Protein 1W23 (pdb70)

Nearest PDB structures (foldseek):
  2bhx-assembly1_A  TM=1.002E+00  e=8.115E-78  Alkalihalobacillus alcalophilus
  1bt4-assembly1_A  TM=9.937E-01  e=2.051E-55  Niallia circulans
  6czz-assembly2_C  TM=9.851E-01  e=3.521E-49  Arabidopsis thaliana
  3e77-assembly2_C-2  TM=9.656E-01  e=1.404E-43  Homo sapiens
  6xdk-assembly1_A  TM=9.674E-01  e=7.321E-42  Stenotrophomonas maltophilia K279a

InterPro domains:
  IPR000192 Aminotransferase class V domain [PF00266] (5-342)
  IPR015421 Pyridoxal phosphate-dependent transferase, major domain [G3DSA:3.40.640.10] (17-258)
  IPR015422 Pyridoxal phosphate-dependent transferase, small domain [G3DSA:3.90.1150.10] (259-361)
  IPR015424 Pyridoxal phosphate-dependent transferase [SSF53383] (3-358)
  IPR020578 Aminotransferase class-V, pyridoxal-phosphate binding site [PS00595] (188-207)
  IPR022278 Phosphoserine aminotransferase [MF_00160] (3-361)
  IPR022278 Phosphoserine aminotransferase [NF003764] (3-360)
  IPR022278 Phosphoserine aminotransferase [PIRSF000525] (3-360)
  IPR022278 Phosphoserine aminotransferase [PTHR43247] (3-360)
  IPR022278 Phosphoserine aminotransferase [TIGR01364] (5-360)

Solvent-accessible surface area: 27388 Å² total; per-residue (Å²): 172,121,94,35,30,17,0,4,18,9,0,3,8,14,6,89,73,2,0,84,90,0,44,184,43,2,49,54,15,80,106,23,72,10,0,3,1,18,3,26,26,134,29,136,11,0,74,70,2,4,105,77,0,23,80,15,0,60,96,17,4,153,8,42,128,71,2,27,0,0,4,10,18,2,8,17,11,11,0,8,1,2,1,1,29,7,31,17,74,210,58,34,13,0,0,1,0,5,0,1,24,62,0,52,55,1,11,113,10,0,124,74,62,33,106,30,60,76,2,11,46,18,115,113,85,62,6,57,19,26,4,94,73,108,85,19,106,80,33,179,56,11,14,0,0,0,0,2,0,2,2,6,5,35,0,0,1,1,105,93,24,6,132,29,135,71,13,36,2,1,0,5,3,11,1,6,2,3,4,42,75,29,117,3,91,41,4,5,1,1,0,0,1,0,14,29,6,0,3,2,4,4,2,0,0,0,1,0,60,73,101,66,6,61,65,81,35,93,82,16,8,19,22,0,25,0,4,19,9,18,162,31,58,6,13,83,25,22,4,3,1,8,12,0,2,0,0,9,2,3,0,36,33,1,90,114,87,47,9,8,138,29,6,13,153,85,0,96,86,5,1,124,30,0,19,44,3,7,69,104,4,138,30,19,4,82,20,49,13,89,143,63,9,39,0,43,0,0,0,13,2,56,8,148,68,94,104,36,6,101,99,0,27,63,69,1,166,112,58,4,11,42,30,6,101,13,28,163,65,62,38,9,2,20,0,0,0,1,8,16,3,72,58,92,1,0,74,18,0,70,107,15,0,46,95,31,60,125,111,98,192,124,133,34,32,18,0,7,20,16,0,4,7,12,5,138,75,2,6,79,88,0,44,180,43,3,40,64,15,92,117,24,46,11,0,4,1,12,2,22,20,106,29,136,27,0,58,78,3,1,98,62,0,30,90,12,0,63,90,17,2,148,6,38,140,75,1,40,3,1,5,9,17,2,8,16,13,11,0,8,1,2,2,1,32,4,24,16,70,214,57,35,12,0,0,1,0,7,0,0,20,72,0,53,84,1,14,106,10,0,126,85,59,32,108,26,57,77,1,13,48,20,116,114,87,61,6,54,20,26,15,104,66,111,108,21,111,75,39,176,64,11,11,0,0,1,0,2,0,2,3,6,3,35,1,0,1,1,106,92,23,6,131,27,140,67,14,38,2,0,0,6,2,11,2,5,1,1,4,35,70,27,158,4,105,40,5,8,4,1,0,0,2,0,16,29,6,0,3,2,4,5,2,1,0,0,0,0,50,108,130,36,50,74,80,147,12,6,19,22,1,37,0,45,19,9,15,188,29,81,6,31,63,22,18,5,3,0,8,11,0,2,0,0,10,2,3,0,30,38,0,91,126,74,54,9,10,138,29,0,12,137,62,0,92,73,4,1,127,19,0,19,54,11,7,66,144,6,127,32,14,4,84,20,52,12,88,143,64,9,38,0,47,0,0,0,11,2,54,10,150,78,100,121,36,7,108,83,0,13,64,77,1,128,113,84,16,8,42,26,7,76,14,54,224,72,60,36,8,2,22,0,0,0,0,4,17,2,75,69,98,3,0,60,24,0,73,90,11,0,71,87,24,80,126,113,100

Radius of gyration: 26.51 Å; Cα contacts (8 Å, |Δi|>4): 1561; chains: 2; bounding box: 79×52×72 Å

CATH classification: 3.40.640.10 (+1 more: 3.90.1150.10)

Structure (mmCIF, N/CA/C/O backbone):
data_1W23
#
_entry.id   1W23
#
_cell.length_a   144.467
_cell.length_b   84.840
_cell.length_c   67.469
_cell.angle_alpha   90.00
_cell.angle_beta   90.00
_cell.angle_gamma   90.00
#
_symmetry.space_group_name_H-M   'P 21 21 2'
#
loop_
_entity.id
_entity.type
_entity.pdbx_description
1 polymer 'PHOSPHOSERINE AMINOTRANSFERASE'
2 non-polymer 'MAGNESIUM ION'
3 non-polymer DI(HYDROXYETHYL)ETHER
4 non-polymer 'TRIETHYLENE GLYCOL'
5 non-polymer 'CHLORIDE ION'
6 non-polymer "PYRIDOXAL-5'-PHOSPHATE"
7 non-polymer GLYCEROL
8 non-polymer '4-(2-HYDROXYETHYL)-1-PIPERAZINE ETHANESULFONIC ACID'
9 water water
#
loop_
_atom_site.group_PDB
_atom_site.id
_atom_site.type_symbol
_atom_site.label_atom_id
_atom_site.label_alt_id
_atom_site.label_comp_id
_atom_site.label_asym_id
_atom_site.label_entity_id
_atom_site.label_seq_id
_atom_site.pdbx_PDB_ins_code
_atom_site.Cartn_x
_atom_site.Cartn_y
_atom_site.Cartn_z
_atom_site.occupancy
_atom_site.B_iso_or_equiv
_atom_site.auth_seq_id
_atom_site.auth_comp_id
_atom_site.auth_asym_id
_atom_site.auth_atom_id
_atom_site.pdbx_PDB_model_num
ATOM 1 N N . VAL A 1 1 ? 35.149 16.292 -20.570 1.00 83.04 1 VAL A N 1
ATOM 2 C CA . VAL A 1 1 ? 35.517 17.248 -19.529 1.00 88.05 1 VAL A CA 1
ATOM 3 C C . VAL A 1 1 ? 36.881 17.890 -19.818 1.00 75.36 1 VAL A C 1
ATOM 4 O O . VAL A 1 1 ? 37.729 17.137 -20.319 1.00 69.17 1 VAL A O 1
ATOM 8 N N . LYS A 1 2 ? 37.001 19.181 -19.489 1.00 63.56 2 LYS A N 1
ATOM 9 C CA . LYS A 1 2 ? 38.282 19.873 -19.577 1.00 56.24 2 LYS A CA 1
ATOM 10 C C . LYS A 1 2 ? 39.302 19.084 -18.754 1.00 43.66 2 LYS A C 1
ATOM 11 O O . LYS A 1 2 ? 38.918 18.437 -17.771 1.00 40.88 2 LYS A O 1
ATOM 17 N N . GLN A 1 3 ? 40.567 19.158 -19.145 1.00 36.57 3 GLN A N 1
ATOM 18 C CA . GLN A 1 3 ? 41.551 18.415 -18.339 1.00 28.31 3 GLN A CA 1
ATOM 19 C C . GLN A 1 3 ? 41.913 19.248 -17.133 1.00 18.85 3 GLN A C 1
ATOM 20 O O . GLN A 1 3 ? 42.117 20.465 -17.282 1.00 20.34 3 GLN A O 1
ATOM 26 N N . VAL A 1 4 ? 41.997 18.672 -15.943 1.00 15.71 4 VAL A N 1
ATOM 27 C CA . VAL A 1 4 ? 42.428 19.395 -14.733 1.00 13.01 4 VAL A CA 1
ATOM 28 C C . VAL A 1 4 ? 43.494 18.583 -14.014 1.00 11.58 4 VAL A C 1
ATOM 29 O O . VAL A 1 4 ? 43.305 17.407 -13.754 1.00 13.99 4 VAL A O 1
ATOM 33 N N . PHE A 1 5 ? 44.604 19.221 -13.682 1.00 10.62 5 PHE A N 1
ATOM 34 C CA . PHE A 1 5 ? 45.715 18.571 -12.965 1.00 10.88 5 PHE A CA 1
ATOM 35 C C . PHE A 1 5 ? 45.921 19.350 -11.668 1.00 10.57 5 PHE A C 1
ATOM 36 O O . PHE A 1 5 ? 46.309 20.519 -11.692 1.00 11.55 5 PHE A O 1
ATOM 44 N N . ASN A 1 6 ? 45.666 18.715 -10.536 1.00 10.37 6 ASN A N 1
ATOM 45 C CA . ASN A 1 6 ? 45.628 19.400 -9.241 1.00 9.55 6 ASN A CA 1
ATOM 46 C C . ASN A 1 6 ? 46.956 19.291 -8.486 1.00 9.25 6 ASN A C 1
ATOM 47 O O . ASN A 1 6 ? 47.218 18.306 -7.784 1.00 10.27 6 ASN A O 1
ATOM 52 N N . PHE A 1 7 ? 47.777 20.320 -8.633 1.00 8.76 7 PHE A N 1
ATOM 53 C CA . PHE A 1 7 ? 49.054 20.476 -7.942 1.00 8.91 7 PHE A CA 1
ATOM 54 C C . PHE A 1 7 ? 48.966 21.475 -6.792 1.00 8.81 7 PHE A C 1
ATOM 55 O O . PHE A 1 7 ? 49.975 22.034 -6.358 1.00 9.48 7 PHE A O 1
ATOM 63 N N . ASN A 1 8 ? 47.781 21.643 -6.224 1.00 9.11 8 ASN A N 1
ATOM 64 C CA . ASN A 1 8 ? 47.622 22.554 -5.089 1.00 9.51 8 ASN A CA 1
ATOM 65 C C . ASN A 1 8 ? 48.479 22.140 -3.896 1.00 9.29 8 ASN A C 1
ATOM 66 O O . ASN A 1 8 ? 48.657 20.948 -3.579 1.00 10.00 8 ASN A O 1
ATOM 71 N N . ALA A 1 9 ? 49.001 23.170 -3.205 1.00 9.57 9 ALA A N 1
ATOM 72 C CA . ALA A 1 9 ? 49.964 23.003 -2.120 1.00 9.63 9 ALA A CA 1
ATOM 73 C C . ALA A 1 9 ? 49.337 22.781 -0.748 1.00 9.78 9 ALA A C 1
ATOM 74 O O . ALA A 1 9 ? 50.074 22.502 0.179 1.00 10.72 9 ALA A O 1
ATOM 76 N N . GLY A 1 10 ? 48.037 22.969 -0.605 1.00 10.27 10 GLY A N 1
ATOM 77 C CA . GLY A 1 10 ? 47.419 22.788 0.697 1.00 11.93 10 GLY A CA 1
ATOM 78 C C . GLY A 1 10 ? 46.242 23.717 0.876 1.00 11.91 10 GLY A C 1
ATOM 79 O O . GLY A 1 10 ? 46.427 24.974 0.794 1.00 16.14 10 GLY A O 1
ATOM 80 N N . PRO A 1 11 ? 45.021 23.242 1.121 1.00 9.90 11 PRO A N 1
ATOM 81 C CA . PRO A 1 11 ? 44.567 21.894 0.872 1.00 9.09 11 PRO A CA 1
ATOM 82 C C . PRO A 1 11 ? 44.875 21.453 -0.580 1.00 8.90 11 PRO A C 1
ATOM 83 O O . PRO A 1 11 ? 45.372 22.237 -1.381 1.00 9.37 11 PRO A O 1
ATOM 87 N N . SER A 1 12 ? 44.692 20.185 -0.818 1.00 9.46 12 SER A N 1
ATOM 88 C CA . SER A 1 12 ? 45.291 19.520 -1.961 1.00 9.80 12 SER A CA 1
ATOM 89 C C . SER A 1 12 ? 44.455 18.358 -2.435 1.00 9.12 12 SER A C 1
ATOM 90 O O . SER A 1 12 ? 43.384 18.039 -1.897 1.00 9.23 12 SER A O 1
ATOM 93 N N . ALA A 1 13 ? 44.945 17.704 -3.479 1.00 9.31 13 ALA A N 1
ATOM 94 C CA . ALA A 1 13 ? 44.256 16.544 -4.042 1.00 9.45 13 ALA A CA 1
ATOM 95 C C . ALA A 1 13 ? 43.996 15.489 -2.966 1.00 9.20 13 ALA A C 1
ATOM 96 O O . ALA A 1 13 ? 44.879 15.186 -2.152 1.00 10.87 13 ALA A O 1
ATOM 98 N N . LEU A 1 14 ? 42.837 14.879 -3.012 1.00 9.58 14 LEU A N 1
ATOM 99 C CA . LEU A 1 14 ? 42.471 13.725 -2.181 1.00 9.79 14 LEU A CA 1
ATOM 100 C C . LEU A 1 14 ? 42.342 12.493 -3.059 1.00 9.60 14 LEU A C 1
ATOM 101 O O . LEU A 1 14 ? 42.118 12.630 -4.280 1.00 10.14 14 LEU A O 1
ATOM 110 N N . PRO A 1 15 ? 42.473 11.305 -2.492 1.00 9.66 15 PRO A N 1
ATOM 111 C CA . PRO A 1 15 ? 42.248 10.108 -3.299 1.00 10.18 15 PRO A CA 1
ATOM 112 C C . PRO A 1 15 ? 40.778 10.034 -3.665 1.00 10.24 15 PRO A C 1
ATOM 113 O O . PRO A 1 15 ? 39.906 10.087 -2.809 1.00 11.14 15 PRO A O 1
ATOM 117 N N . LYS A 1 16 ? 40.493 9.891 -4.962 1.00 10.09 16 LYS A N 1
ATOM 118 C CA . LYS A 1 16 ? 39.079 9.862 -5.398 1.00 10.90 16 LYS A CA 1
ATOM 119 C C . LYS A 1 16 ? 38.247 8.810 -4.632 1.00 10.30 16 LYS A C 1
ATOM 120 O O . LYS A 1 16 ? 37.123 9.137 -4.299 1.00 11.02 16 LYS A O 1
ATOM 131 N N . PRO A 1 17 ? 38.739 7.612 -4.327 1.00 10.46 17 PRO A N 1
ATOM 132 C CA . PRO A 1 17 ? 37.854 6.667 -3.613 1.00 10.89 17 PRO A CA 1
ATOM 133 C C . PRO A 1 17 ? 37.387 7.202 -2.281 1.00 10.25 17 PRO A C 1
ATOM 134 O O . PRO A 1 17 ? 36.273 6.858 -1.847 1.00 10.63 17 PRO A O 1
ATOM 138 N N . ALA A 1 18 ? 38.186 8.010 -1.583 1.00 10.23 18 ALA A N 1
ATOM 139 C CA . ALA A 1 18 ? 37.773 8.541 -0.275 1.00 9.60 18 ALA A CA 1
ATOM 140 C C . ALA A 1 18 ? 36.604 9.526 -0.452 1.00 9.50 18 ALA A C 1
ATOM 141 O O . ALA A 1 18 ? 35.686 9.592 0.373 1.00 9.62 18 ALA A O 1
ATOM 143 N N . LEU A 1 19 ? 36.678 10.329 -1.518 1.00 9.39 19 LEU A N 1
ATOM 144 C CA . LEU A 1 19 ? 35.627 11.287 -1.850 1.00 9.52 19 LEU A CA 1
ATOM 145 C C . LEU A 1 19 ? 34.388 10.578 -2.362 1.00 9.89 19 LEU A C 1
ATOM 146 O O . LEU A 1 19 ? 33.262 10.999 -2.018 1.00 9.90 19 LEU A O 1
ATOM 151 N N . GLU A 1 20 ? 34.527 9.582 -3.223 1.00 10.09 20 GLU A N 1
ATOM 152 C CA . GLU A 1 20 ? 33.375 8.847 -3.725 1.00 10.07 20 GLU A CA 1
ATOM 153 C C . GLU A 1 20 ? 32.644 8.141 -2.607 1.00 9.57 20 GLU A C 1
ATOM 154 O O . GLU A 1 20 ? 31.422 8.134 -2.580 1.00 10.45 20 GLU A O 1
ATOM 160 N N . ARG A 1 21 ? 33.385 7.556 -1.670 1.00 9.93 21 ARG A N 1
ATOM 161 C CA . ARG A 1 21 ? 32.792 6.939 -0.473 1.00 10.31 21 ARG A CA 1
ATOM 162 C C . ARG A 1 21 ? 32.005 7.970 0.331 1.00 9.77 21 ARG A C 1
ATOM 163 O O . ARG A 1 21 ? 30.871 7.742 0.714 1.00 10.78 21 ARG A O 1
ATOM 171 N N . ALA A 1 22 ? 32.650 9.120 0.563 1.00 9.49 22 ALA A N 1
ATOM 172 C CA . ALA A 1 22 ? 31.965 10.160 1.338 1.00 9.69 22 ALA A CA 1
ATOM 173 C C . ALA A 1 22 ? 30.696 10.634 0.629 1.00 9.46 22 ALA A C 1
ATOM 174 O O . ALA A 1 22 ? 29.658 10.890 1.264 1.00 10.52 22 ALA A O 1
ATOM 176 N N . GLN A 1 23 ? 30.753 10.813 -0.691 1.00 9.46 23 GLN A N 1
ATOM 177 C CA . GLN A 1 23 ? 29.594 11.253 -1.457 1.00 9.80 23 GLN A CA 1
ATOM 178 C C . GLN A 1 23 ? 28.434 10.254 -1.295 1.00 10.25 23 GLN A C 1
ATOM 179 O O . GLN A 1 23 ? 27.300 10.646 -1.055 1.00 10.91 23 GLN A O 1
ATOM 185 N N . LYS A 1 24 ? 28.737 8.967 -1.490 1.00 10.42 24 LYS A N 1
ATOM 186 C CA . LYS A 1 24 ? 27.692 7.957 -1.491 1.00 11.16 24 LYS A CA 1
ATOM 187 C C . LYS A 1 24 ? 26.932 7.939 -0.187 1.00 11.46 24 LYS A C 1
ATOM 188 O O . LYS A 1 24 ? 25.702 7.778 -0.203 1.00 12.99 24 LYS A O 1
ATOM 194 N N . GLU A 1 25 ? 27.610 8.104 0.928 1.00 11.12 25 GLU A N 1
ATOM 195 C CA . GLU A 1 25 ? 26.991 7.990 2.247 1.00 11.27 25 GLU A CA 1
ATOM 196 C C . GLU A 1 25 ? 26.788 9.347 2.941 1.00 10.52 25 GLU A C 1
ATOM 197 O O . GLU A 1 25 ? 26.542 9.371 4.154 1.00 11.46 25 GLU A O 1
ATOM 203 N N . LEU A 1 26 ? 26.839 10.451 2.206 1.00 10.31 26 LEU A N 1
ATOM 204 C CA . LEU A 1 26 ? 26.789 11.788 2.830 1.00 10.26 26 LEU A CA 1
ATOM 205 C C . LEU A 1 26 ? 25.488 12.006 3.575 1.00 10.56 26 LEU A C 1
ATOM 206 O O . LEU A 1 26 ? 25.495 12.785 4.532 1.00 11.06 26 LEU A O 1
ATOM 211 N N . LEU A 1 27 ? 24.383 11.420 3.113 1.00 10.77 27 LEU A N 1
ATOM 212 C CA . LEU A 1 27 ? 23.097 11.655 3.737 1.00 10.90 27 LEU A CA 1
ATOM 213 C C . LEU A 1 27 ? 22.687 10.566 4.709 1.00 10.89 27 LEU A C 1
ATOM 214 O O . LEU A 1 27 ? 21.803 10.793 5.563 1.00 12.19 27 LEU A O 1
ATOM 219 N N . ASN A 1 28 ? 23.260 9.370 4.592 1.00 12.17 28 ASN A N 1
ATOM 220 C CA . ASN A 1 28 ? 22.880 8.199 5.383 1.00 11.94 28 ASN A CA 1
ATOM 221 C C . ASN A 1 28 ? 24.124 7.416 5.742 1.00 11.54 28 ASN A C 1
ATOM 222 O O . ASN A 1 28 ? 24.524 6.521 4.939 1.00 12.65 28 ASN A O 1
ATOM 227 N N . PHE A 1 29 ? 24.755 7.755 6.831 1.00 11.98 29 PHE A N 1
ATOM 228 C CA . PHE A 1 29 ? 25.976 7.120 7.287 1.00 12.18 29 PHE A CA 1
ATOM 229 C C . PHE A 1 29 ? 25.684 5.934 8.189 1.00 12.50 29 PHE A C 1
ATOM 230 O O . PHE A 1 29 ? 24.936 6.073 9.168 1.00 12.56 29 PHE A O 1
ATOM 238 N N . ASN A 1 30 ? 26.245 4.770 7.899 1.00 13.77 30 ASN A N 1
ATOM 239 C CA . ASN A 1 30 ? 26.143 3.587 8.759 1.00 14.80 30 ASN A CA 1
ATOM 240 C C . ASN A 1 30 ? 24.708 3.249 9.115 1.00 14.55 30 ASN A C 1
ATOM 241 O O . ASN A 1 30 ? 24.404 2.886 10.218 1.00 15.71 30 ASN A O 1
ATOM 246 N N . ASP A 1 31 ? 23.825 3.374 8.120 1.00 14.47 31 ASP A N 1
ATOM 247 C CA . ASP A 1 31 ? 22.400 3.056 8.229 1.00 14.92 31 ASP A CA 1
ATOM 248 C C . ASP A 1 31 ? 21.672 3.879 9.285 1.00 14.96 31 ASP A C 1
ATOM 249 O O . ASP A 1 31 ? 20.553 3.509 9.711 1.00 16.91 31 ASP A O 1
ATOM 254 N N . THR A 1 32 ? 22.231 5.015 9.700 1.00 12.42 32 THR A N 1
ATOM 255 C CA . THR A 1 32 ? 21.573 5.852 10.705 1.00 12.63 32 THR A CA 1
ATOM 256 C C . THR A 1 32 ? 20.539 6.804 10.117 1.00 11.71 32 THR A C 1
ATOM 257 O O . THR A 1 32 ? 19.772 7.443 10.878 1.00 13.05 32 THR A O 1
ATOM 261 N N . GLN A 1 33 ? 20.544 6.984 8.787 1.00 12.08 33 GLN A N 1
ATOM 262 C CA . GLN A 1 33 ? 19.711 7.981 8.096 1.00 12.10 33 GLN A CA 1
ATOM 263 C C . GLN A 1 33 ? 20.097 9.406 8.468 1.00 12.03 33 GLN A C 1
ATOM 264 O O . GLN A 1 33 ? 19.335 10.329 8.200 1.00 13.58 33 GLN A O 1
ATOM 270 N N . MET A 1 34 ? 21.308 9.608 8.953 1.00 10.48 34 MET A N 1
ATOM 271 C CA . MET A 1 34 ? 21.915 10.902 9.215 1.00 11.04 34 MET A CA 1
ATOM 272 C C . MET A 1 34 ? 23.277 10.980 8.545 1.00 10.63 34 MET A C 1
ATOM 273 O O . MET A 1 34 ? 23.956 9.931 8.411 1.00 11.27 34 MET A O 1
ATOM 278 N N . SER A 1 35 ? 23.686 12.172 8.148 1.00 9.83 35 SER A N 1
ATOM 279 C CA . SER A 1 35 ? 25.083 12.359 7.736 1.00 9.83 35 SER A CA 1
ATOM 280 C C . SER A 1 35 ? 26.024 12.158 8.899 1.00 10.21 35 SER A C 1
ATOM 281 O O . SER A 1 35 ? 25.641 12.438 10.058 1.00 10.00 35 SER A O 1
ATOM 284 N N . VAL A 1 36 ? 27.267 11.774 8.623 1.00 10.66 36 VAL A N 1
ATOM 285 C CA . VAL A 1 36 ? 28.275 11.786 9.705 1.00 12.94 36 VAL A CA 1
ATOM 286 C C . VAL A 1 36 ? 28.306 13.191 10.317 1.00 12.92 36 VAL A C 1
ATOM 287 O O . VAL A 1 36 ? 28.584 13.283 11.516 1.00 14.22 36 VAL A O 1
ATOM 291 N N . MET A 1 37 ? 28.056 14.273 9.558 1.00 12.45 37 MET A N 1
ATOM 292 C CA . MET A 1 37 ? 28.029 15.701 9.997 1.00 16.04 37 MET A CA 1
ATOM 293 C C . MET A 1 37 ? 26.919 15.994 10.959 1.00 12.13 37 MET A C 1
ATOM 294 O O . MET A 1 37 ? 26.934 17.078 11.553 1.00 13.89 37 MET A O 1
ATOM 299 N N . GLU A 1 38 ? 25.917 15.126 11.074 1.00 10.22 38 GLU A N 1
ATOM 300 C CA . GLU A 1 38 ? 24.717 15.363 11.869 1.00 9.83 38 GLU A CA 1
ATOM 301 C C . GLU A 1 38 ? 24.681 14.507 13.130 1.00 10.05 38 GLU A C 1
ATOM 302 O O . GLU A 1 38 ? 23.694 14.582 13.889 1.00 10.79 38 GLU A O 1
ATOM 308 N N . LEU A 1 39 ? 25.694 13.671 13.334 1.00 10.31 39 LEU A N 1
ATOM 309 C CA . LEU A 1 39 ? 25.745 12.759 14.484 1.00 10.74 39 LEU A CA 1
ATOM 310 C C . LEU A 1 39 ? 26.387 13.395 15.688 1.00 10.47 39 LEU A C 1
ATOM 311 O O . LEU A 1 39 ? 27.259 14.275 15.599 1.00 11.10 39 LEU A O 1
ATOM 316 N N . SER A 1 40 ? 26.002 12.892 16.863 1.00 11.25 40 SER A N 1
ATOM 317 C CA . SER A 1 40 ? 26.762 13.181 18.049 1.00 11.27 40 SER A CA 1
ATOM 318 C C . SER A 1 40 ? 28.158 12.582 17.988 1.00 11.28 40 SER A C 1
ATOM 319 O O . SER A 1 40 ? 28.326 11.452 17.515 1.00 11.78 40 SER A O 1
ATOM 322 N N . HIS A 1 41 ? 29.154 13.275 18.519 1.00 11.81 41 HIS A N 1
ATOM 323 C CA . HIS A 1 41 ? 30.490 12.700 18.665 1.00 12.43 41 HIS A CA 1
ATOM 324 C C . HIS A 1 41 ? 30.541 11.627 19.745 1.00 13.63 41 HIS A C 1
ATOM 325 O O . HIS A 1 41 ? 31.578 10.950 19.851 1.00 15.94 41 HIS A O 1
ATOM 332 N N . ARG A 1 42 ? 29.453 11.422 20.476 1.00 14.12 42 ARG A N 1
ATOM 333 C CA . ARG A 1 42 ? 29.351 10.333 21.432 1.00 15.83 42 ARG A CA 1
ATOM 334 C C . ARG A 1 42 ? 28.455 9.211 20.936 1.00 15.83 42 ARG A C 1
ATOM 335 O O . ARG A 1 42 ? 28.125 8.289 21.705 1.00 19.94 42 ARG A O 1
ATOM 343 N N . SER A 1 43 ? 28.038 9.266 19.676 1.00 14.62 43 SER A N 1
ATOM 344 C CA . SER A 1 43 ? 27.349 8.148 19.072 1.00 14.38 43 SER A CA 1
ATOM 345 C C . SER A 1 43 ? 28.277 6.955 18.802 1.00 14.77 43 SER A C 1
ATOM 346 O O . SER A 1 43 ? 29.457 7.141 18.550 1.00 14.67 43 SER A O 1
ATOM 349 N N . GLN A 1 44 ? 27.730 5.769 18.834 1.00 16.26 44 GLN A N 1
ATOM 350 C CA . GLN A 1 44 ? 28.523 4.593 18.434 1.00 17.15 44 GLN A CA 1
ATOM 351 C C . GLN A 1 44 ? 29.089 4.790 17.023 1.00 14.63 44 GLN A C 1
ATOM 352 O O . GLN A 1 44 ? 30.238 4.412 16.792 1.00 15.34 44 GLN A O 1
ATOM 358 N N . SER A 1 45 ? 28.301 5.330 16.091 1.00 14.21 45 SER A N 1
ATOM 359 C CA . SER A 1 45 ? 28.786 5.417 14.723 1.00 14.39 45 SER A CA 1
ATOM 360 C C . SER A 1 45 ? 30.017 6.340 14.620 1.00 12.13 45 SER A C 1
ATOM 361 O O . SER A 1 45 ? 30.969 5.965 13.910 1.00 14.05 45 SER A O 1
ATOM 364 N N . TYR A 1 46 ? 29.950 7.485 15.312 1.00 12.46 46 TYR A N 1
ATOM 365 C CA . TYR A 1 46 ? 31.085 8.421 15.254 1.00 11.39 46 TYR A CA 1
ATOM 366 C C . TYR A 1 46 ? 32.264 7.826 16.044 1.00 12.19 46 TYR A C 1
ATOM 367 O O . TYR A 1 46 ? 33.416 7.906 15.619 1.00 11.56 46 TYR A O 1
ATOM 376 N N . GLU A 1 47 ? 32.022 7.241 17.239 1.00 13.67 47 GLU A N 1
ATOM 377 C CA . GLU A 1 47 ? 33.117 6.687 18.030 1.00 14.10 47 GLU A CA 1
ATOM 378 C C . GLU A 1 47 ? 33.889 5.651 17.254 1.00 14.15 47 GLU A C 1
ATOM 379 O O . GLU A 1 47 ? 35.116 5.553 17.368 1.00 14.15 47 GLU A O 1
ATOM 385 N N . GLU A 1 48 ? 33.196 4.841 16.452 1.00 13.15 48 GLU A N 1
ATOM 386 C CA . GLU A 1 48 ? 33.878 3.863 15.621 1.00 14.63 48 GLU A CA 1
ATOM 387 C C . GLU A 1 48 ? 34.802 4.543 14.587 1.00 12.32 48 GLU A C 1
ATOM 388 O O . GLU A 1 48 ? 35.924 4.046 14.367 1.00 13.65 48 GLU A O 1
ATOM 394 N N . VAL A 1 49 ? 34.360 5.621 13.958 1.00 12.07 49 VAL A N 1
ATOM 395 C CA . VAL A 1 49 ? 35.199 6.344 13.010 1.00 11.02 49 VAL A CA 1
ATOM 396 C C . VAL A 1 49 ? 36.442 6.940 13.696 1.00 10.54 49 VAL A C 1
ATOM 397 O O . VAL A 1 49 ? 37.559 6.818 13.184 1.00 10.65 49 VAL A O 1
ATOM 401 N N . HIS A 1 50 ? 36.247 7.567 14.851 1.00 10.41 50 HIS A N 1
ATOM 402 C CA . HIS A 1 50 ? 37.310 8.205 15.609 1.00 11.02 50 HIS A CA 1
ATOM 403 C C . HIS A 1 50 ? 38.371 7.177 15.935 1.00 11.84 50 HIS A C 1
ATOM 404 O O . HIS A 1 50 ? 39.580 7.383 15.771 1.00 13.56 50 HIS A O 1
ATOM 417 N N . GLU A 1 51 ? 37.937 6.042 16.477 1.00 12.03 51 GLU A N 1
ATOM 418 C CA . GLU A 1 51 ? 38.831 4.962 16.864 1.00 13.26 51 GLU A CA 1
ATOM 419 C C . GLU A 1 51 ? 39.540 4.336 15.648 1.00 12.97 51 GLU A C 1
ATOM 420 O O . GLU A 1 51 ? 40.741 4.044 15.711 1.00 12.94 51 GLU A O 1
ATOM 431 N N . GLN A 1 52 ? 38.795 4.129 14.551 1.00 12.08 52 GLN A N 1
ATOM 432 C CA . GLN A 1 52 ? 39.414 3.555 13.374 1.00 12.12 52 GLN A CA 1
ATOM 433 C C . GLN A 1 52 ? 40.487 4.462 12.784 1.00 11.15 52 GLN A C 1
ATOM 434 O O . GLN A 1 52 ? 41.530 3.993 12.330 1.00 12.11 52 GLN A O 1
ATOM 445 N N . ALA A 1 53 ? 40.213 5.778 12.798 1.00 10.85 53 ALA A N 1
ATOM 446 C CA . ALA A 1 53 ? 41.251 6.713 12.277 1.00 10.80 53 ALA A CA 1
ATOM 447 C C . ALA A 1 53 ? 42.527 6.572 13.073 1.00 10.41 53 ALA A C 1
ATOM 448 O O . ALA A 1 53 ? 43.649 6.533 12.518 1.00 11.58 53 ALA A O 1
ATOM 450 N N . GLN A 1 54 ? 42.427 6.509 14.403 1.00 10.80 54 GLN A N 1
ATOM 451 C CA . GLN A 1 54 ? 43.612 6.267 15.238 1.00 11.34 54 GLN A CA 1
ATOM 452 C C . GLN A 1 54 ? 44.260 4.937 14.917 1.00 11.22 54 GLN A C 1
ATOM 453 O O . GLN A 1 54 ? 45.499 4.865 14.777 1.00 12.27 54 GLN A O 1
ATOM 464 N N . ASN A 1 55 ? 43.460 3.869 14.860 1.00 11.55 55 ASN A N 1
ATOM 465 C CA . ASN A 1 55 ? 44.040 2.531 14.656 1.00 11.68 55 ASN A CA 1
ATOM 466 C C . ASN A 1 55 ? 44.722 2.414 13.292 1.00 11.10 55 ASN A C 1
ATOM 467 O O . ASN A 1 55 ? 45.761 1.749 13.189 1.00 11.82 55 ASN A O 1
ATOM 472 N N . LEU A 1 56 ? 44.173 3.049 12.270 1.00 11.33 56 LEU A N 1
ATOM 473 C CA . LEU A 1 56 ? 44.789 3.030 10.947 1.00 11.10 56 LEU A CA 1
ATOM 474 C C . LEU A 1 56 ? 46.105 3.778 10.995 1.00 11.65 56 LEU A C 1
ATOM 475 O O . LEU A 1 56 ? 47.114 3.320 10.443 1.00 12.03 56 LEU A O 1
ATOM 480 N N . LEU A 1 57 ? 46.150 4.968 11.630 1.00 11.65 57 LEU A N 1
ATOM 481 C CA . LEU A 1 57 ? 47.425 5.663 11.727 1.00 11.94 57 LEU A CA 1
ATOM 482 C C . LEU A 1 57 ? 48.498 4.846 12.463 1.00 11.87 57 LEU A C 1
ATOM 483 O O . LEU A 1 57 ? 49.653 4.772 12.068 1.00 12.51 57 LEU A O 1
ATOM 492 N N . ARG A 1 58 ? 48.032 4.195 13.540 1.00 11.79 58 ARG A N 1
ATOM 493 C CA . ARG A 1 58 ? 48.923 3.382 14.351 1.00 12.05 58 ARG A CA 1
ATOM 494 C C . ARG A 1 58 ? 49.526 2.249 13.575 1.00 11.48 58 ARG A C 1
ATOM 495 O O . ARG A 1 58 ? 50.715 1.983 13.644 1.00 12.30 58 ARG A O 1
ATOM 503 N N . GLU A 1 59 ? 48.676 1.553 12.804 1.00 11.54 59 GLU A N 1
ATOM 504 C CA . GLU A 1 59 ? 49.142 0.440 11.965 1.00 12.27 59 GLU A CA 1
ATOM 505 C C . GLU A 1 59 ? 50.066 0.969 10.869 1.00 11.44 59 GLU A C 1
ATOM 506 O O . GLU A 1 59 ? 51.127 0.374 10.592 1.00 13.16 59 GLU A O 1
ATOM 512 N N . LEU A 1 60 ? 49.671 2.032 10.169 1.00 11.07 60 LEU A N 1
ATOM 513 C CA . LEU A 1 60 ? 50.373 2.476 8.993 1.00 10.93 60 LEU A CA 1
ATOM 514 C C . LEU A 1 60 ? 51.730 3.029 9.324 1.00 11.41 60 LEU A C 1
ATOM 515 O O . LEU A 1 60 ? 52.670 2.808 8.532 1.00 13.20 60 LEU A O 1
ATOM 520 N N . LEU A 1 61 ? 51.862 3.746 10.419 1.00 11.90 61 LEU A N 1
ATOM 521 C CA . LEU A 1 61 ? 53.146 4.340 10.821 1.00 13.10 61 LEU A CA 1
ATOM 522 C C . LEU A 1 61 ? 53.867 3.486 11.868 1.00 12.87 61 LEU A C 1
ATOM 523 O O . LEU A 1 61 ? 54.969 3.847 12.253 1.00 14.90 61 LEU A O 1
ATOM 528 N N . GLN A 1 62 ? 53.264 2.361 12.270 1.00 12.32 62 GLN A N 1
ATOM 529 C CA . GLN A 1 62 ? 53.860 1.546 13.338 1.00 13.40 62 GLN A CA 1
ATOM 530 C C . GLN A 1 62 ? 54.155 2.378 14.586 1.00 12.38 62 GLN A C 1
ATOM 531 O O . GLN A 1 62 ? 55.254 2.430 15.094 1.00 14.12 62 GLN A O 1
ATOM 537 N N . ILE A 1 63 ? 53.111 3.064 15.054 1.00 12.49 63 ILE A N 1
ATOM 538 C CA . ILE A 1 63 ? 53.221 3.907 16.240 1.00 12.34 63 ILE A CA 1
ATOM 539 C C . ILE A 1 63 ? 53.270 3.058 17.514 1.00 12.46 63 ILE A C 1
ATOM 540 O O . ILE A 1 63 ? 52.351 2.239 17.701 1.00 14.66 63 ILE A O 1
ATOM 545 N N . PRO A 1 64 ? 54.297 3.181 18.330 1.00 12.99 64 PRO A N 1
ATOM 546 C CA . PRO A 1 64 ? 54.356 2.330 19.535 1.00 13.95 64 PRO A CA 1
ATOM 547 C C . PRO A 1 64 ? 53.244 2.639 20.535 1.00 13.75 64 PRO A C 1
ATOM 548 O O . PRO A 1 64 ? 52.633 3.693 20.572 1.00 13.62 64 PRO A O 1
ATOM 552 N N . ASN A 1 65 ? 53.006 1.657 21.413 1.00 14.77 65 ASN A N 1
ATOM 553 C CA . ASN A 1 65 ? 51.895 1.672 22.368 1.00 16.39 65 ASN A CA 1
ATOM 554 C C . ASN A 1 65 ? 52.003 2.718 23.456 1.00 15.17 65 ASN A C 1
ATOM 555 O O . ASN A 1 65 ? 50.998 3.038 24.098 1.00 18.34 65 ASN A O 1
ATOM 560 N N . ASP A 1 66 ? 53.219 3.297 23.628 1.00 14.22 66 ASP A N 1
ATOM 561 C CA . ASP A 1 66 ? 53.414 4.365 24.615 1.00 14.61 66 ASP A CA 1
ATOM 562 C C . ASP A 1 66 ? 53.253 5.750 23.998 1.00 13.23 66 ASP A C 1
ATOM 563 O O . ASP A 1 66 ? 53.520 6.743 24.654 1.00 14.46 66 ASP A O 1
ATOM 568 N N . TYR A 1 67 ? 52.735 5.820 22.766 1.00 12.36 67 TYR A N 1
ATOM 569 C CA . TYR A 1 67 ? 52.340 7.091 22.112 1.00 12.30 67 TYR A CA 1
ATOM 570 C C . TYR A 1 67 ? 50.834 7.109 21.951 1.00 12.43 67 TYR A C 1
ATOM 571 O O . TYR A 1 67 ? 50.210 6.045 21.767 1.00 14.68 67 TYR A O 1
ATOM 580 N N . GLN A 1 68 ? 50.273 8.325 22.027 1.00 12.77 68 GLN A N 1
ATOM 581 C CA . GLN A 1 68 ? 48.826 8.544 21.782 1.00 13.89 68 GLN A CA 1
ATOM 582 C C . GLN A 1 68 ? 48.696 9.450 20.557 1.00 12.03 68 GLN A C 1
ATOM 583 O O . GLN A 1 68 ? 49.550 10.299 20.274 1.00 12.94 68 GLN A O 1
ATOM 589 N N . ILE A 1 69 ? 47.604 9.269 19.839 1.00 12.24 69 ILE A N 1
ATOM 590 C CA . ILE A 1 69 ? 47.253 10.032 18.658 1.00 11.47 69 ILE A CA 1
ATOM 591 C C . ILE A 1 69 ? 46.169 11.033 19.040 1.00 10.97 69 ILE A C 1
ATOM 592 O O . ILE A 1 69 ? 45.104 10.584 19.486 1.00 13.27 69 ILE A O 1
ATOM 597 N N . LEU A 1 70 ? 46.426 12.299 18.877 1.00 10.11 70 LEU A N 1
ATOM 598 C CA . LEU A 1 70 ? 45.471 13.371 19.128 1.00 9.85 70 LEU A CA 1
ATOM 599 C C . LEU A 1 70 ? 44.970 13.928 17.810 1.00 9.39 70 LEU A C 1
ATOM 600 O O . LEU A 1 70 ? 45.737 14.046 16.842 1.00 9.80 70 LEU A O 1
ATOM 605 N N . PHE A 1 71 ? 43.693 14.324 17.801 1.00 9.26 71 PHE A N 1
ATOM 606 C CA . PHE A 1 71 ? 43.051 15.018 16.693 1.00 9.00 71 PHE A CA 1
ATOM 607 C C . PHE A 1 71 ? 42.604 16.378 17.234 1.00 9.64 71 PHE A C 1
ATOM 608 O O . PHE A 1 71 ? 41.635 16.446 17.986 1.00 11.55 71 PHE A O 1
ATOM 616 N N . LEU A 1 72 ? 43.307 17.441 16.849 1.00 9.15 72 LEU A N 1
ATOM 617 C CA . LEU A 1 72 ? 43.090 18.789 17.388 1.00 9.06 72 LEU A CA 1
ATOM 618 C C . LEU A 1 72 ? 42.663 19.738 16.289 1.00 9.03 72 LEU A C 1
ATOM 619 O O . LEU A 1 72 ? 43.028 19.582 15.113 1.00 11.02 72 LEU A O 1
ATOM 624 N N . GLN A 1 73 ? 41.960 20.773 16.670 1.00 8.87 73 GLN A N 1
ATOM 625 C CA . GLN A 1 73 ? 41.680 21.917 15.795 1.00 8.80 73 GLN A CA 1
ATOM 626 C C . GLN A 1 73 ? 42.826 22.899 15.880 1.00 8.74 73 GLN A C 1
ATOM 627 O O . GLN A 1 73 ? 43.617 22.888 16.841 1.00 9.57 73 GLN A O 1
ATOM 633 N N . GLY A 1 74 ? 42.896 23.794 14.883 1.00 8.62 74 GLY A N 1
ATOM 634 C CA . GLY A 1 74 ? 43.767 24.968 14.934 1.00 8.91 74 GLY A CA 1
ATOM 635 C C . GLY A 1 74 ? 44.878 25.007 13.950 1.00 8.90 74 GLY A C 1
ATOM 636 O O . GLY A 1 74 ? 45.599 26.015 13.804 1.00 9.48 74 GLY A O 1
ATOM 637 N N . GLY A 1 75 ? 45.111 23.906 13.225 1.00 8.57 75 GLY A N 1
ATOM 638 C CA . GLY A 1 75 ? 46.183 23.786 12.254 1.00 8.42 75 GLY A CA 1
ATOM 639 C C . GLY A 1 75 ? 47.521 23.516 12.885 1.00 8.24 75 GLY A C 1
ATOM 640 O O . GLY A 1 75 ? 47.721 23.580 14.113 1.00 8.92 75 GLY A O 1
ATOM 641 N N . ALA A 1 76 ? 48.514 23.282 12.028 1.00 8.74 76 ALA A N 1
ATOM 642 C CA . ALA A 1 76 ? 49.888 23.260 12.542 1.00 8.72 76 ALA A CA 1
ATOM 643 C C . ALA A 1 76 ? 50.254 24.582 13.185 1.00 8.54 76 ALA A C 1
ATOM 644 O O . ALA A 1 76 ? 51.059 24.618 14.137 1.00 9.07 76 ALA A O 1
ATOM 646 N N . SER A 1 77 ? 49.674 25.702 12.706 1.00 8.48 77 SER A N 1
ATOM 647 C CA . SER A 1 77 ? 50.056 26.999 13.271 1.00 9.05 77 SER A CA 1
ATOM 648 C C . SER A 1 77 ? 49.730 27.083 14.756 1.00 9.17 77 SER A C 1
ATOM 649 O O . SER A 1 77 ? 50.489 27.703 15.507 1.00 9.58 77 SER A O 1
ATOM 652 N N . LEU A 1 78 ? 48.609 26.466 15.226 1.00 8.94 78 LEU A N 1
ATOM 653 C CA . LEU A 1 78 ? 48.367 26.497 16.643 1.00 8.98 78 LEU A CA 1
ATOM 654 C C . LEU A 1 78 ? 49.362 25.671 17.394 1.00 9.23 78 LEU A C 1
ATOM 655 O O . LEU A 1 78 ? 49.724 25.992 18.555 1.00 9.98 78 LEU A O 1
ATOM 660 N N . GLN A 1 79 ? 49.873 24.570 16.803 1.00 9.35 79 GLN A N 1
ATOM 661 C CA . GLN A 1 79 ? 50.915 23.788 17.447 1.00 9.15 79 GLN A CA 1
ATOM 662 C C . GLN A 1 79 ? 52.199 24.586 17.624 1.00 9.11 79 GLN A C 1
ATOM 663 O O . GLN A 1 79 ? 52.931 24.310 18.591 1.00 9.77 79 GLN A O 1
ATOM 669 N N . PHE A 1 80 ? 52.479 25.546 16.774 1.00 9.00 80 PHE A N 1
ATOM 670 C CA . PHE A 1 80 ? 53.661 26.384 16.974 1.00 9.59 80 PHE A CA 1
ATOM 671 C C . PHE A 1 80 ? 53.682 27.044 18.330 1.00 9.82 80 PHE A C 1
ATOM 672 O O . PHE A 1 80 ? 54.751 27.233 18.907 1.00 10.45 80 PHE A O 1
ATOM 680 N N . THR A 1 81 ? 52.524 27.438 18.855 1.00 10.01 81 THR A N 1
ATOM 681 C CA . THR A 1 81 ? 52.443 28.016 20.217 1.00 10.45 81 THR A CA 1
ATOM 682 C C . THR A 1 81 ? 52.118 26.963 21.270 1.00 10.32 81 THR A C 1
ATOM 683 O O . THR A 1 81 ? 52.662 27.002 22.393 1.00 10.71 81 THR A O 1
ATOM 687 N N . MET A 1 82 ? 51.272 25.948 20.994 1.00 10.17 82 MET A N 1
ATOM 688 C CA . MET A 1 82 ? 50.919 24.975 22.005 1.00 11.09 82 MET A CA 1
ATOM 689 C C . MET A 1 82 ? 52.125 24.201 22.476 1.00 10.52 82 MET A C 1
ATOM 690 O O . MET A 1 82 ? 52.256 23.900 23.655 1.00 11.62 82 MET A O 1
ATOM 699 N N . LEU A 1 83 ? 53.045 23.875 21.568 1.00 10.07 83 LEU A N 1
ATOM 700 C CA . LEU A 1 83 ? 54.249 23.108 21.959 1.00 10.38 83 LEU A CA 1
ATOM 701 C C . LEU A 1 83 ? 55.068 23.837 23.002 1.00 10.71 83 LEU A C 1
ATOM 702 O O . LEU A 1 83 ? 55.264 23.323 24.120 1.00 11.96 83 LEU A O 1
ATOM 707 N N . PRO A 1 84 ? 55.538 25.082 22.757 1.00 10.79 84 PRO A N 1
ATOM 708 C CA . PRO A 1 84 ? 56.305 25.762 23.831 1.00 11.49 84 PRO A CA 1
ATOM 709 C C . PRO A 1 84 ? 55.454 26.072 25.045 1.00 12.01 84 PRO A C 1
ATOM 710 O O . PRO A 1 84 ? 55.951 26.067 26.167 1.00 12.32 84 PRO A O 1
ATOM 714 N N . MET A 1 85 ? 54.155 26.334 24.876 1.00 11.61 85 MET A N 1
ATOM 715 C CA . MET A 1 85 ? 53.323 26.566 26.084 1.00 13.34 85 MET A CA 1
ATOM 716 C C . MET A 1 85 ? 53.351 25.385 27.041 1.00 13.47 85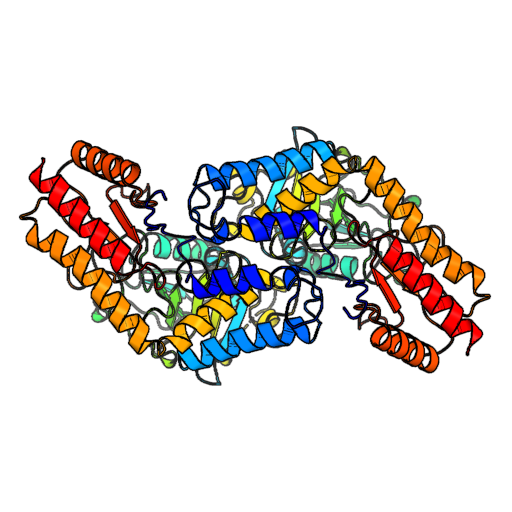 MET A C 1
ATOM 717 O O . MET A 1 85 ? 53.280 25.537 28.238 1.00 16.95 85 MET A O 1
ATOM 726 N N . ASN A 1 86 ? 53.476 24.172 26.520 1.00 12.60 86 ASN A N 1
ATOM 727 C CA . ASN A 1 86 ? 53.504 22.988 27.330 1.00 13.00 86 ASN A CA 1
ATOM 728 C C . ASN A 1 86 ? 54.884 22.555 27.741 1.00 13.69 86 ASN A C 1
ATOM 729 O O . ASN A 1 86 ? 55.007 22.028 28.845 1.00 18.10 86 ASN A O 1
ATOM 734 N N . LEU A 1 87 ? 55.903 22.727 26.929 1.00 12.47 87 LEU A N 1
ATOM 735 C CA . LEU A 1 87 ? 57.223 22.177 27.214 1.00 13.13 87 LEU A CA 1
ATOM 736 C C . LEU A 1 87 ? 58.307 23.219 27.481 1.00 13.35 87 LEU A C 1
ATOM 737 O O . LEU A 1 87 ? 59.357 22.875 28.051 1.00 15.15 87 LEU A O 1
ATOM 742 N N . LEU A 1 88 ? 58.135 24.454 27.077 1.00 13.10 88 LEU A N 1
ATOM 743 C CA . LEU A 1 88 ? 59.210 25.457 27.258 1.00 13.88 88 LEU A CA 1
ATOM 744 C C . LEU A 1 88 ? 59.066 26.081 28.621 1.00 15.50 88 LEU A C 1
ATOM 745 O O . LEU A 1 88 ? 58.426 27.123 28.799 1.00 21.27 88 LEU A O 1
ATOM 750 N N . THR A 1 89 ? 59.652 25.457 29.617 1.00 18.58 89 THR A N 1
ATOM 751 C CA . THR A 1 89 ? 59.529 25.877 31.012 1.00 21.59 89 THR A CA 1
ATOM 752 C C . THR A 1 89 ? 60.671 26.806 31.377 1.00 19.86 89 THR A C 1
ATOM 753 O O . THR A 1 89 ? 61.705 26.918 30.681 1.00 19.65 89 THR A O 1
ATOM 757 N N . LYS A 1 90 ? 60.532 27.518 32.485 1.00 22.40 90 LYS A N 1
ATOM 758 C CA . LYS A 1 90 ? 61.561 28.427 32.932 1.00 20.88 90 LYS A CA 1
ATOM 759 C C . LYS A 1 90 ? 62.900 27.720 33.078 1.00 20.02 90 LYS A C 1
ATOM 760 O O . LYS A 1 90 ? 63.020 26.624 33.662 1.00 22.64 90 LYS A O 1
ATOM 766 N N . GLY A 1 91 ? 63.922 28.377 32.530 1.00 20.01 91 GLY A N 1
ATOM 767 C CA . GLY A 1 91 ? 65.237 27.764 32.639 1.00 19.65 91 GLY A CA 1
ATOM 768 C C . GLY A 1 91 ? 65.605 26.860 31.487 1.00 19.19 91 GLY A C 1
ATOM 769 O O . GLY A 1 91 ? 66.755 26.428 31.450 1.00 24.89 91 GLY A O 1
ATOM 770 N N . THR A 1 92 ? 64.696 26.583 30.542 1.00 16.31 92 THR A N 1
ATOM 771 C CA . THR A 1 92 ? 64.960 25.705 29.406 1.00 14.75 92 THR A CA 1
ATOM 772 C C . THR A 1 92 ? 64.899 26.496 28.120 1.00 13.60 92 THR A C 1
ATOM 773 O O . THR A 1 92 ? 64.450 27.639 28.083 1.00 14.62 92 THR A O 1
ATOM 777 N N . ILE A 1 93 ? 65.325 25.837 27.030 1.00 13.31 93 ILE A N 1
ATOM 778 C CA . ILE A 1 93 ? 65.467 26.504 25.718 1.00 13.01 93 ILE A CA 1
ATOM 779 C C . ILE A 1 93 ? 64.695 25.744 24.666 1.00 11.96 93 ILE A C 1
ATOM 780 O O . ILE A 1 93 ? 64.806 24.530 24.556 1.00 12.43 93 ILE A O 1
ATOM 785 N N . GLY A 1 94 ? 63.936 26.490 23.850 1.00 12.12 94 GLY A N 1
ATOM 786 C CA . GLY A 1 94 ? 63.320 25.880 22.656 1.00 11.77 94 GLY A CA 1
ATOM 787 C C . GLY A 1 94 ? 64.310 25.988 21.510 1.00 10.72 94 GLY A C 1
ATOM 788 O O . GLY A 1 94 ? 64.596 27.084 21.011 1.00 11.51 94 GLY A O 1
ATOM 789 N N . ASN A 1 95 ? 64.915 24.863 21.137 1.00 11.08 95 ASN A N 1
ATOM 790 C CA . ASN A 1 95 ? 66.010 24.837 20.163 1.00 10.70 95 ASN A CA 1
ATOM 791 C C . ASN A 1 95 ? 65.473 24.414 18.800 1.00 10.29 95 ASN A C 1
ATOM 792 O O . ASN A 1 95 ? 64.794 23.382 18.726 1.00 11.42 95 ASN A O 1
ATOM 797 N N . TYR A 1 96 ? 65.714 25.196 17.767 1.00 10.57 96 TYR A N 1
ATOM 798 C CA . TYR A 1 96 ? 65.100 25.034 16.432 1.00 10.64 96 TYR A CA 1
ATOM 799 C C . TYR A 1 96 ? 66.167 24.849 15.383 1.00 10.31 96 TYR A C 1
ATOM 800 O O . TYR A 1 96 ? 67.186 25.541 15.365 1.00 11.08 96 TYR A O 1
ATOM 809 N N . VAL A 1 97 ? 65.892 23.965 14.418 1.00 10.08 97 VAL A N 1
ATOM 810 C CA . VAL A 1 97 ? 66.668 23.836 13.205 1.00 10.24 97 VAL A CA 1
ATOM 811 C C . VAL A 1 97 ? 65.890 24.553 12.109 1.00 10.03 97 VAL A C 1
ATOM 812 O O . VAL A 1 97 ? 64.738 24.186 11.803 1.00 9.95 97 VAL A O 1
ATOM 816 N N . LEU A 1 98 ? 66.481 25.586 11.510 1.00 10.20 98 LEU A N 1
ATOM 817 C CA . LEU A 1 98 ? 65.808 26.364 10.496 1.00 10.56 98 LEU A CA 1
ATOM 818 C C . LEU A 1 98 ? 66.114 25.844 9.083 1.00 9.99 98 LEU A C 1
ATOM 819 O O . LEU A 1 98 ? 67.269 25.922 8.639 1.00 10.58 98 LEU A O 1
ATOM 824 N N . THR A 1 99 ? 65.088 25.299 8.404 1.00 9.55 99 THR A N 1
ATOM 825 C CA . THR A 1 99 ? 65.237 24.805 7.055 1.00 9.75 99 THR A CA 1
ATOM 826 C C . THR A 1 99 ? 64.227 25.406 6.097 1.00 9.76 99 THR A C 1
ATOM 827 O O . THR A 1 99 ? 64.158 25.012 4.927 1.00 10.44 99 THR A O 1
ATOM 831 N N . GLY A 1 100 ? 63.434 26.389 6.525 1.00 10.19 100 GLY A N 1
ATOM 832 C CA . GLY A 1 100 ? 62.554 27.135 5.651 1.00 10.17 100 GLY A CA 1
ATOM 833 C C . GLY A 1 100 ? 61.721 28.113 6.425 1.00 9.89 100 GLY A C 1
ATOM 834 O O . GLY A 1 100 ? 61.961 28.390 7.608 1.00 10.24 100 GLY A O 1
ATOM 835 N N . SER A 1 101 ? 60.727 28.672 5.762 1.00 10.15 101 SER A N 1
ATOM 836 C CA . SER A 1 101 ? 59.844 29.663 6.337 1.00 10.97 101 SER A CA 1
ATOM 837 C C . SER A 1 101 ? 58.979 29.071 7.440 1.00 9.63 101 SER A C 1
ATOM 838 O O . SER A 1 101 ? 58.743 29.710 8.481 1.00 10.51 101 SER A O 1
ATOM 841 N N . TRP A 1 102 ? 58.463 27.843 7.247 1.00 9.62 102 TRP A N 1
ATOM 842 C CA . TRP A 1 102 ? 57.677 27.221 8.303 1.00 9.39 102 TRP A CA 1
ATOM 843 C C . TRP A 1 102 ? 58.509 26.999 9.547 1.00 8.83 102 TRP A C 1
ATOM 844 O O . TRP A 1 102 ? 57.970 27.120 10.674 1.00 9.37 102 TRP A O 1
ATOM 855 N N . SER A 1 103 ? 59.801 26.697 9.430 1.00 9.14 103 SER A N 1
ATOM 856 C CA . SER A 1 103 ? 60.646 26.607 10.620 1.00 9.23 103 SER A CA 1
ATOM 857 C C . SER A 1 103 ? 60.701 27.958 11.361 1.00 9.21 103 SER A C 1
ATOM 858 O O . SER A 1 103 ? 60.642 28.029 12.583 1.00 9.96 103 SER A O 1
ATOM 861 N N . GLU A 1 104 ? 60.859 29.047 10.571 1.00 9.88 104 GLU A N 1
ATOM 862 C CA . GLU A 1 104 ? 60.918 30.388 11.133 1.00 10.12 104 GLU A CA 1
ATOM 863 C C . GLU A 1 104 ? 59.621 30.723 11.891 1.00 9.81 104 GLU A C 1
ATOM 864 O O . GLU A 1 104 ? 59.670 31.317 12.978 1.00 10.49 104 GLU A O 1
ATOM 870 N N . LYS A 1 105 ? 58.470 30.354 11.339 1.00 9.84 105 LYS A N 1
ATOM 871 C CA . LYS A 1 105 ? 57.199 30.675 11.992 1.00 10.19 105 LYS A CA 1
ATOM 872 C C . LYS A 1 105 ? 57.087 29.930 13.301 1.00 10.05 105 LYS A C 1
ATOM 873 O O . LYS A 1 105 ? 56.529 30.450 14.300 1.00 10.72 105 LYS A O 1
ATOM 884 N N . ALA A 1 106 ? 57.579 28.687 13.380 1.00 9.44 106 ALA A N 1
ATOM 885 C CA . ALA A 1 106 ? 57.564 27.928 14.620 1.00 9.98 106 ALA A CA 1
ATOM 886 C C . ALA A 1 106 ? 58.452 28.600 15.677 1.00 9.70 106 ALA A C 1
ATOM 887 O O . ALA A 1 106 ? 58.071 28.785 16.836 1.00 10.22 106 ALA A O 1
ATOM 889 N N . LEU A 1 107 ? 59.664 28.976 15.268 1.00 9.79 107 LEU A N 1
ATOM 890 C CA . LEU A 1 107 ? 60.607 29.658 16.177 1.00 10.11 107 LEU A CA 1
ATOM 891 C C . LEU A 1 107 ? 59.979 30.898 16.739 1.00 10.10 107 LEU A C 1
ATOM 892 O O . LEU A 1 107 ? 60.123 31.179 17.948 1.00 11.19 107 LEU A O 1
ATOM 897 N N . LYS A 1 108 ? 59.343 31.695 15.897 1.00 10.77 108 LYS A N 1
ATOM 898 C CA . LYS A 1 108 ? 58.764 32.988 16.288 1.00 11.42 108 LYS A CA 1
ATOM 899 C C . LYS A 1 108 ? 57.825 32.804 17.472 1.00 11.01 108 LYS A C 1
ATOM 900 O O . LYS A 1 108 ? 57.805 33.599 18.415 1.00 12.40 108 LYS A O 1
ATOM 908 N N . GLU A 1 109 ? 56.967 31.758 17.428 1.00 10.73 109 GLU A N 1
ATOM 909 C CA . GLU A 1 109 ? 56.003 31.585 18.504 1.00 10.58 109 GLU A CA 1
ATOM 910 C C . GLU A 1 109 ? 56.676 31.177 19.792 1.00 10.54 109 GLU A C 1
ATOM 911 O O . GLU A 1 109 ? 56.243 31.592 20.883 1.00 12.31 109 GLU A O 1
ATOM 917 N N . ALA A 1 110 ? 57.717 30.363 19.735 1.00 11.18 110 ALA A N 1
ATOM 918 C CA . ALA A 1 110 ? 58.445 30.020 20.941 1.00 11.31 110 ALA A CA 1
ATOM 919 C C . ALA A 1 110 ? 59.125 31.212 21.567 1.00 11.67 110 ALA A C 1
ATOM 920 O O . ALA A 1 110 ? 59.168 31.322 22.808 1.00 12.34 110 ALA A O 1
ATOM 922 N N . LYS A 1 111 ? 59.628 32.158 20.782 1.00 12.62 111 LYS A N 1
ATOM 923 C CA . LYS A 1 111 ? 60.313 33.341 21.282 1.00 14.90 111 LYS A CA 1
ATOM 924 C C . LYS A 1 111 ? 59.384 34.175 22.115 1.00 16.34 111 LYS A C 1
ATOM 925 O O . LYS A 1 111 ? 59.853 34.860 23.063 1.00 18.33 111 LYS A O 1
ATOM 931 N N . LEU A 1 112 ? 58.079 34.151 21.861 1.00 15.71 112 LEU A N 1
ATOM 932 C CA . LEU A 1 112 ? 57.141 34.863 22.694 1.00 17.95 112 LEU A CA 1
ATOM 933 C C . LEU A 1 112 ? 56.991 34.262 24.087 1.00 19.52 112 LEU A C 1
ATOM 934 O O . LEU A 1 112 ? 56.538 34.947 25.039 1.00 31.17 112 LEU A O 1
ATOM 943 N N . LEU A 1 113 ? 57.353 33.021 24.238 1.00 14.90 113 LEU A N 1
ATOM 944 C CA . LEU A 1 113 ? 57.067 32.306 25.478 1.00 16.25 113 LEU A CA 1
ATOM 945 C C . LEU A 1 113 ? 58.283 31.949 26.307 1.00 16.22 113 LEU A C 1
ATOM 946 O O . LEU A 1 113 ? 58.196 31.590 27.483 1.00 20.76 113 LEU A O 1
ATOM 951 N N . GLY A 1 114 ? 59.479 31.983 25.749 1.00 13.97 114 GLY A N 1
ATOM 952 C CA . GLY A 1 114 ? 60.661 31.651 26.540 1.00 15.68 114 GLY A CA 1
ATOM 953 C C . GLY A 1 114 ? 61.917 31.754 25.703 1.00 14.60 114 GLY A C 1
ATOM 954 O O . GLY A 1 114 ? 61.906 32.333 24.613 1.00 14.96 114 GLY A O 1
ATOM 955 N N . GLU A 1 115 ? 63.005 31.248 26.259 1.00 14.74 115 GLU A N 1
ATOM 956 C CA . GLU A 1 115 ? 64.301 31.314 25.586 1.00 14.04 115 GLU A CA 1
ATOM 957 C C . GLU A 1 115 ? 64.331 30.340 24.418 1.00 13.21 115 GLU A C 1
ATOM 958 O O . GLU A 1 115 ? 63.832 29.221 24.542 1.00 13.80 115 GLU A O 1
ATOM 964 N N . THR A 1 116 ? 64.951 30.787 23.325 1.00 13.48 116 THR A N 1
ATOM 965 C CA . THR A 1 116 ? 65.073 30.018 22.114 1.00 12.47 116 THR A CA 1
ATOM 966 C C . THR A 1 116 ? 66.549 30.016 21.654 1.00 12.33 116 THR A C 1
ATOM 967 O O . THR A 1 116 ? 67.412 30.761 22.114 1.00 13.97 116 THR A O 1
ATOM 971 N N . HIS A 1 117 ? 66.813 29.135 20.694 1.00 13.14 117 HIS A N 1
ATOM 972 C CA . HIS A 1 117 ? 68.137 28.973 20.127 1.00 12.61 117 HIS A CA 1
ATOM 973 C C . HIS A 1 117 ? 67.955 28.382 18.714 1.00 11.69 117 HIS A C 1
ATOM 974 O O . HIS A 1 117 ? 66.980 27.695 18.469 1.00 12.35 117 HIS A O 1
ATOM 981 N N . ILE A 1 118 ? 68.960 28.651 17.887 1.00 12.54 118 ILE A N 1
ATOM 982 C CA . ILE A 1 118 ? 69.026 28.116 16.527 1.00 11.89 118 ILE A CA 1
ATOM 983 C C . ILE A 1 118 ? 70.156 27.111 16.505 1.00 11.84 118 ILE A C 1
ATOM 984 O O . ILE A 1 118 ? 71.352 27.426 16.525 1.00 13.10 118 ILE A O 1
ATOM 989 N N . ALA A 1 119 ? 69.783 25.827 16.468 1.00 11.89 119 ALA A N 1
ATOM 990 C CA . ALA A 1 119 ? 70.754 24.749 16.497 1.00 11.99 119 ALA A CA 1
ATOM 991 C C . ALA A 1 119 ? 71.559 24.697 15.191 1.00 12.31 119 ALA A C 1
ATOM 992 O O . ALA A 1 119 ? 72.743 24.323 15.195 1.00 13.94 119 ALA A O 1
ATOM 994 N N . ALA A 1 120 ? 70.907 25.003 14.078 1.00 12.27 120 ALA A N 1
ATOM 995 C CA . ALA A 1 120 ? 71.529 24.953 12.752 1.00 12.23 120 ALA A CA 1
ATOM 996 C C . ALA A 1 120 ? 70.532 25.649 11.807 1.00 12.40 120 ALA A C 1
ATOM 997 O O . ALA A 1 120 ? 69.323 25.738 12.103 1.00 11.36 120 ALA A O 1
ATOM 999 N N . SER A 1 121 ? 71.049 26.133 10.665 1.00 12.83 121 SER A N 1
ATOM 1000 C CA . SER A 1 121 ? 70.253 26.910 9.763 1.00 12.91 121 SER A CA 1
ATOM 1001 C C . SER A 1 121 ? 70.884 26.963 8.384 1.00 13.06 121 SER A C 1
ATOM 1002 O O . SER A 1 121 ? 72.107 27.077 8.286 1.00 17.23 121 SER A O 1
ATOM 1005 N N . THR A 1 122 ? 70.057 26.911 7.362 1.00 12.07 122 THR A N 1
ATOM 1006 C CA . THR A 1 122 ? 70.510 27.187 5.998 1.00 12.61 122 THR A CA 1
ATOM 1007 C C . THR A 1 122 ? 69.889 28.455 5.400 1.00 12.87 122 THR A C 1
ATOM 1008 O O . THR A 1 122 ? 69.869 28.665 4.192 1.00 14.13 122 THR A O 1
ATOM 1012 N N . LYS A 1 123 ? 69.436 29.358 6.308 1.00 12.72 123 LYS A N 1
ATOM 1013 C CA . LYS A 1 123 ? 68.831 30.584 5.910 1.00 13.14 123 LYS A CA 1
ATOM 1014 C C . LYS A 1 123 ? 69.718 31.467 5.019 1.00 14.49 123 LYS A C 1
ATOM 1015 O O . LYS A 1 123 ? 69.252 32.089 4.049 1.00 16.22 123 LYS A O 1
ATOM 1023 N N . ALA A 1 124 ? 70.993 31.537 5.366 1.00 16.67 124 ALA A N 1
ATOM 1024 C CA . ALA A 1 124 ? 71.893 32.429 4.681 1.00 18.98 124 ALA A CA 1
ATOM 1025 C C . ALA A 1 124 ? 72.025 32.063 3.216 1.00 20.60 124 ALA A C 1
ATOM 1026 O O . ALA A 1 124 ? 72.294 32.944 2.407 1.00 27.70 124 ALA A O 1
ATOM 1028 N N . ASN A 1 125 ? 71.822 30.797 2.896 1.00 19.57 125 ASN A N 1
ATOM 1029 C CA . ASN A 1 125 ? 71.879 30.317 1.528 1.00 19.60 125 ASN A CA 1
ATOM 1030 C C . ASN A 1 125 ? 70.502 30.054 0.954 1.00 16.50 125 ASN A C 1
ATOM 1031 O O . ASN A 1 125 ? 70.359 29.293 -0.004 1.00 22.06 125 ASN A O 1
ATOM 1036 N N . SER A 1 126 ? 69.500 30.738 1.471 1.00 16.23 126 SER A N 1
ATOM 1037 C CA . SER A 1 126 ? 68.150 30.660 0.963 1.00 14.68 126 SER A CA 1
ATOM 1038 C C . SER A 1 126 ? 67.594 29.259 1.034 1.00 13.16 126 SER A C 1
ATOM 1039 O O . SER A 1 126 ? 66.807 28.858 0.168 1.00 13.49 126 SER A O 1
ATOM 1042 N N . TYR A 1 127 ? 67.957 28.522 2.059 1.00 11.95 127 TYR A N 1
ATOM 1043 C CA . TYR A 1 127 ? 67.265 27.259 2.353 1.00 12.20 127 TYR A CA 1
ATOM 1044 C C . TYR A 1 127 ? 67.285 26.286 1.164 1.00 11.82 127 TYR A C 1
ATOM 1045 O O . TYR A 1 127 ? 66.264 25.713 0.786 1.00 15.68 127 TYR A O 1
ATOM 1054 N N . GLN A 1 128 ? 68.481 26.095 0.599 1.00 12.26 128 GLN A N 1
ATOM 1055 C CA . GLN A 1 128 ? 68.636 25.140 -0.507 1.00 12.30 128 GLN A CA 1
ATOM 1056 C C . GLN A 1 128 ? 68.889 23.737 -0.025 1.00 12.21 128 GLN A C 1
ATOM 1057 O O . GLN A 1 128 ? 68.898 22.798 -0.838 1.00 12.58 128 GLN A O 1
ATOM 1063 N N . SER A 1 129 ? 69.143 23.504 1.256 1.00 12.62 129 SER A N 1
ATOM 1064 C CA . SER A 1 129 ? 69.538 22.194 1.777 1.00 12.09 129 SER A CA 1
ATOM 1065 C C . SER A 1 129 ? 69.162 22.035 3.243 1.00 11.62 129 SER A C 1
ATOM 1066 O O . SER A 1 129 ? 68.871 22.970 3.970 1.00 13.51 129 SER A O 1
ATOM 1069 N N . ILE A 1 130 ? 69.243 20.770 3.665 1.00 11.65 130 ILE A N 1
ATOM 1070 C CA . ILE A 1 130 ? 69.172 20.440 5.094 1.00 11.57 130 ILE A CA 1
ATOM 1071 C C . ILE A 1 130 ? 70.558 20.474 5.669 1.00 12.58 130 ILE A C 1
ATOM 1072 O O . ILE A 1 130 ? 71.480 19.880 5.056 1.00 13.76 130 ILE A O 1
ATOM 1077 N N . PRO A 1 131 ? 70.828 21.129 6.800 1.00 12.41 131 PRO A N 1
ATOM 1078 C CA . PRO A 1 131 ? 72.200 21.115 7.381 1.00 13.74 131 PRO A CA 1
ATOM 1079 C C . PRO A 1 131 ? 72.565 19.733 7.826 1.00 15.33 131 PRO A C 1
ATOM 1080 O O . PRO A 1 131 ? 71.768 18.884 8.229 1.00 16.56 131 PRO A O 1
ATOM 1084 N N . ASP A 1 132 ? 73.885 19.446 7.772 1.00 17.42 132 ASP A N 1
ATOM 1085 C CA . ASP A 1 132 ? 74.478 18.262 8.295 1.00 17.67 132 ASP A CA 1
ATOM 1086 C C . ASP A 1 132 ? 74.221 18.218 9.801 1.00 16.99 132 ASP A C 1
ATOM 1087 O O . ASP A 1 132 ? 74.391 19.210 10.494 1.00 18.05 132 ASP A O 1
ATOM 1092 N N . PHE A 1 133 ? 73.866 17.043 10.322 1.00 17.30 133 PHE A N 1
ATOM 1093 C CA . PHE A 1 133 ? 73.539 16.922 11.714 1.00 17.30 133 PHE A CA 1
ATOM 1094 C C . PHE A 1 133 ? 74.735 17.239 12.598 1.00 19.94 133 PHE A C 1
ATOM 1095 O O . PHE A 1 133 ? 74.526 17.624 13.769 1.00 18.36 133 PHE A O 1
ATOM 1103 N N . SER A 1 134 ? 75.956 17.069 12.098 1.00 20.81 134 SER A N 1
ATOM 1104 C CA . SER A 1 134 ? 77.161 17.451 12.821 1.00 24.13 134 SER A CA 1
ATOM 1105 C C . SER A 1 134 ? 77.181 18.957 13.129 1.00 23.33 134 SER A C 1
ATOM 1106 O O . SER A 1 134 ? 77.966 19.368 14.008 1.00 29.56 134 SER A O 1
ATOM 1109 N N . GLU A 1 135 ? 76.446 19.762 12.400 1.00 20.58 135 GLU A N 1
ATOM 1110 C CA . GLU A 1 135 ? 76.439 21.173 12.651 1.00 20.67 135 GLU A CA 1
ATOM 1111 C C . GLU A 1 135 ? 75.548 21.575 13.853 1.00 17.85 135 GLU A C 1
ATOM 1112 O O . GLU A 1 135 ? 75.553 22.749 14.240 1.00 19.08 135 GLU A O 1
ATOM 1118 N N . PHE A 1 136 ? 74.762 20.631 14.365 1.00 16.58 136 PHE A N 1
ATOM 1119 C CA . PHE A 1 136 ? 73.728 21.038 15.316 1.00 16.15 136 PHE A CA 1
ATOM 1120 C C . PHE A 1 136 ? 74.357 21.414 16.646 1.00 16.80 136 PHE A C 1
ATOM 1121 O O . PHE A 1 136 ? 75.156 20.694 17.260 1.00 20.09 136 PHE A O 1
ATOM 1129 N N . GLN A 1 137 ? 73.972 22.619 17.088 1.00 14.73 137 GLN A N 1
ATOM 1130 C CA . GLN A 1 137 ? 74.436 23.178 18.349 1.00 15.54 137 GLN A CA 1
ATOM 1131 C C . GLN A 1 137 ? 73.317 22.939 19.384 1.00 14.11 137 GLN A C 1
ATOM 1132 O O . GLN A 1 137 ? 72.247 23.550 19.330 1.00 15.45 137 GLN A O 1
ATOM 1138 N N . LEU A 1 138 ? 73.605 22.028 20.304 1.00 14.42 138 LEU A N 1
ATOM 1139 C CA . LEU A 1 138 ? 72.676 21.561 21.312 1.00 14.32 138 LEU A CA 1
ATOM 1140 C C . LEU A 1 138 ? 73.022 22.147 22.668 1.00 15.29 138 LEU A C 1
ATOM 1141 O O . LEU A 1 138 ? 74.213 22.464 22.945 1.00 18.28 138 LEU A O 1
ATOM 1146 N N . ASN A 1 139 ? 72.012 22.263 23.542 1.00 14.18 139 ASN A N 1
ATOM 1147 C CA . ASN A 1 139 ? 72.215 22.839 24.867 1.00 14.42 139 ASN A CA 1
ATOM 1148 C C . ASN A 1 139 ? 71.749 21.834 25.896 1.00 14.73 139 ASN A C 1
ATOM 1149 O O . ASN A 1 139 ? 70.713 21.166 25.685 1.00 14.51 139 ASN A O 1
ATOM 1154 N N . GLU A 1 140 ? 72.469 21.724 27.017 1.00 16.38 140 GLU A N 1
ATOM 1155 C CA . GLU A 1 140 ? 72.071 20.785 28.081 1.00 17.21 140 GLU A CA 1
ATOM 1156 C C . GLU A 1 140 ? 70.634 21.063 28.606 1.00 15.27 140 GLU A C 1
ATOM 1157 O O . GLU A 1 140 ? 69.959 20.115 29.035 1.00 18.87 140 GLU A O 1
ATOM 1163 N N . ASN A 1 141 ? 70.247 22.329 28.570 1.00 13.63 141 ASN A N 1
ATOM 1164 C CA . ASN A 1 141 ? 68.936 22.715 29.078 1.00 14.11 141 ASN A CA 1
ATOM 1165 C C . ASN A 1 141 ? 67.937 22.915 27.949 1.00 14.11 141 ASN A C 1
ATOM 1166 O O . ASN A 1 141 ? 66.923 23.629 28.137 1.00 15.53 141 ASN A O 1
ATOM 1171 N N . ASP A 1 142 ? 68.152 22.328 26.769 1.00 14.35 142 ASP A N 1
ATOM 1172 C CA . ASP A 1 142 ? 67.100 22.298 25.752 1.00 12.80 142 ASP A CA 1
ATOM 1173 C C . ASP A 1 142 ? 65.849 21.637 26.302 1.00 12.92 142 ASP A C 1
ATOM 1174 O O . ASP A 1 142 ? 65.877 20.522 26.851 1.00 14.20 142 ASP A O 1
ATOM 1179 N N . ALA A 1 143 ? 64.699 22.295 26.105 1.00 12.62 143 ALA A N 1
ATOM 1180 C CA . ALA A 1 143 ? 63.393 21.670 26.372 1.00 13.19 143 ALA A CA 1
ATOM 1181 C C . ALA A 1 143 ? 63.064 20.644 25.279 1.00 12.72 143 ALA A C 1
ATOM 1182 O O . ALA A 1 143 ? 62.360 19.635 25.510 1.00 13.87 143 ALA A O 1
ATOM 1184 N N . TYR A 1 144 ? 63.531 20.877 24.069 1.00 12.12 144 TYR A N 1
ATOM 1185 C CA . TYR A 1 144 ? 63.277 20.071 22.879 1.00 11.49 144 TYR A CA 1
ATOM 1186 C C . TYR A 1 144 ? 64.153 20.597 21.790 1.00 11.11 144 TYR A C 1
ATOM 1187 O O . TYR A 1 144 ? 64.686 21.707 21.853 1.00 11.35 144 TYR A O 1
ATOM 1196 N N . LEU A 1 145 ? 64.266 19.794 20.714 1.00 10.94 145 LEU A N 1
ATOM 1197 C CA . LEU A 1 145 ? 64.857 20.199 19.442 1.00 11.01 145 LEU A CA 1
ATOM 1198 C C . LEU A 1 145 ? 63.775 20.061 18.388 1.00 10.34 145 LEU A C 1
ATOM 1199 O O . LEU A 1 145 ? 63.234 18.950 18.246 1.00 11.27 145 LEU A O 1
ATOM 1204 N N . HIS A 1 146 ? 63.438 21.155 17.715 1.00 9.97 146 HIS A N 1
ATOM 1205 C CA . HIS A 1 146 ? 62.338 21.185 16.735 1.00 9.76 146 HIS A CA 1
ATOM 1206 C C . HIS A 1 146 ? 62.882 21.254 15.337 1.00 9.74 146 HIS A C 1
ATOM 1207 O O . HIS A 1 146 ? 63.745 22.096 15.040 1.00 10.14 146 HIS A O 1
ATOM 1214 N N . ILE A 1 147 ? 62.350 20.387 14.456 1.00 9.30 147 ILE A N 1
ATOM 1215 C CA . ILE A 1 147 ? 62.682 20.364 13.042 1.00 9.05 147 ILE A CA 1
ATOM 1216 C C . ILE A 1 147 ? 61.399 20.446 12.229 1.00 8.45 147 ILE A C 1
ATOM 1217 O O . ILE A 1 147 ? 60.293 20.181 12.713 1.00 8.99 147 ILE A O 1
ATOM 1222 N N . THR A 1 148 ? 61.582 20.758 10.928 1.00 9.18 148 THR A N 1
ATOM 1223 C CA . THR A 1 148 ? 60.512 20.777 9.946 1.00 8.65 148 THR A CA 1
ATOM 1224 C C . THR A 1 148 ? 60.907 19.739 8.890 1.00 8.74 148 THR A C 1
ATOM 1225 O O . THR A 1 148 ? 61.912 19.940 8.167 1.00 9.24 148 THR A O 1
ATOM 1229 N N . SER A 1 149 ? 60.235 18.591 8.852 1.00 8.65 149 SER A N 1
ATOM 1230 C CA . SER A 1 149 ? 60.738 17.482 8.005 1.00 8.68 149 SER A CA 1
ATOM 1231 C C . SER A 1 149 ? 60.734 17.779 6.527 1.00 8.24 149 SER A C 1
ATOM 1232 O O . SER A 1 149 ? 61.656 17.399 5.810 1.00 9.09 149 SER A O 1
ATOM 1235 N N . ASN A 1 150 ? 59.710 18.495 6.060 1.00 8.34 150 ASN A N 1
ATOM 1236 C CA . ASN A 1 150 ? 59.546 18.862 4.667 1.00 8.22 150 ASN A CA 1
ATOM 1237 C C . ASN A 1 150 ? 59.223 20.365 4.651 1.00 8.31 150 ASN A C 1
ATOM 1238 O O . ASN A 1 150 ? 58.240 20.825 5.255 1.00 8.60 150 ASN A O 1
ATOM 1243 N N . ASN A 1 151 ? 60.099 21.101 3.999 1.00 8.63 151 ASN A N 1
ATOM 1244 C CA . ASN A 1 151 ? 60.031 22.558 3.968 1.00 8.61 151 ASN A CA 1
ATOM 1245 C C . ASN A 1 151 ? 59.240 22.963 2.733 1.00 8.49 151 ASN A C 1
ATOM 1246 O O . ASN A 1 151 ? 59.756 23.099 1.614 1.00 9.06 151 ASN A O 1
ATOM 1251 N N . THR A 1 152 ? 57.920 23.090 2.947 1.00 8.77 152 THR A N 1
ATOM 1252 C CA . THR A 1 152 ? 56.926 23.118 1.863 1.00 8.55 152 THR A CA 1
ATOM 1253 C C . THR A 1 152 ? 57.193 24.221 0.852 1.00 8.74 152 THR A C 1
ATOM 1254 O O . THR A 1 152 ? 56.883 24.061 -0.343 1.00 9.37 152 THR A O 1
ATOM 1258 N N . ILE A 1 153 ? 57.660 25.385 1.333 1.00 9.20 153 ILE A N 1
ATOM 1259 C CA . ILE A 1 153 ? 57.884 26.538 0.454 1.00 9.30 153 ILE A CA 1
ATOM 1260 C C . ILE A 1 153 ? 59.125 26.432 -0.381 1.00 9.30 153 ILE A C 1
ATOM 1261 O O . ILE A 1 153 ? 59.190 26.909 -1.533 1.00 10.41 153 ILE A O 1
ATOM 1266 N N . TYR A 1 154 ? 60.164 25.816 0.189 1.00 9.37 154 TYR A N 1
ATOM 1267 C CA . TYR A 1 154 ? 61.504 25.722 -0.430 1.00 10.02 154 TYR A CA 1
ATOM 1268 C C . TYR A 1 154 ? 61.742 24.416 -1.156 1.00 10.11 154 TYR A C 1
ATOM 1269 O O . TYR A 1 154 ? 62.691 24.329 -1.956 1.00 11.53 154 TYR A O 1
ATOM 1278 N N . GLY A 1 155 ? 60.940 23.385 -0.953 1.00 9.47 155 GLY A N 1
ATOM 1279 C CA . GLY A 1 155 ? 61.101 22.128 -1.698 1.00 9.97 155 GLY A CA 1
ATOM 1280 C C . GLY A 1 155 ? 62.271 21.285 -1.248 1.00 8.93 155 GLY A C 1
ATOM 1281 O O . GLY A 1 155 ? 62.855 20.556 -2.073 1.00 9.47 155 GLY A O 1
ATOM 1282 N N . THR A 1 156 ? 62.611 21.314 0.027 1.00 9.26 156 THR A N 1
ATOM 1283 C CA . THR A 1 156 ? 63.660 20.488 0.607 1.00 9.57 156 THR A CA 1
ATOM 1284 C C . THR A 1 156 ? 63.073 19.579 1.688 1.00 8.95 156 THR A C 1
ATOM 1285 O O . THR A 1 156 ? 62.009 19.879 2.250 1.00 9.67 156 THR A O 1
ATOM 1289 N N . GLN A 1 157 ? 63.777 18.481 1.981 1.00 9.01 157 GLN A N 1
ATOM 1290 C CA . GLN A 1 157 ? 63.239 17.474 2.887 1.00 8.94 157 GLN A CA 1
ATOM 1291 C C . GLN A 1 157 ? 64.362 16.699 3.546 1.00 9.12 157 GLN A C 1
ATOM 1292 O O . GLN A 1 157 ? 65.358 16.339 2.892 1.00 10.00 157 GLN A O 1
ATOM 1298 N N . TYR A 1 158 ? 64.186 16.405 4.823 1.00 9.01 158 TYR A N 1
ATOM 1299 C CA . TYR A 1 158 ? 65.063 15.491 5.549 1.00 9.64 158 TYR A CA 1
ATOM 1300 C C . TYR A 1 158 ? 65.038 14.112 4.905 1.00 9.86 158 TYR A C 1
ATOM 1301 O O . TYR A 1 158 ? 63.967 13.544 4.669 1.00 10.44 158 TYR A O 1
ATOM 1310 N N . GLN A 1 159 ? 66.231 13.533 4.689 1.00 11.33 159 GLN A N 1
ATOM 1311 C CA . GLN A 1 159 ? 66.344 12.166 4.175 1.00 12.48 159 GLN A CA 1
ATOM 1312 C C . GLN A 1 159 ? 66.249 11.160 5.288 1.00 14.29 159 GLN A C 1
ATOM 1313 O O . GLN A 1 159 ? 65.896 10.001 4.990 1.00 19.78 159 GLN A O 1
ATOM 1319 N N . ASN A 1 160 ? 66.598 11.534 6.469 1.00 14.41 160 ASN A N 1
ATOM 1320 C CA . ASN A 1 160 ? 66.604 10.708 7.689 1.00 16.31 160 ASN A CA 1
ATOM 1321 C C . ASN A 1 160 ? 66.648 11.708 8.833 1.00 12.99 160 ASN A C 1
ATOM 1322 O O . ASN A 1 160 ? 66.663 12.941 8.573 1.00 14.09 160 ASN A O 1
ATOM 1327 N N . PHE A 1 161 ? 66.599 11.238 10.049 1.00 14.27 161 PHE A N 1
ATOM 1328 C CA . PHE A 1 161 ? 66.386 12.099 11.204 1.00 13.61 161 PHE A CA 1
ATOM 1329 C C . PHE A 1 161 ? 67.473 11.878 12.206 1.00 15.62 161 PHE A C 1
ATOM 1330 O O . PHE A 1 161 ? 67.973 10.772 12.395 1.00 18.35 161 PHE A O 1
ATOM 1338 N N . PRO A 1 162 ? 67.832 12.935 12.923 1.00 17.06 162 PRO A N 1
ATOM 1339 C CA . PRO A 1 162 ? 68.928 12.769 13.887 1.00 19.73 162 PRO A CA 1
ATOM 1340 C C . PRO A 1 162 ? 68.537 11.997 15.113 1.00 18.26 162 PRO A C 1
ATOM 1341 O O . PRO A 1 162 ? 67.377 11.985 15.540 1.00 18.20 162 PRO A O 1
ATOM 1345 N N . GLU A 1 163 ? 69.518 11.322 15.712 1.00 19.71 163 GLU A N 1
ATOM 1346 C CA . GLU A 1 163 ? 69.418 10.637 16.980 1.00 20.15 163 GLU A CA 1
ATOM 1347 C C . GLU A 1 163 ? 69.781 11.648 18.050 1.00 19.33 163 GLU A C 1
ATOM 1348 O O . GLU A 1 163 ? 70.943 12.029 18.177 1.00 23.96 163 GLU A O 1
ATOM 1359 N N . ILE A 1 164 ? 68.776 12.031 18.814 1.00 18.97 164 ILE A N 1
ATOM 1360 C CA . ILE A 1 164 ? 68.750 13.080 19.849 1.00 21.59 164 ILE A CA 1
ATOM 1361 C C . ILE A 1 164 ? 68.459 12.377 21.155 1.00 20.75 164 ILE A C 1
ATOM 1362 O O . ILE A 1 164 ? 67.453 11.640 21.149 1.00 29.69 164 ILE A O 1
ATOM 1367 N N . ASN A 1 165 ? 69.250 12.501 22.186 1.00 20.61 165 ASN A N 1
ATOM 1368 C CA . ASN A 1 165 ? 69.143 11.828 23.455 1.00 24.12 165 ASN A CA 1
ATOM 1369 C C . ASN A 1 165 ? 68.946 12.765 24.640 1.00 20.48 165 ASN A C 1
ATOM 1370 O O . ASN A 1 165 ? 68.567 12.324 25.749 1.00 25.11 165 ASN A O 1
ATOM 1375 N N . HIS A 1 166 ? 69.240 14.056 24.487 1.00 17.31 166 HIS A N 1
ATOM 1376 C CA . HIS A 1 166 ? 69.363 14.998 25.584 1.00 18.79 166 HIS A CA 1
ATOM 1377 C C . HIS A 1 166 ? 68.043 15.751 25.860 1.00 17.07 166 HIS A C 1
ATOM 1378 O O . HIS A 1 166 ? 67.926 16.363 26.895 1.00 19.87 166 HIS A O 1
ATOM 1385 N N . ALA A 1 167 ? 67.117 15.665 24.913 1.00 15.97 167 ALA A N 1
ATOM 1386 C CA . ALA A 1 167 ? 65.837 16.376 24.902 1.00 14.21 167 ALA A CA 1
ATOM 1387 C C . ALA A 1 167 ? 64.965 15.705 23.848 1.00 13.71 167 ALA A C 1
ATOM 1388 O O . ALA A 1 167 ? 65.519 15.052 22.942 1.00 14.47 167 ALA A O 1
ATOM 1390 N N . PRO A 1 168 ? 63.658 15.823 23.877 1.00 13.12 168 PRO A N 1
ATOM 1391 C CA . PRO A 1 168 ? 62.855 15.242 22.829 1.00 13.25 168 PRO A CA 1
ATOM 1392 C C . PRO A 1 168 ? 62.993 15.945 21.500 1.00 12.38 168 PRO A C 1
ATOM 1393 O O . PRO A 1 168 ? 63.067 17.162 21.422 1.00 13.23 168 PRO A O 1
ATOM 1397 N N . LEU A 1 169 ? 62.995 15.137 20.446 1.00 12.43 169 LEU A N 1
ATOM 1398 C CA . LEU A 1 169 ? 62.947 15.614 19.075 1.00 11.64 169 LEU A CA 1
ATOM 1399 C C . LEU A 1 169 ? 61.478 15.824 18.673 1.00 10.92 169 LEU A C 1
ATOM 1400 O O . LEU A 1 169 ? 60.658 14.895 18.859 1.00 12.06 169 LEU A O 1
ATOM 1405 N N . ILE A 1 170 ? 61.172 16.994 18.156 1.00 10.49 170 ILE A N 1
ATOM 1406 C CA . ILE A 1 170 ? 59.795 17.376 17.771 1.00 10.76 170 ILE A CA 1
ATOM 1407 C C . ILE A 1 170 ? 59.814 17.759 16.317 1.00 9.59 170 ILE A C 1
ATOM 1408 O O . ILE A 1 170 ? 60.759 18.475 15.886 1.00 10.37 170 ILE A O 1
ATOM 1415 N N . ALA A 1 171 ? 58.826 17.287 15.555 1.00 9.84 171 ALA A N 1
ATOM 1416 C CA . ALA A 1 171 ? 58.830 17.606 14.122 1.00 9.85 171 ALA A CA 1
ATOM 1417 C C . ALA A 1 171 ? 57.467 18.052 13.610 1.00 8.98 171 ALA A C 1
ATOM 1418 O O . ALA A 1 171 ? 56.436 17.399 13.839 1.00 9.70 171 ALA A O 1
ATOM 1420 N N . ASP A 1 172 ? 57.505 19.135 12.853 1.00 8.82 172 ASP A N 1
ATOM 1421 C CA . ASP A 1 172 ? 56.404 19.596 12.013 1.00 8.36 172 ASP A CA 1
ATOM 1422 C C . ASP A 1 172 ? 56.523 18.817 10.702 1.00 8.46 172 ASP A C 1
ATOM 1423 O O . ASP A 1 172 ? 57.361 19.105 9.839 1.00 8.72 172 ASP A O 1
ATOM 1428 N N . MET A 1 173 ? 55.677 17.786 10.585 1.00 8.38 173 MET A N 1
ATOM 1429 C CA . MET A 1 173 ? 55.632 16.898 9.419 1.00 8.94 173 MET A CA 1
ATOM 1430 C C . MET A 1 173 ? 54.426 17.196 8.544 1.00 8.21 173 MET A C 1
ATOM 1431 O O . MET A 1 173 ? 53.969 16.313 7.784 1.00 8.86 173 MET A O 1
ATOM 1436 N N . SER A 1 174 ? 53.886 18.402 8.602 1.00 8.42 174 SER A N 1
ATOM 1437 C CA . SER A 1 174 ? 52.687 18.739 7.854 1.00 8.07 174 SER A CA 1
ATOM 1438 C C . SER A 1 174 ? 52.724 18.303 6.406 1.00 8.34 174 SER A C 1
ATOM 1439 O O . SER A 1 174 ? 51.728 17.749 5.914 1.00 9.65 174 SER A O 1
ATOM 1442 N N . SER A 1 175 ? 53.831 18.534 5.681 1.00 8.12 175 SER A N 1
ATOM 1443 C CA . SER A 1 175 ? 53.819 18.303 4.251 1.00 8.37 175 SER A CA 1
ATOM 1444 C C . SER A 1 175 ? 54.480 17.001 3.812 1.00 9.13 175 SER A C 1
ATOM 1445 O O . SER A 1 175 ? 54.550 16.753 2.598 1.00 10.25 175 SER A O 1
ATOM 1448 N N . ASP A 1 176 ? 54.865 16.105 4.730 1.00 8.66 176 ASP A N 1
ATOM 1449 C CA . ASP A 1 176 ? 55.320 14.779 4.323 1.00 8.77 176 ASP A CA 1
ATOM 1450 C C . ASP A 1 176 ? 54.911 13.654 5.252 1.00 8.69 176 ASP A C 1
ATOM 1451 O O . ASP A 1 176 ? 55.315 12.501 5.002 1.00 9.05 176 ASP A O 1
ATOM 1456 N N . ILE A 1 177 ? 54.050 13.867 6.223 1.00 8.76 177 ILE A N 1
ATOM 1457 C CA . ILE A 1 177 ? 53.647 12.738 7.097 1.00 9.05 177 ILE A CA 1
ATOM 1458 C C . ILE A 1 177 ? 52.974 11.637 6.265 1.00 8.72 177 ILE A C 1
ATOM 1459 O O . ILE A 1 177 ? 52.138 11.874 5.420 1.00 9.03 177 ILE A O 1
ATOM 1466 N N . LEU A 1 178 ? 53.364 10.408 6.572 1.00 9.22 178 LEU A N 1
ATOM 1467 C CA . LEU A 1 178 ? 52.772 9.213 5.923 1.00 9.39 178 LEU A CA 1
ATOM 1468 C C . LEU A 1 178 ? 52.905 9.223 4.417 1.00 9.01 178 LEU A C 1
ATOM 1469 O O . LEU A 1 178 ? 52.115 8.664 3.679 1.00 9.68 178 LEU A O 1
ATOM 1474 N N . SER A 1 179 ? 54.071 9.760 3.972 1.00 9.40 179 SER A N 1
ATOM 1475 C CA . SER A 1 179 ? 54.517 9.615 2.585 1.00 9.41 179 SER A CA 1
ATOM 1476 C C . SER A 1 179 ? 55.578 8.522 2.407 1.00 9.32 179 SER A C 1
ATOM 1477 O O . SER A 1 179 ? 56.006 8.275 1.285 1.00 9.67 179 SER A O 1
ATOM 1480 N N . ARG A 1 180 ? 55.969 7.931 3.519 1.00 9.97 180 ARG A N 1
ATOM 1481 C CA . ARG A 1 180 ? 57.063 6.963 3.613 1.00 10.30 180 ARG A CA 1
ATOM 1482 C C . ARG A 1 180 ? 57.044 6.370 4.995 1.00 10.85 180 ARG A C 1
ATOM 1483 O O . ARG A 1 180 ? 56.453 6.935 5.914 1.00 11.16 180 ARG A O 1
ATOM 1491 N N . PRO A 1 181 ? 57.752 5.254 5.202 1.00 11.02 181 PRO A N 1
ATOM 1492 C CA . PRO A 1 181 ? 57.874 4.739 6.577 1.00 11.74 181 PRO A CA 1
ATOM 1493 C C . PRO A 1 181 ? 58.591 5.724 7.486 1.00 11.79 181 PRO A C 1
ATOM 1494 O O . PRO A 1 181 ? 59.424 6.509 7.037 1.00 13.57 181 PRO A O 1
ATOM 1498 N N . LEU A 1 182 ? 58.294 5.618 8.773 1.00 11.65 182 LEU A N 1
ATOM 1499 C CA . LEU A 1 182 ? 58.861 6.470 9.801 1.00 12.75 182 LEU A CA 1
ATOM 1500 C C . LEU A 1 182 ? 59.163 5.657 11.043 1.00 13.68 182 LEU A C 1
ATOM 1501 O O . LEU A 1 182 ? 58.288 4.919 11.448 1.00 16.59 182 LEU A O 1
ATOM 1510 N N . LYS A 1 183 ? 60.268 5.909 11.692 1.00 13.49 183 LYS A N 1
ATOM 1511 C CA . LYS A 1 183 ? 60.625 5.381 13.014 1.00 14.32 183 LYS A CA 1
ATOM 1512 C C . LYS A 1 183 ? 60.134 6.386 14.060 1.00 12.59 183 LYS A C 1
ATOM 1513 O O . LYS A 1 183 ? 60.870 7.325 14.412 1.00 13.37 183 LYS A O 1
ATOM 1519 N N . VAL A 1 184 ? 58.878 6.205 14.490 1.00 12.54 184 VAL A N 1
ATOM 1520 C CA . VAL A 1 184 ? 58.224 7.165 15.388 1.00 12.50 184 VAL A CA 1
ATOM 1521 C C . VAL A 1 184 ? 58.999 7.307 16.695 1.00 12.36 184 VAL A C 1
ATOM 1522 O O . VAL A 1 184 ? 59.008 8.394 17.273 1.00 12.87 184 VAL A O 1
ATOM 1526 N N . ASN A 1 185 ? 59.638 6.196 17.155 1.00 13.25 185 ASN A N 1
ATOM 1527 C CA . ASN A 1 185 ? 60.324 6.299 18.436 1.00 13.84 185 ASN A CA 1
ATOM 1528 C C . ASN A 1 185 ? 61.533 7.214 18.422 1.00 13.04 185 ASN A C 1
ATOM 1529 O O . ASN A 1 185 ? 62.105 7.452 19.499 1.00 15.41 185 ASN A O 1
ATOM 1534 N N . GLN A 1 186 ? 61.946 7.779 17.280 1.00 12.68 186 GLN A N 1
ATOM 1535 C CA . GLN A 1 186 ? 62.962 8.833 17.306 1.00 12.75 186 GLN A CA 1
ATOM 1536 C C . GLN A 1 186 ? 62.426 10.127 17.879 1.00 12.71 186 GLN A C 1
ATOM 1537 O O . GLN A 1 186 ? 63.240 11.059 18.162 1.00 13.83 186 GLN A O 1
ATOM 1543 N N . PHE A 1 187 ? 61.103 10.292 17.995 1.00 11.51 187 PHE A N 1
ATOM 1544 C CA . PHE A 1 187 ? 60.461 11.563 18.290 1.00 11.57 187 PHE A CA 1
ATOM 1545 C C . PHE A 1 187 ? 59.731 11.549 19.619 1.00 11.95 187 PHE A C 1
ATOM 1546 O O . PHE A 1 187 ? 59.097 10.551 19.983 1.00 13.67 187 PHE A O 1
ATOM 1554 N N . GLY A 1 188 ? 59.723 12.692 20.275 1.00 11.40 188 GLY A N 1
ATOM 1555 C CA . GLY A 1 188 ? 58.801 12.921 21.362 1.00 12.36 188 GLY A CA 1
ATOM 1556 C C . GLY A 1 188 ? 57.415 13.347 20.928 1.00 11.59 188 GLY A C 1
ATOM 1557 O O . GLY A 1 188 ? 56.418 13.049 21.592 1.00 12.37 188 GLY A O 1
ATOM 1558 N N . MET A 1 189 ? 57.373 14.074 19.804 1.00 11.65 189 MET A N 1
ATOM 1559 C CA . MET A 1 189 ? 56.093 14.548 19.264 1.00 10.89 189 MET A CA 1
ATOM 1560 C C . MET A 1 189 ? 56.249 14.801 17.785 1.00 10.84 189 MET A C 1
ATOM 1561 O O . MET A 1 189 ? 57.289 15.364 17.338 1.00 11.85 189 MET A O 1
ATOM 1570 N N . ILE A 1 190 ? 55.241 14.467 17.021 1.00 10.41 190 ILE A N 1
ATOM 1571 C CA . ILE A 1 190 ? 55.091 14.776 15.594 1.00 10.58 190 ILE A CA 1
ATOM 1572 C C . ILE A 1 190 ? 53.752 15.454 15.403 1.00 10.19 190 ILE A C 1
ATOM 1573 O O . ILE A 1 190 ? 52.758 15.013 16.000 1.00 11.32 190 ILE A O 1
ATOM 1578 N N . TYR A 1 191 ? 53.685 16.523 14.614 1.00 9.76 191 TYR A N 1
ATOM 1579 C CA . TYR A 1 191 ? 52.396 17.114 14.310 1.00 9.11 191 TYR A CA 1
ATOM 1580 C C . TYR A 1 191 ? 52.307 17.430 12.828 1.00 9.04 191 TYR A C 1
ATOM 1581 O O . TYR A 1 191 ? 53.306 17.648 12.114 1.00 9.50 191 TYR A O 1
ATOM 1590 N N . ALA A 1 192 ? 51.051 17.500 12.340 1.00 8.71 192 ALA A N 1
ATOM 1591 C CA . ALA A 1 192 ? 50.811 17.754 10.934 1.00 8.42 192 ALA A CA 1
ATOM 1592 C C . ALA A 1 192 ? 49.368 18.215 10.747 1.00 8.25 192 ALA A C 1
ATOM 1593 O O . ALA A 1 192 ? 48.441 17.503 11.134 1.00 8.84 192 ALA A O 1
ATOM 1595 N N . GLY A 1 193 ? 49.173 19.369 10.112 1.00 9.04 193 GLY A N 1
ATOM 1596 C CA . GLY A 1 193 ? 47.838 19.663 9.563 1.00 9.25 193 GLY A CA 1
ATOM 1597 C C . GLY A 1 193 ? 47.469 18.579 8.587 1.00 8.76 193 GLY A C 1
ATOM 1598 O O . GLY A 1 193 ? 48.320 18.098 7.823 1.00 10.26 193 GLY A O 1
ATOM 1599 N N . ALA A 1 194 ? 46.227 18.134 8.550 1.00 8.99 194 ALA A N 1
ATOM 1600 C CA . ALA A 1 194 ? 45.869 17.012 7.697 1.00 9.16 194 ALA A CA 1
ATOM 1601 C C . ALA A 1 194 ? 45.903 17.337 6.225 1.00 8.80 194 ALA A C 1
ATOM 1602 O O . ALA A 1 194 ? 46.050 16.375 5.427 1.00 9.96 194 ALA A O 1
ATOM 1604 N N . GLN A 1 195 ? 45.761 18.576 5.833 1.00 9.24 195 GLN A N 1
ATOM 1605 C CA . GLN A 1 195 ? 45.377 18.989 4.468 1.00 9.65 195 GLN A CA 1
ATOM 1606 C C . GLN A 1 195 ? 46.451 18.871 3.403 1.00 11.16 195 GLN A C 1
ATOM 1607 O O . GLN A 1 195 ? 46.317 19.455 2.323 1.00 13.08 195 GLN A O 1
ATOM 1613 N N . LYS A 1 196 ? 47.500 18.087 3.581 1.00 19.71 196 LYS A N 1
ATOM 1614 C CA . LYS A 1 196 ? 48.498 17.769 2.511 1.00 23.58 196 LYS A CA 1
ATOM 1615 C C . LYS A 1 196 ? 48.466 16.287 2.201 1.00 23.29 196 LYS A C 1
ATOM 1616 O O . LYS A 1 196 ? 48.246 15.991 1.013 1.00 31.38 196 LYS A O 1
ATOM 1622 N N . ASN A 1 197 ? 48.668 15.358 3.113 1.00 18.78 197 ASN A N 1
ATOM 1623 C CA . ASN A 1 197 ? 48.699 13.928 2.878 1.00 21.84 197 ASN A CA 1
ATOM 1624 C C . ASN A 1 197 ? 47.670 13.101 3.597 1.00 20.01 197 ASN A C 1
ATOM 1625 O O . ASN A 1 197 ? 47.626 11.871 3.369 1.00 27.83 197 ASN A O 1
ATOM 1630 N N . LEU A 1 198 ? 46.859 13.782 4.446 1.00 17.89 198 LEU A N 1
ATOM 1631 C CA . LEU A 1 198 ? 45.976 12.956 5.222 1.00 20.95 198 LEU A CA 1
ATOM 1632 C C . LEU A 1 198 ? 44.505 13.195 5.024 1.00 21.18 198 LEU A C 1
ATOM 1633 O O . LEU A 1 198 ? 43.713 12.336 5.387 1.00 22.58 198 LEU A O 1
ATOM 1638 N N . GLY A 1 199 ? 44.124 14.331 4.483 1.00 24.83 199 GLY A N 1
ATOM 1639 C CA . GLY A 1 199 ? 42.659 14.530 4.647 1.00 20.82 199 GLY A CA 1
ATOM 1640 C C . GLY A 1 199 ? 42.451 16.010 4.301 1.00 15.58 199 GLY A C 1
ATOM 1641 O O . GLY A 1 199 ? 43.343 16.739 3.902 1.00 24.79 199 GLY A O 1
ATOM 1642 N N . PRO A 1 200 ? 41.291 16.432 4.547 1.00 13.88 200 PRO A N 1
ATOM 1643 C CA . PRO A 1 200 ? 40.978 17.843 4.360 1.00 14.26 200 PRO A CA 1
ATOM 1644 C C . PRO A 1 200 ? 41.439 18.643 5.597 1.00 10.78 200 PRO A C 1
ATOM 1645 O O . PRO A 1 200 ? 41.913 18.222 6.573 1.00 17.72 200 PRO A O 1
ATOM 1649 N N . SER A 1 201 ? 41.343 19.942 5.393 1.00 11.83 201 SER A N 1
ATOM 1650 C CA . SER A 1 201 ? 41.657 20.872 6.471 1.00 9.89 201 SER A CA 1
ATOM 1651 C C . SER A 1 201 ? 40.671 20.836 7.592 1.00 10.53 201 SER A C 1
ATOM 1652 O O . SER A 1 201 ? 39.528 20.421 7.408 1.00 17.69 201 SER A O 1
ATOM 1655 N N . GLY A 1 202 ? 41.084 21.312 8.754 1.00 9.31 202 GLY A N 1
ATOM 1656 C CA . GLY A 1 202 ? 40.268 21.429 9.918 1.00 9.78 202 GLY A CA 1
ATOM 1657 C C . GLY A 1 202 ? 40.610 20.478 11.046 1.00 8.78 202 GLY A C 1
ATOM 1658 O O . GLY A 1 202 ? 40.076 20.607 12.160 1.00 9.94 202 GLY A O 1
ATOM 1659 N N . VAL A 1 203 ? 41.492 19.497 10.792 1.00 8.70 203 VAL A N 1
ATOM 1660 C CA . VAL A 1 203 ? 42.073 18.689 11.874 1.00 8.75 203 VAL A CA 1
ATOM 1661 C C . VAL A 1 203 ? 43.586 18.650 11.703 1.00 8.22 203 VAL A C 1
ATOM 1662 O O . VAL A 1 203 ? 44.104 18.670 10.564 1.00 8.73 203 VAL A O 1
ATOM 1666 N N . THR A 1 204 ? 44.242 18.583 12.842 1.00 8.19 204 THR A N 1
ATOM 1667 C CA . THR A 1 204 ? 45.689 18.481 12.981 1.00 8.29 204 THR A CA 1
ATOM 1668 C C . THR A 1 204 ? 45.955 17.213 13.759 1.00 8.59 204 THR A C 1
ATOM 1669 O O . THR A 1 204 ? 45.384 16.977 14.844 1.00 9.56 204 THR A O 1
ATOM 1673 N N . VAL A 1 205 ? 46.804 16.344 13.209 1.00 8.71 205 VAL A N 1
ATOM 1674 C CA . VAL A 1 205 ? 47.225 15.105 13.876 1.00 9.00 205 VAL A CA 1
ATOM 1675 C C . VAL A 1 205 ? 48.453 15.382 14.722 1.00 9.30 205 VAL A C 1
ATOM 1676 O O . VAL A 1 205 ? 49.430 15.983 14.257 1.00 10.24 205 VAL A O 1
ATOM 1680 N N . VAL A 1 206 ? 48.397 15.011 15.995 1.00 9.44 206 VAL A N 1
ATOM 1681 C CA . VAL A 1 206 ? 49.504 15.153 16.898 1.00 9.99 206 VAL A CA 1
ATOM 1682 C C . VAL A 1 206 ? 49.773 13.764 17.523 1.00 10.78 206 VAL A C 1
ATOM 1683 O O . VAL A 1 206 ? 48.912 13.222 18.191 1.00 13.85 206 VAL A O 1
ATOM 1687 N N . ILE A 1 207 ? 50.983 13.228 17.249 1.00 10.15 207 ILE A N 1
ATOM 1688 C CA . ILE A 1 207 ? 51.415 11.942 17.802 1.00 10.42 207 ILE A CA 1
ATOM 1689 C C . ILE A 1 207 ? 52.386 12.240 18.922 1.00 11.01 207 ILE A C 1
ATOM 1690 O O . ILE A 1 207 ? 53.401 12.873 18.668 1.00 11.75 207 ILE A O 1
ATOM 1695 N N . VAL A 1 208 ? 52.050 11.857 20.145 1.00 11.77 208 VAL A N 1
ATOM 1696 C CA . VAL A 1 208 ? 52.757 12.304 21.321 1.00 12.91 208 VAL A CA 1
ATOM 1697 C C . VAL A 1 208 ? 53.189 11.122 22.183 1.00 12.26 208 VAL A C 1
ATOM 1698 O O . VAL A 1 208 ? 52.421 10.181 22.423 1.00 13.37 208 VAL A O 1
ATOM 1705 N N . LYS A 1 209 ? 54.416 11.156 22.660 1.00 12.34 209 LYS A N 1
ATOM 1706 C CA . LYS A 1 209 ? 54.879 10.194 23.658 1.00 12.35 209 LYS A CA 1
ATOM 1707 C C . LYS A 1 209 ? 54.153 10.551 24.953 1.00 13.02 209 LYS A C 1
ATOM 1708 O O . LYS A 1 209 ? 54.309 11.649 25.486 1.00 13.82 209 LYS A O 1
ATOM 1714 N N . LYS A 1 210 ? 53.287 9.643 25.446 1.00 13.22 210 LYS A N 1
ATOM 1715 C CA . LYS A 1 210 ? 52.328 10.007 26.472 1.00 15.37 210 LYS A CA 1
ATOM 1716 C C . LYS A 1 210 ? 52.982 10.587 27.707 1.00 17.48 210 LYS A C 1
ATOM 1717 O O . LYS A 1 210 ? 52.492 11.598 28.235 1.00 18.78 210 LYS A O 1
ATOM 1723 N N . ASP A 1 211 ? 54.074 9.989 28.143 1.00 19.37 211 ASP A N 1
ATOM 1724 C CA . ASP A 1 211 ? 54.609 10.430 29.431 1.00 23.16 211 ASP A CA 1
ATOM 1725 C C . ASP A 1 211 ? 55.361 11.747 29.323 1.00 21.73 211 ASP A C 1
ATOM 1726 O O . ASP A 1 211 ? 55.717 12.289 30.388 1.00 30.51 211 ASP A O 1
ATOM 1731 N N . LEU A 1 212 ? 55.597 12.303 28.148 1.00 18.95 212 LEU A N 1
ATOM 1732 C CA . LEU A 1 212 ? 56.209 13.600 27.979 1.00 20.57 212 LEU A CA 1
ATOM 1733 C C . LEU A 1 212 ? 55.194 14.703 28.221 1.00 19.48 212 LEU A C 1
ATOM 1734 O O . LEU A 1 212 ? 55.645 15.741 28.635 1.00 20.83 212 LEU A O 1
ATOM 1743 N N . LEU A 1 213 ? 53.944 14.394 27.919 1.00 23.09 213 LEU A N 1
ATOM 1744 C CA . LEU A 1 213 ? 52.999 15.509 27.816 1.00 28.77 213 LEU A CA 1
ATOM 1745 C C . LEU A 1 213 ? 51.683 15.326 28.494 1.00 28.36 213 LEU A C 1
ATOM 1746 O O . LEU A 1 213 ? 50.843 16.236 28.305 1.00 27.65 213 LEU A O 1
ATOM 1751 N N . ASN A 1 214 ? 51.529 14.273 29.267 1.00 26.20 214 ASN A N 1
ATOM 1752 C CA . ASN A 1 214 ? 50.347 13.867 29.997 1.00 31.95 214 ASN A CA 1
ATOM 1753 C C . ASN A 1 214 ? 50.185 14.525 31.370 1.00 36.63 214 ASN A C 1
ATOM 1754 O O . ASN A 1 214 ? 49.279 13.960 32.021 1.00 50.50 214 ASN A O 1
ATOM 1759 N N . THR A 1 215 ? 50.959 15.555 31.691 1.00 33.91 215 THR A N 1
ATOM 1760 C CA . THR A 1 215 ? 50.892 16.224 33.000 1.00 38.30 215 THR A CA 1
ATOM 1761 C C . THR A 1 215 ? 50.442 17.675 32.879 1.00 40.56 215 THR A C 1
ATOM 1762 O O . THR A 1 215 ? 50.688 18.412 31.911 1.00 26.94 215 THR A O 1
ATOM 1764 N N . LYS A 1 216 ? 49.671 18.053 33.925 1.00 36.93 216 LYS A N 1
ATOM 1765 C CA . LYS A 1 216 ? 49.172 19.438 33.893 1.00 39.60 216 LYS A CA 1
ATOM 1766 C C . LYS A 1 216 ? 50.371 20.393 33.965 1.00 32.83 216 LYS A C 1
ATOM 1767 O O . LYS A 1 216 ? 51.349 20.176 34.672 1.00 44.67 216 LYS A O 1
ATOM 1769 N N . VAL A 1 217 ? 50.240 21.418 33.205 1.00 34.96 217 VAL A N 1
ATOM 1770 C CA . VAL A 1 217 ? 51.052 22.613 33.190 1.00 34.01 217 VAL A CA 1
ATOM 1771 C C . VAL A 1 217 ? 50.192 23.728 33.750 1.00 34.28 217 VAL A C 1
ATOM 1772 O O . VAL A 1 217 ? 49.169 24.095 33.105 1.00 26.77 217 VAL A O 1
ATOM 1776 N N . GLU A 1 218 ? 50.709 24.155 34.887 1.00 46.34 218 GLU A N 1
ATOM 1777 C CA . GLU A 1 218 ? 50.174 25.189 35.741 1.00 52.87 218 GLU A CA 1
ATOM 1778 C C . GLU A 1 218 ? 50.039 26.409 34.841 1.00 52.54 218 GLU A C 1
ATOM 1779 O O . GLU A 1 218 ? 51.020 26.690 34.123 1.00 54.73 218 GLU A O 1
ATOM 1781 N N . GLN A 1 219 ? 48.836 26.966 34.917 1.00 52.68 219 GLN A N 1
ATOM 1782 C CA . GLN A 1 219 ? 48.635 28.269 34.313 1.00 47.60 219 GLN A CA 1
ATOM 1783 C C . GLN A 1 219 ? 48.377 28.219 32.814 1.00 35.74 219 GLN A C 1
ATOM 1784 O O . GLN A 1 219 ? 48.183 29.292 32.212 1.00 41.58 219 GLN A O 1
ATOM 1786 N N . VAL A 1 220 ? 48.351 27.052 32.200 1.00 18.96 220 VAL A N 1
ATOM 1787 C CA . VAL A 1 220 ? 47.988 27.004 30.781 1.00 15.10 220 VAL A CA 1
ATOM 1788 C C . VAL A 1 220 ? 46.480 26.798 30.623 1.00 13.98 220 VAL A C 1
ATOM 1789 O O . VAL A 1 220 ? 45.935 25.915 31.307 1.00 15.34 220 VAL A O 1
ATOM 1793 N N . PRO A 1 221 ? 45.779 27.564 29.781 1.00 12.77 221 PRO A N 1
ATOM 1794 C CA . PRO A 1 221 ? 44.341 27.361 29.578 1.00 12.63 221 PRO A CA 1
ATOM 1795 C C . PRO A 1 221 ? 44.022 25.907 29.257 1.00 12.60 221 PRO A C 1
ATOM 1796 O O . PRO A 1 221 ? 44.778 25.216 28.549 1.00 12.28 221 PRO A O 1
ATOM 1800 N N . THR A 1 222 ? 42.827 25.463 29.674 1.00 12.77 222 THR A N 1
ATOM 1801 C CA . THR A 1 222 ? 42.410 24.077 29.520 1.00 13.44 222 THR A CA 1
ATOM 1802 C C . THR A 1 222 ? 42.579 23.558 28.096 1.00 12.04 222 THR A C 1
ATOM 1803 O O . THR A 1 222 ? 43.135 22.454 27.858 1.00 12.39 222 THR A O 1
ATOM 1807 N N . MET A 1 223 ? 42.080 24.309 27.130 1.00 11.93 223 MET A N 1
ATOM 1808 C CA . MET A 1 223 ? 42.089 23.849 25.720 1.00 11.41 223 MET A CA 1
ATOM 1809 C C . MET A 1 223 ? 43.508 23.784 25.185 1.00 10.96 223 MET A C 1
ATOM 1810 O O . MET A 1 223 ? 43.706 23.111 24.155 1.00 11.13 223 MET A O 1
ATOM 1815 N N . LEU A 1 224 ? 44.479 24.455 25.796 1.00 10.68 224 LEU A N 1
ATOM 1816 C CA . LEU A 1 224 ? 45.849 24.549 25.304 1.00 10.33 224 LEU A CA 1
ATOM 1817 C C . LEU A 1 224 ? 46.793 23.574 25.991 1.00 10.68 224 LEU A C 1
ATOM 1818 O O . LEU A 1 224 ? 47.991 23.588 25.647 1.00 11.27 224 LEU A O 1
ATOM 1823 N N . GLN A 1 225 ? 46.311 22.759 26.898 1.00 11.29 225 GLN A N 1
ATOM 1824 C CA . GLN A 1 225 ? 47.086 21.666 27.530 1.00 12.20 225 GLN A CA 1
ATOM 1825 C C . GLN A 1 225 ? 47.018 20.411 26.720 1.00 11.37 225 GLN A C 1
ATOM 1826 O O . GLN A 1 225 ? 45.913 19.941 26.464 1.00 11.92 225 GLN A O 1
ATOM 1832 N N . TYR A 1 226 ? 48.155 19.821 26.361 1.00 11.72 226 TYR A N 1
ATOM 1833 C CA . TYR A 1 226 ? 48.055 18.474 25.756 1.00 11.77 226 TYR A CA 1
ATOM 1834 C C . TYR A 1 226 ? 47.352 17.492 26.698 1.00 11.75 226 TYR A C 1
ATOM 1835 O O . TYR A 1 226 ? 46.608 16.622 26.224 1.00 12.13 226 TYR A O 1
ATOM 1844 N N . ALA A 1 227 ? 47.582 17.616 28.012 1.00 12.65 227 ALA A N 1
ATOM 1845 C CA . ALA A 1 227 ? 46.980 16.692 28.966 1.00 13.22 227 ALA A CA 1
ATOM 1846 C C . ALA A 1 227 ? 45.473 16.669 28.837 1.00 12.70 227 ALA A C 1
ATOM 1847 O O . ALA A 1 227 ? 44.856 15.571 29.004 1.00 14.11 227 ALA A O 1
ATOM 1849 N N . THR A 1 228 ? 44.804 17.764 28.561 1.00 11.87 228 THR A N 1
ATOM 1850 C CA . THR A 1 228 ? 43.344 17.800 28.413 1.00 12.17 228 THR A CA 1
ATOM 1851 C C . THR A 1 228 ? 42.906 16.846 27.345 1.00 12.28 228 THR A C 1
ATOM 1852 O O . THR A 1 228 ? 41.937 16.077 27.504 1.00 13.03 228 THR A O 1
ATOM 1856 N N . HIS A 1 229 ? 43.599 16.920 26.212 1.00 10.90 229 HIS A N 1
ATOM 1857 C CA . HIS A 1 229 ? 43.217 16.146 25.042 1.00 11.16 229 HIS A CA 1
ATOM 1858 C C . HIS A 1 229 ? 43.647 14.680 25.163 1.00 10.62 229 HIS A C 1
ATOM 1859 O O . HIS A 1 229 ? 42.959 13.781 24.682 1.00 11.30 229 HIS A O 1
ATOM 1866 N N . ILE A 1 230 ? 44.786 14.400 25.802 1.00 11.16 230 ILE A N 1
ATOM 1867 C CA . ILE A 1 230 ? 45.213 13.042 26.076 1.00 10.75 230 ILE A CA 1
ATOM 1868 C C . ILE A 1 230 ? 44.174 12.369 26.976 1.00 11.31 230 ILE A C 1
ATOM 1869 O O . ILE A 1 230 ? 43.677 11.266 26.668 1.00 11.98 230 ILE A O 1
ATOM 1874 N N . LYS A 1 231 ? 43.782 12.984 28.081 1.00 11.58 231 LYS A N 1
ATOM 1875 C CA . LYS A 1 231 ? 42.879 12.374 29.020 1.00 12.93 231 LYS A CA 1
ATOM 1876 C C . LYS A 1 231 ? 41.492 12.123 28.450 1.00 12.08 231 LYS A C 1
ATOM 1877 O O . LYS A 1 231 ? 40.861 11.123 28.746 1.00 13.78 231 LYS A O 1
ATOM 1883 N N . SER A 1 232 ? 41.038 13.052 27.594 1.00 11.55 232 SER A N 1
ATOM 1884 C CA . SER A 1 232 ? 39.724 12.955 26.973 1.00 11.59 232 SER A CA 1
ATOM 1885 C C . SER A 1 232 ? 39.718 12.262 25.614 1.00 11.33 232 SER A C 1
ATOM 1886 O O . SER A 1 232 ? 38.659 12.272 24.972 1.00 11.67 232 SER A O 1
ATOM 1891 N N . ASP A 1 233 ? 40.819 11.703 25.163 1.00 11.22 233 ASP A N 1
ATOM 1892 C CA . ASP A 1 233 ? 40.901 11.062 23.853 1.00 10.71 233 ASP A CA 1
ATOM 1893 C C . ASP A 1 233 ? 40.424 11.978 22.719 1.00 10.21 233 ASP A C 1
ATOM 1894 O O . ASP A 1 233 ? 39.716 11.539 21.811 1.00 10.58 233 ASP A O 1
ATOM 1899 N N . SER A 1 234 ? 40.830 13.254 22.787 1.00 10.21 234 SER A N 1
ATOM 1900 C CA . SER A 1 234 ? 40.503 14.229 21.772 1.00 10.20 234 SER A CA 1
ATOM 1901 C C . SER A 1 234 ? 38.980 14.479 21.653 1.00 10.62 234 SER A C 1
ATOM 1902 O O . SER A 1 234 ? 38.529 14.910 20.590 1.00 11.84 234 SER A O 1
ATOM 1905 N N . LEU A 1 235 ? 38.257 14.282 22.715 1.00 10.62 235 LEU A N 1
ATOM 1906 C CA . LEU A 1 235 ? 36.831 14.550 22.797 1.00 10.78 235 LEU A CA 1
ATOM 1907 C C . LEU A 1 235 ? 36.484 15.476 23.948 1.00 10.95 235 LEU A C 1
ATOM 1908 O O . LEU A 1 235 ? 35.382 15.457 24.486 1.00 13.18 235 LEU A O 1
ATOM 1913 N N . TYR A 1 236 ? 37.435 16.321 24.357 1.00 11.13 236 TYR A N 1
ATOM 1914 C CA . TYR A 1 236 ? 37.186 17.269 25.428 1.00 11.32 236 TYR A CA 1
ATOM 1915 C C . TYR A 1 236 ? 36.041 18.209 25.052 1.00 10.90 236 TYR A C 1
ATOM 1916 O O . TYR A 1 236 ? 35.126 18.464 25.834 1.00 13.01 236 TYR A O 1
ATOM 1925 N N . ASN A 1 237 ? 36.117 18.764 23.860 1.00 9.44 237 ASN A N 1
ATOM 1926 C CA . ASN A 1 237 ? 35.034 19.547 23.281 1.00 9.31 237 ASN A CA 1
ATOM 1927 C C . ASN A 1 237 ? 34.658 18.910 21.952 1.00 9.22 237 ASN A C 1
ATOM 1928 O O . ASN A 1 237 ? 35.128 17.825 21.587 1.00 10.31 237 ASN A O 1
ATOM 1933 N N . THR A 1 238 ? 33.794 19.571 21.188 1.00 8.85 238 THR A N 1
ATOM 1934 C CA . THR A 1 238 ? 33.260 18.928 19.981 1.00 9.24 238 THR A CA 1
ATOM 1935 C C . THR A 1 238 ? 34.342 18.823 18.940 1.00 8.92 238 THR A C 1
ATOM 1936 O O . THR A 1 238 ? 34.883 19.851 18.522 1.00 9.80 238 THR A O 1
ATOM 1940 N N . PRO A 1 239 ? 34.684 17.633 18.445 1.00 9.46 239 PRO A N 1
ATOM 1941 C CA . PRO A 1 239 ? 35.760 17.513 17.436 1.00 9.57 239 PRO A CA 1
ATOM 1942 C C . PRO A 1 239 ? 35.255 17.906 16.052 1.00 9.08 239 PRO A C 1
ATOM 1943 O O . PRO A 1 239 ? 34.048 17.980 15.833 1.00 9.60 239 PRO A O 1
ATOM 1947 N N . PRO A 1 240 ? 36.176 18.089 15.128 1.00 9.30 240 PRO A N 1
ATOM 1948 C CA . PRO A 1 240 ? 35.852 18.326 13.704 1.00 9.29 240 PRO A CA 1
ATOM 1949 C C . PRO A 1 240 ? 35.491 16.968 13.067 1.00 8.82 240 PRO A C 1
ATOM 1950 O O . PRO A 1 240 ? 36.326 16.295 12.463 1.00 9.21 240 PRO A O 1
ATOM 1954 N N . THR A 1 241 ? 34.241 16.555 13.250 1.00 9.32 241 THR A N 1
ATOM 1955 C CA . THR A 1 241 ? 33.868 15.163 12.979 1.00 9.43 241 THR A CA 1
ATOM 1956 C C . THR A 1 241 ? 33.984 14.814 11.494 1.00 8.85 241 THR A C 1
ATOM 1957 O O . THR A 1 241 ? 34.466 13.734 11.169 1.00 9.58 241 THR A O 1
ATOM 1961 N N . PHE A 1 242 ? 33.571 15.714 10.617 1.00 9.13 242 PHE A N 1
ATOM 1962 C CA . PHE A 1 242 ? 33.654 15.401 9.174 1.00 8.84 242 PHE A CA 1
ATOM 1963 C C . PHE A 1 242 ? 35.118 15.342 8.734 1.00 8.60 242 PHE A C 1
ATOM 1964 O O . PHE A 1 242 ? 35.497 14.452 7.935 1.00 9.14 242 PHE A O 1
ATOM 1972 N N . SER A 1 243 ? 35.959 16.219 9.234 1.00 8.35 243 SER A N 1
ATOM 1973 C CA . SER A 1 243 ? 37.397 16.161 8.882 1.00 8.76 243 SER A CA 1
ATOM 1974 C C . SER A 1 243 ? 38.018 14.859 9.370 1.00 8.63 243 SER A C 1
ATOM 1975 O O . SER A 1 243 ? 38.847 14.268 8.625 1.00 9.16 243 SER A O 1
ATOM 1978 N N . ILE A 1 244 ? 37.695 14.406 10.564 1.00 8.70 244 ILE A N 1
ATOM 1979 C CA . ILE A 1 244 ? 38.252 13.145 11.071 1.00 8.77 244 ILE A CA 1
ATOM 1980 C C . ILE A 1 244 ? 37.709 11.965 10.291 1.00 8.82 244 ILE A C 1
ATOM 1981 O O . ILE A 1 244 ? 38.456 10.999 9.987 1.00 9.08 244 ILE A O 1
ATOM 1986 N N . TYR A 1 245 ? 36.439 11.990 9.909 1.00 8.72 245 TYR A N 1
ATOM 1987 C CA . TYR A 1 245 ? 35.871 10.947 9.044 1.00 9.06 245 TYR A CA 1
ATOM 1988 C C . TYR A 1 245 ? 36.594 10.929 7.715 1.00 8.42 245 TYR A C 1
ATOM 1989 O O . TYR A 1 245 ? 36.958 9.834 7.207 1.00 8.98 245 TYR A O 1
ATOM 1998 N N . MET A 1 246 ? 36.853 12.084 7.092 1.00 8.60 246 MET A N 1
ATOM 1999 C CA . MET A 1 246 ? 37.574 12.081 5.811 1.00 8.71 246 MET A CA 1
ATOM 2000 C C . MET A 1 246 ? 38.989 11.573 5.988 1.00 8.60 246 MET A C 1
ATOM 2001 O O . MET A 1 246 ? 39.504 10.850 5.105 1.00 8.96 246 MET A O 1
ATOM 2006 N N . LEU A 1 247 ? 39.681 11.943 7.070 1.00 8.50 247 LEU A N 1
ATOM 2007 C CA . LEU A 1 247 ? 40.978 11.416 7.405 1.00 8.66 247 LEU A CA 1
ATOM 2008 C C . LEU A 1 247 ? 40.924 9.877 7.471 1.00 8.75 247 LEU A C 1
ATOM 2009 O O . LEU A 1 247 ? 41.778 9.194 6.880 1.00 9.12 247 LEU A O 1
ATOM 2014 N N . ARG A 1 248 ? 39.933 9.316 8.168 1.00 8.90 248 ARG A N 1
ATOM 2015 C CA . ARG A 1 248 ? 39.773 7.880 8.200 1.00 9.10 248 ARG A CA 1
ATOM 2016 C C . ARG A 1 248 ? 39.706 7.335 6.781 1.00 8.98 248 ARG A C 1
ATOM 2017 O O . ARG A 1 248 ? 40.376 6.339 6.450 1.00 9.23 248 ARG A O 1
ATOM 2025 N N . ASN A 1 249 ? 38.833 7.917 5.940 1.00 8.61 249 ASN A N 1
ATOM 2026 C CA . ASN A 1 249 ? 38.699 7.421 4.567 1.00 9.09 249 ASN A CA 1
ATOM 2027 C C . ASN A 1 249 ? 40.014 7.484 3.810 1.00 8.91 249 ASN A C 1
ATOM 2028 O O . ASN A 1 249 ? 40.334 6.524 3.041 1.00 9.10 249 ASN A O 1
ATOM 2033 N N . VAL A 1 250 ? 40.793 8.530 3.945 1.00 8.47 250 VAL A N 1
ATOM 2034 C CA . VAL A 1 250 ? 42.105 8.624 3.266 1.00 8.63 250 VAL A CA 1
ATOM 2035 C C . VAL A 1 250 ? 43.044 7.563 3.776 1.00 8.33 250 VAL A C 1
ATOM 2036 O O . VAL A 1 250 ? 43.744 6.905 2.995 1.00 9.17 250 VAL A O 1
ATOM 2040 N N . LEU A 1 251 ? 43.086 7.355 5.095 1.00 8.76 251 LEU A N 1
ATOM 2041 C CA . LEU A 1 251 ? 43.969 6.327 5.656 1.00 9.25 251 LEU A CA 1
ATOM 2042 C C . LEU A 1 251 ? 43.574 4.928 5.160 1.00 9.10 251 LEU A C 1
ATOM 2043 O O . LEU A 1 251 ? 44.446 4.084 4.910 1.00 9.72 251 LEU A O 1
ATOM 2048 N N . ASP A 1 252 ? 42.297 4.655 5.019 1.00 9.13 252 ASP A N 1
ATOM 2049 C CA . ASP 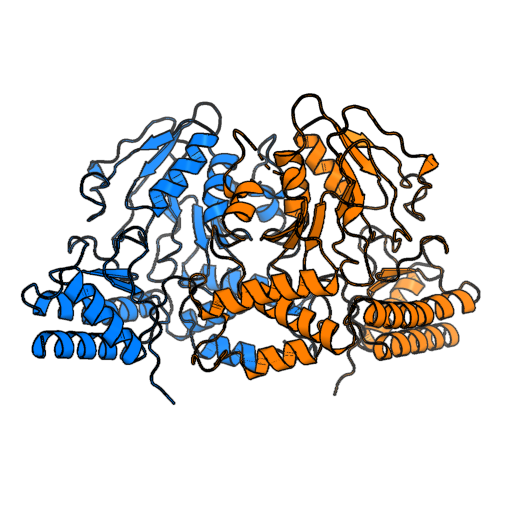A 1 252 ? 41.848 3.357 4.454 1.00 9.97 252 ASP A CA 1
ATOM 2050 C C . ASP A 1 252 ? 42.415 3.197 3.043 1.00 9.42 252 ASP A C 1
ATOM 2051 O O . ASP A 1 252 ? 42.844 2.080 2.690 1.00 10.63 252 ASP A O 1
ATOM 2056 N N . TRP A 1 253 ? 42.430 4.235 2.250 1.00 9.20 253 TRP A N 1
ATOM 2057 C CA . TRP A 1 253 ? 43.001 4.172 0.891 1.00 9.51 253 TRP A CA 1
ATOM 2058 C C . TRP A 1 253 ? 44.500 3.947 0.950 1.00 9.18 253 TRP A C 1
ATOM 2059 O O . TRP A 1 253 ? 45.031 3.099 0.195 1.00 10.01 253 TRP A O 1
ATOM 2070 N N . ILE A 1 254 ? 45.246 4.634 1.811 1.00 9.32 254 ILE A N 1
ATOM 2071 C CA . ILE A 1 254 ? 46.667 4.385 1.931 1.00 9.33 254 ILE A CA 1
ATOM 2072 C C . ILE A 1 254 ? 46.921 2.919 2.231 1.00 9.67 254 ILE A C 1
ATOM 2073 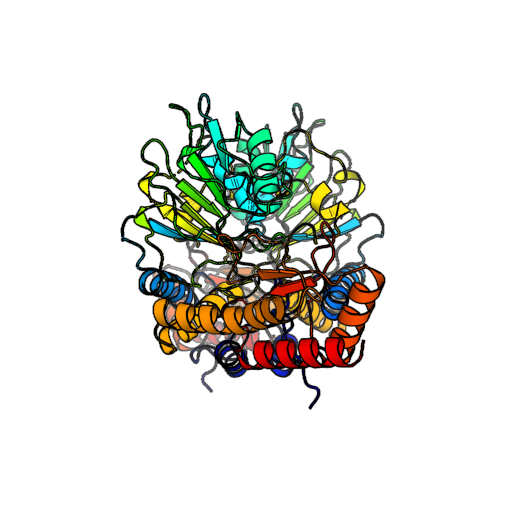O O . ILE A 1 254 ? 47.809 2.284 1.664 1.00 9.79 254 ILE A O 1
ATOM 2078 N N . LYS A 1 255 ? 46.173 2.387 3.211 1.00 9.87 255 LYS A N 1
ATOM 2079 C CA . LYS A 1 255 ? 46.332 0.984 3.583 1.00 10.64 255 LYS A CA 1
ATOM 2080 C C . LYS A 1 255 ? 46.023 0.087 2.399 1.00 10.58 255 LYS A C 1
ATOM 2081 O O . LYS A 1 255 ? 46.781 -0.879 2.142 1.00 11.41 255 LYS A O 1
ATOM 2087 N N . ASP A 1 256 ? 44.935 0.326 1.679 1.00 10.58 256 ASP A N 1
ATOM 2088 C CA . ASP A 1 256 ? 44.525 -0.537 0.561 1.00 12.18 256 ASP A CA 1
ATOM 2089 C C . ASP A 1 256 ? 45.607 -0.610 -0.492 1.00 11.64 256 ASP A C 1
ATOM 2090 O O . ASP A 1 256 ? 45.785 -1.653 -1.119 1.00 13.87 256 ASP A O 1
ATOM 2095 N N . LEU A 1 257 ? 46.352 0.481 -0.723 1.00 10.39 257 LEU A N 1
ATOM 2096 C CA . LEU A 1 257 ? 47.362 0.533 -1.773 1.00 10.86 257 LEU A CA 1
ATOM 2097 C C . LEU A 1 257 ? 48.696 -0.042 -1.325 1.00 10.71 257 LEU A C 1
ATOM 2098 O O . LEU A 1 257 ? 49.636 -0.096 -2.127 1.00 11.60 257 LEU A O 1
ATOM 2107 N N . GLY A 1 258 ? 48.807 -0.496 -0.054 1.00 10.27 258 GLY A N 1
ATOM 2108 C CA . GLY A 1 258 ? 50.008 -1.149 0.421 1.00 11.05 258 GLY A CA 1
ATOM 2109 C C . GLY A 1 258 ? 50.764 -0.388 1.501 1.00 10.83 258 GLY A C 1
ATOM 2110 O O . GLY A 1 258 ? 51.898 -0.727 1.821 1.00 12.72 258 GLY A O 1
ATOM 2111 N N . GLY A 1 259 ? 50.167 0.627 2.095 1.00 9.94 259 GLY A N 1
ATOM 2112 C CA . GLY A 1 259 ? 50.765 1.277 3.220 1.00 10.45 259 GLY A CA 1
ATOM 2113 C C . GLY A 1 259 ? 51.909 2.206 2.865 1.00 10.20 259 GLY A C 1
ATOM 2114 O O . GLY A 1 259 ? 52.085 2.633 1.729 1.00 10.52 259 GLY A O 1
ATOM 2115 N N . ALA A 1 260 ? 52.693 2.538 3.908 1.00 11.36 260 ALA A N 1
ATOM 2116 C CA . ALA A 1 260 ? 53.737 3.524 3.775 1.00 10.71 260 ALA A CA 1
ATOM 2117 C C . ALA A 1 260 ? 54.814 3.095 2.821 1.00 10.48 260 ALA A C 1
ATOM 2118 O O . ALA A 1 260 ? 55.396 3.939 2.109 1.00 10.59 260 ALA A O 1
ATOM 2120 N N . GLU A 1 261 ? 55.186 1.810 2.793 1.00 12.15 261 GLU A N 1
ATOM 2121 C CA . GLU A 1 261 ? 56.228 1.356 1.873 1.00 12.40 261 GLU A CA 1
ATOM 2122 C C . GLU A 1 261 ? 55.776 1.513 0.441 1.00 11.35 261 GLU A C 1
ATOM 2123 O O . GLU A 1 261 ? 56.529 1.927 -0.466 1.00 12.52 261 GLU A O 1
ATOM 2129 N N . ALA A 1 262 ? 54.507 1.156 0.160 1.00 10.50 262 ALA A N 1
ATOM 2130 C CA . ALA A 1 262 ? 54.016 1.245 -1.226 1.00 10.61 262 ALA A CA 1
ATOM 2131 C C . ALA A 1 262 ? 53.890 2.679 -1.665 1.00 10.46 262 ALA A C 1
ATOM 2132 O O . ALA A 1 262 ? 54.205 3.001 -2.817 1.00 10.70 262 ALA A O 1
ATOM 2134 N N . ILE A 1 263 ? 53.436 3.552 -0.773 1.00 10.01 263 ILE A N 1
ATOM 2135 C CA . ILE A 1 263 ? 53.233 4.935 -1.164 1.00 9.81 263 ILE A CA 1
ATOM 2136 C C . ILE A 1 263 ? 54.592 5.586 -1.380 1.00 9.92 263 ILE A C 1
ATOM 2137 O O . ILE A 1 263 ? 54.736 6.463 -2.278 1.00 10.32 263 ILE A O 1
ATOM 2144 N N . ALA A 1 264 ? 55.628 5.225 -0.609 1.00 9.84 264 ALA A N 1
ATOM 2145 C CA . ALA A 1 264 ? 56.963 5.763 -0.880 1.00 10.32 264 ALA A CA 1
ATOM 2146 C C . ALA A 1 264 ? 57.451 5.392 -2.277 1.00 9.91 264 ALA A C 1
ATOM 2147 O O . ALA A 1 264 ? 58.028 6.227 -2.964 1.00 10.84 264 ALA A O 1
ATOM 2149 N N . LYS A 1 265 ? 57.219 4.142 -2.706 1.00 10.27 265 LYS A N 1
ATOM 2150 C CA . LYS A 1 265 ? 57.596 3.741 -4.052 1.00 10.79 265 LYS A CA 1
ATOM 2151 C C . LYS A 1 265 ? 56.889 4.613 -5.109 1.00 10.70 265 LYS A C 1
ATOM 2152 O O . LYS A 1 265 ? 57.527 5.105 -6.063 1.00 11.33 265 LYS A O 1
ATOM 2161 N N . GLN A 1 266 ? 55.577 4.836 -4.946 1.00 10.52 266 GLN A N 1
ATOM 2162 C CA . GLN A 1 266 ? 54.806 5.656 -5.846 1.00 10.49 266 GLN A CA 1
ATOM 2163 C C . GLN A 1 266 ? 55.333 7.081 -5.848 1.00 9.97 266 GLN A C 1
ATOM 2164 O O . GLN A 1 266 ? 55.467 7.711 -6.916 1.00 10.88 266 GLN A O 1
ATOM 2175 N N . ASN A 1 267 ? 55.608 7.620 -4.684 1.00 10.05 267 ASN A N 1
ATOM 2176 C CA . ASN A 1 267 ? 56.033 9.010 -4.526 1.00 9.76 267 ASN A CA 1
ATOM 2177 C C . ASN A 1 267 ? 57.423 9.215 -5.153 1.00 9.84 267 ASN A C 1
ATOM 2178 O O . ASN A 1 267 ? 57.669 10.237 -5.817 1.00 9.85 267 ASN A O 1
ATOM 2183 N N . GLU A 1 268 ? 58.319 8.250 -4.920 1.00 10.07 268 GLU A N 1
ATOM 2184 C CA . GLU A 1 268 ? 59.642 8.360 -5.554 1.00 10.20 268 GLU A CA 1
ATOM 2185 C C . GLU A 1 268 ? 59.510 8.347 -7.083 1.00 10.20 268 GLU A C 1
ATOM 2186 O O . GLU A 1 268 ? 60.212 9.093 -7.765 1.00 10.91 268 GLU A O 1
ATOM 2192 N N . GLU A 1 269 ? 58.665 7.503 -7.641 1.00 11.20 269 GLU A N 1
ATOM 2193 C CA . GLU A 1 269 ? 58.519 7.429 -9.079 1.00 12.15 269 GLU A CA 1
ATOM 2194 C C . GLU A 1 269 ? 57.960 8.731 -9.630 1.00 12.48 269 GLU A C 1
ATOM 2195 O O . GLU A 1 269 ? 58.456 9.234 -10.676 1.00 13.27 269 GLU A O 1
ATOM 2201 N N . LYS A 1 270 ? 56.937 9.300 -9.024 1.00 11.20 270 LYS A N 1
ATOM 2202 C CA . LYS A 1 270 ? 56.317 10.468 -9.616 1.00 12.99 270 LYS A CA 1
ATOM 2203 C C . LYS A 1 270 ? 57.247 11.692 -9.445 1.00 11.37 270 LYS A C 1
ATOM 2204 O O . LYS A 1 270 ? 57.340 12.484 -10.366 1.00 12.09 270 LYS A O 1
ATOM 2212 N N . ALA A 1 271 ? 57.977 11.807 -8.329 1.00 10.36 271 ALA A N 1
ATOM 2213 C CA . ALA A 1 271 ? 58.948 12.873 -8.185 1.00 10.97 271 ALA A CA 1
ATOM 2214 C C . ALA A 1 271 ? 60.029 12.758 -9.247 1.00 10.93 271 ALA A C 1
ATOM 2215 O O . ALA A 1 271 ? 60.457 13.777 -9.808 1.00 11.34 271 ALA A O 1
ATOM 2217 N N . LYS A 1 272 ? 60.505 11.538 -9.510 1.00 10.47 272 LYS A N 1
ATOM 2218 C CA . LYS A 1 272 ? 61.594 11.365 -10.502 1.00 10.83 272 LYS A CA 1
ATOM 2219 C C . LYS A 1 272 ? 61.132 11.839 -11.871 1.00 10.07 272 LYS A C 1
ATOM 2220 O O . LYS A 1 272 ? 61.976 12.360 -12.628 1.00 10.52 272 LYS A O 1
ATOM 2230 N N . ILE A 1 273 ? 59.875 11.672 -12.235 1.00 10.22 273 ILE A N 1
ATOM 2231 C CA . ILE A 1 273 ? 59.405 12.198 -13.540 1.00 10.79 273 ILE A CA 1
ATOM 2232 C C . ILE A 1 273 ? 59.696 13.663 -13.644 1.00 10.44 273 ILE A C 1
ATOM 2233 O O . ILE A 1 273 ? 60.179 14.141 -14.687 1.00 11.27 273 ILE A O 1
ATOM 2238 N N . ILE A 1 274 ? 59.376 14.425 -12.586 1.00 10.12 274 ILE A N 1
ATOM 2239 C CA . ILE A 1 274 ? 59.545 15.874 -12.650 1.00 9.97 274 ILE A CA 1
ATOM 2240 C C . ILE A 1 274 ? 61.006 16.265 -12.519 1.00 9.61 274 ILE A C 1
ATOM 2241 O O . ILE A 1 274 ? 61.496 17.098 -13.301 1.00 9.81 274 ILE A O 1
ATOM 2246 N N . TYR A 1 275 ? 61.739 15.700 -11.562 1.00 9.22 275 TYR A N 1
ATOM 2247 C CA . TYR A 1 275 ? 63.156 16.017 -11.440 1.00 9.41 275 TYR A CA 1
ATOM 2248 C C . TYR A 1 275 ? 63.956 15.648 -12.695 1.00 9.59 275 TYR A C 1
ATOM 2249 O O . TYR A 1 275 ? 64.854 16.405 -13.083 1.00 9.90 275 TYR A O 1
ATOM 2258 N N . ASP A 1 276 ? 63.643 14.514 -13.317 1.00 9.45 276 ASP A N 1
ATOM 2259 C CA . ASP A 1 276 ? 64.353 14.169 -14.553 1.00 10.56 276 ASP A CA 1
ATOM 2260 C C . ASP A 1 276 ? 64.080 15.233 -15.630 1.00 10.08 276 ASP A C 1
ATOM 2261 O O . ASP A 1 276 ? 64.979 15.564 -16.428 1.00 10.62 276 ASP A O 1
ATOM 2266 N N . THR A 1 277 ? 62.850 15.730 -15.681 1.00 9.98 277 THR A N 1
ATOM 2267 C CA . THR A 1 277 ? 62.512 16.755 -16.691 1.00 10.56 277 THR A CA 1
ATOM 2268 C C . THR A 1 277 ? 63.361 18.004 -16.457 1.00 10.11 277 THR A C 1
ATOM 2269 O O . THR A 1 277 ? 63.888 18.630 -17.386 1.00 10.95 277 THR A O 1
ATOM 2273 N N . ILE A 1 278 ? 63.490 18.417 -15.188 1.00 9.77 278 ILE A N 1
ATOM 2274 C CA . ILE A 1 278 ? 64.348 19.534 -14.853 1.00 9.54 278 ILE A CA 1
ATOM 2275 C C . ILE A 1 278 ? 65.792 19.261 -15.251 1.00 9.43 278 ILE A C 1
ATOM 2276 O O . ILE A 1 278 ? 66.473 20.088 -15.911 1.00 9.88 278 ILE A O 1
ATOM 2281 N N . ASP A 1 279 ? 66.304 18.101 -14.853 1.00 9.75 279 ASP A N 1
ATOM 2282 C CA . ASP A 1 279 ? 67.706 17.780 -15.046 1.00 10.53 279 ASP A CA 1
ATOM 2283 C C . ASP A 1 279 ? 68.062 17.622 -16.518 1.00 10.75 279 ASP A C 1
ATOM 2284 O O . ASP A 1 279 ? 69.200 17.929 -16.884 1.00 13.84 279 ASP A O 1
ATOM 2289 N N . GLU A 1 280 ? 67.115 17.187 -17.348 1.00 10.47 280 GLU A N 1
ATOM 2290 C CA . GLU A 1 280 ? 67.314 17.001 -18.788 1.00 11.14 280 GLU A CA 1
ATOM 2291 C C . GLU A 1 280 ? 67.128 18.278 -19.567 1.00 10.49 280 GLU A C 1
ATOM 2292 O O . GLU A 1 280 ? 67.280 18.296 -20.808 1.00 11.71 280 GLU A O 1
ATOM 2298 N N . SER A 1 281 ? 66.789 19.397 -18.926 1.00 10.12 281 SER A N 1
ATOM 2299 C CA . SER A 1 281 ? 66.396 20.640 -19.601 1.00 9.85 281 SER A CA 1
ATOM 2300 C C . SER A 1 281 ? 67.548 21.585 -19.935 1.00 9.90 281 SER A C 1
ATOM 2301 O O . SER A 1 281 ? 67.311 22.707 -20.419 1.00 9.96 281 SER A O 1
ATOM 2304 N N . ASN A 1 282 ? 68.786 21.159 -19.692 1.00 10.16 282 ASN A N 1
ATOM 2305 C CA . ASN A 1 282 ? 69.992 21.979 -19.953 1.00 9.88 282 ASN A CA 1
ATOM 2306 C C . ASN A 1 282 ? 69.857 23.365 -19.378 1.00 10.09 282 ASN A C 1
ATOM 2307 O O . ASN A 1 282 ? 70.244 24.363 -20.010 1.00 10.46 282 ASN A O 1
ATOM 2312 N N . GLY A 1 283 ? 69.334 23.449 -18.142 1.00 10.35 283 GLY A N 1
ATOM 2313 C CA . GLY A 1 283 ? 69.262 24.729 -17.449 1.00 10.33 283 GLY A CA 1
ATOM 2314 C C . GLY A 1 283 ? 68.042 25.556 -17.787 1.00 10.18 283 GLY A C 1
ATOM 2315 O O . GLY A 1 283 ? 67.877 26.667 -17.237 1.00 10.69 283 GLY A O 1
ATOM 2316 N N . PHE A 1 284 ? 67.160 25.117 -18.680 1.00 10.27 284 PHE A N 1
ATOM 2317 C CA . PHE A 1 284 ? 65.939 25.876 -18.957 1.00 10.24 284 PHE A CA 1
ATOM 2318 C C . PHE A 1 284 ? 65.057 25.953 -17.714 1.00 9.56 284 PHE A C 1
ATOM 2319 O O . PHE A 1 284 ? 64.415 26.995 -17.471 1.00 10.28 284 PHE A O 1
ATOM 2327 N N . TYR A 1 285 ? 64.973 24.861 -16.955 1.00 9.25 285 TYR A N 1
ATOM 2328 C CA . TYR A 1 285 ? 64.363 24.809 -15.634 1.00 9.45 285 TYR A CA 1
ATOM 2329 C C . TYR A 1 285 ? 65.474 24.589 -14.627 1.00 9.77 285 TYR A C 1
ATOM 2330 O O . TYR A 1 285 ? 66.336 23.705 -14.869 1.00 10.79 285 TYR A O 1
ATOM 2339 N N . VAL A 1 286 ? 65.483 25.280 -13.511 1.00 9.42 286 VAL A N 1
ATOM 2340 C CA . VAL A 1 286 ? 66.476 25.188 -12.468 1.00 9.67 286 VAL A CA 1
ATOM 2341 C C . VAL A 1 286 ? 65.770 24.932 -11.142 1.00 9.45 286 VAL A C 1
ATOM 2342 O O . VAL A 1 286 ? 64.948 25.753 -10.666 1.00 10.10 286 VAL A O 1
ATOM 2346 N N . GLY A 1 287 ? 66.062 23.768 -10.525 1.00 9.91 287 GLY A N 1
ATOM 2347 C CA . GLY A 1 287 ? 65.473 23.492 -9.210 1.00 9.98 287 GLY A CA 1
ATOM 2348 C C . GLY A 1 287 ? 66.106 24.372 -8.151 1.00 10.01 287 GLY A C 1
ATOM 2349 O O . GLY A 1 287 ? 67.321 24.655 -8.171 1.00 11.91 287 GLY A O 1
ATOM 2350 N N . HIS A 1 288 ? 65.312 24.741 -7.158 1.00 10.16 288 HIS A N 1
ATOM 2351 C CA . HIS A 1 288 ? 65.820 25.495 -6.003 1.00 10.11 288 HIS A CA 1
ATOM 2352 C C . HIS A 1 288 ? 66.705 24.644 -5.094 1.00 9.99 288 HIS A C 1
ATOM 2353 O O . HIS A 1 288 ? 67.733 25.101 -4.589 1.00 11.09 288 HIS A O 1
ATOM 2360 N N . ALA A 1 289 ? 66.245 23.428 -4.826 1.00 10.47 289 ALA A N 1
ATOM 2361 C CA . ALA A 1 289 ? 66.925 22.561 -3.853 1.00 10.35 289 ALA A CA 1
ATOM 2362 C C . ALA A 1 289 ? 68.218 21.954 -4.384 1.00 10.51 289 ALA A C 1
ATOM 2363 O O . ALA A 1 289 ? 68.326 21.573 -5.538 1.00 11.30 289 ALA A O 1
ATOM 2365 N N . GLU A 1 290 ? 69.222 21.834 -3.501 1.00 10.76 290 GLU A N 1
ATOM 2366 C CA . GLU A 1 290 ? 70.351 20.998 -3.774 1.00 11.33 290 GLU A CA 1
ATOM 2367 C C . GLU A 1 290 ? 69.866 19.566 -3.980 1.00 11.33 290 GLU A C 1
ATOM 2368 O O . GLU A 1 290 ? 68.903 19.115 -3.318 1.00 11.31 290 GLU A O 1
ATOM 2374 N N . LYS A 1 291 ? 70.509 18.816 -4.886 1.00 11.81 291 LYS A N 1
ATOM 2375 C CA . LYS A 1 291 ? 69.988 17.490 -5.214 1.00 12.04 291 LYS A CA 1
ATOM 2376 C C . LYS A 1 291 ? 69.853 16.583 -3.997 1.00 12.66 291 LYS A C 1
ATOM 2377 O O . LYS A 1 291 ? 68.836 15.833 -3.894 1.00 13.09 291 LYS A O 1
ATOM 2383 N N . GLY A 1 292 ? 70.789 16.642 -3.043 1.00 12.82 292 GLY A N 1
ATOM 2384 C CA . GLY A 1 292 ? 70.752 15.762 -1.895 1.00 13.04 292 GLY A CA 1
ATOM 2385 C C . GLY A 1 292 ? 69.645 16.051 -0.911 1.00 12.36 292 GLY A C 1
ATOM 2386 O O . GLY A 1 292 ? 69.418 15.247 0.027 1.00 14.84 292 GLY A O 1
ATOM 2387 N N . SER A 1 293 ? 68.963 17.190 -1.059 1.00 10.52 293 SER A N 1
ATOM 2388 C CA . SER A 1 293 ? 67.885 17.630 -0.169 1.00 10.32 293 SER A CA 1
ATOM 2389 C C . SER A 1 293 ? 66.564 17.724 -0.873 1.00 9.98 293 SER A C 1
ATOM 2390 O O . SER A 1 293 ? 65.610 18.243 -0.306 1.00 10.53 293 SER A O 1
ATOM 2393 N N . ARG A 1 294 ? 66.447 17.286 -2.125 1.00 10.02 294 ARG A N 1
ATOM 2394 C CA . ARG A 1 294 ? 65.211 17.429 -2.910 1.00 9.87 294 ARG A CA 1
ATOM 2395 C C . ARG A 1 294 ? 64.022 16.775 -2.246 1.00 9.56 294 ARG A C 1
ATOM 2396 O O . ARG A 1 294 ? 64.068 15.597 -1.917 1.00 11.55 294 ARG A O 1
ATOM 2404 N N . SER A 1 295 ? 62.938 17.530 -2.090 1.00 8.91 295 SER A N 1
ATOM 2405 C CA . SER A 1 295 ? 61.705 17.015 -1.550 1.00 8.68 295 SER A CA 1
ATOM 2406 C C . SER A 1 295 ? 61.001 16.115 -2.562 1.00 8.75 295 SER A C 1
ATOM 2407 O O . SER A 1 295 ? 60.945 16.369 -3.762 1.00 9.34 295 SER A O 1
ATOM 2410 N N . LEU A 1 296 ? 60.387 15.042 -2.045 1.00 8.52 296 LEU A N 1
ATOM 2411 C CA . LEU A 1 296 ? 59.477 14.179 -2.791 1.00 8.86 296 LEU A CA 1
ATOM 2412 C C . LEU A 1 296 ? 58.064 14.710 -2.838 1.00 8.67 296 LEU A C 1
ATOM 2413 O O . LEU A 1 296 ? 57.229 14.143 -3.546 1.00 9.65 296 LEU A O 1
ATOM 2418 N N . MET A 1 297 ? 57.762 15.758 -2.069 1.00 8.55 297 MET A N 1
ATOM 2419 C CA . MET A 1 297 ? 56.421 16.300 -1.875 1.00 8.29 297 MET A CA 1
ATOM 2420 C C . MET A 1 297 ? 56.170 17.654 -2.567 1.00 8.36 297 MET A C 1
ATOM 2421 O O . MET A 1 297 ? 55.054 17.895 -3.023 1.00 8.93 297 MET A O 1
ATOM 2426 N N . ASN A 1 298 ? 57.198 18.524 -2.612 1.00 8.25 298 ASN A N 1
ATOM 2427 C CA . ASN A 1 298 ? 57.068 19.833 -3.218 1.00 8.73 298 ASN A CA 1
ATOM 2428 C C . ASN A 1 298 ? 58.292 20.101 -4.077 1.00 8.34 298 ASN A C 1
ATOM 2429 O O . ASN A 1 298 ? 59.378 20.180 -3.563 1.00 9.53 298 ASN A O 1
ATOM 2434 N N . VAL A 1 299 ? 58.086 20.210 -5.406 1.00 8.75 299 VAL A N 1
ATOM 2435 C CA . VAL A 1 299 ? 59.189 20.410 -6.348 1.00 9.07 299 VAL A CA 1
ATOM 2436 C C . VAL A 1 299 ? 59.220 21.873 -6.752 1.00 8.70 299 VAL A C 1
ATOM 2437 O O . VAL A 1 299 ? 58.303 22.375 -7.427 1.00 9.44 299 VAL A O 1
ATOM 2441 N N . THR A 1 300 ? 60.272 22.566 -6.335 1.00 8.83 300 THR A N 1
ATOM 2442 C CA . THR A 1 300 ? 60.386 24.013 -6.547 1.00 9.19 300 THR A CA 1
ATOM 2443 C C . THR A 1 300 ? 61.392 24.320 -7.649 1.00 9.35 300 THR A C 1
ATOM 2444 O O . THR A 1 300 ? 62.514 23.760 -7.683 1.00 9.76 300 THR A O 1
ATOM 2448 N N . PHE A 1 301 ? 61.031 25.221 -8.580 1.00 9.63 301 PHE A N 1
ATOM 2449 C CA . PHE A 1 301 ? 61.932 25.496 -9.693 1.00 9.80 301 PHE A CA 1
ATOM 2450 C C . PHE A 1 301 ? 61.577 26.863 -10.301 1.00 9.75 301 PHE A C 1
ATOM 2451 O O . PHE A 1 301 ? 60.505 27.404 -10.105 1.00 10.71 301 PHE A O 1
ATOM 2459 N N . ASN A 1 302 ? 62.549 27.376 -11.065 1.00 10.15 302 ASN A N 1
ATOM 2460 C CA . ASN A 1 302 ? 62.406 28.627 -11.825 1.00 10.95 302 ASN A CA 1
ATOM 2461 C C . ASN A 1 302 ? 62.860 28.384 -13.258 1.00 9.85 302 ASN A C 1
ATOM 2462 O O . ASN A 1 302 ? 63.711 27.531 -13.508 1.00 11.17 302 ASN A O 1
ATOM 2467 N N . LEU A 1 303 ? 62.386 29.213 -14.168 1.00 10.50 303 LEU A N 1
ATOM 2468 C CA . LEU A 1 303 ? 62.918 29.344 -15.515 1.00 10.80 303 LEU A CA 1
ATOM 2469 C C . LEU A 1 303 ? 64.034 30.382 -15.473 1.00 11.70 303 LEU A C 1
ATOM 2470 O O . LEU A 1 303 ? 64.399 30.895 -14.414 1.00 12.20 303 LEU A O 1
ATOM 2475 N N . ARG A 1 304 ? 64.643 30.731 -16.629 1.00 12.73 304 ARG A N 1
ATOM 2476 C CA . ARG A 1 304 ? 65.818 31.603 -16.595 1.00 12.15 304 ARG A CA 1
ATOM 2477 C C . ARG A 1 304 ? 65.532 33.058 -16.243 1.00 13.74 304 ARG A C 1
ATOM 2478 O O . ARG A 1 304 ? 66.460 33.807 -15.885 1.00 15.32 304 ARG A O 1
ATOM 2486 N N . ASN A 1 305 ? 64.327 33.571 -16.364 1.00 13.46 305 ASN A N 1
ATOM 2487 C CA . ASN A 1 305 ? 63.963 34.921 -15.973 1.00 14.25 305 ASN A CA 1
ATOM 2488 C C . ASN A 1 305 ? 62.498 34.953 -15.610 1.00 14.07 305 ASN A C 1
ATOM 2489 O O . ASN A 1 305 ? 61.746 33.981 -15.793 1.00 14.12 305 ASN A O 1
ATOM 2494 N N . GLU A 1 306 ? 62.058 36.051 -15.047 1.00 16.39 306 GLU A N 1
ATOM 2495 C CA . GLU A 1 306 ? 60.733 36.183 -14.498 1.00 15.94 306 GLU A CA 1
ATOM 2496 C C . GLU A 1 306 ? 59.727 36.241 -15.637 1.00 15.22 306 GLU A C 1
ATOM 2497 O O . GLU A 1 306 ? 58.583 35.752 -15.491 1.00 16.57 306 GLU A O 1
ATOM 2503 N N . GLU A 1 307 ? 60.085 36.819 -16.783 1.00 16.15 307 GLU A N 1
ATOM 2504 C CA . GLU A 1 307 ? 59.149 36.806 -17.919 1.00 16.93 307 GLU A CA 1
ATOM 2505 C C . GLU A 1 307 ? 58.811 35.393 -18.389 1.00 15.36 307 GLU A C 1
ATOM 2506 O O . GLU A 1 307 ? 57.634 35.040 -18.625 1.00 15.01 307 GLU A O 1
ATOM 2512 N N . LEU A 1 308 ? 59.809 34.547 -18.508 1.00 14.29 308 LEU A N 1
ATOM 2513 C CA . LEU A 1 308 ? 59.557 33.129 -18.807 1.00 13.43 308 LEU A CA 1
ATOM 2514 C C . LEU A 1 308 ? 58.804 32.440 -17.720 1.00 12.35 308 LEU A C 1
ATOM 2515 O O . LEU A 1 308 ? 57.926 31.613 -18.023 1.00 13.19 308 LEU A O 1
ATOM 2520 N N . ASN A 1 309 ? 59.094 32.689 -16.442 1.00 13.08 309 ASN A N 1
ATOM 2521 C CA . ASN A 1 309 ? 58.286 32.091 -15.372 1.00 13.59 309 ASN A CA 1
ATOM 2522 C C . ASN A 1 309 ? 56.809 32.447 -15.601 1.00 13.22 309 ASN A C 1
ATOM 2523 O O . ASN A 1 309 ? 55.949 31.575 -15.474 1.00 13.02 309 ASN A O 1
ATOM 2528 N N . GLN A 1 310 ? 56.524 33.716 -15.853 1.00 13.06 310 GLN A N 1
ATOM 2529 C CA . GLN A 1 310 ? 55.138 34.160 -16.032 1.00 14.52 310 GLN A CA 1
ATOM 2530 C C . GLN A 1 310 ? 54.473 33.480 -17.219 1.00 13.46 310 GLN A C 1
ATOM 2531 O O . GLN A 1 310 ? 53.325 33.031 -17.133 1.00 14.30 310 GLN A O 1
ATOM 2537 N N . GLN A 1 311 ? 55.204 33.385 -18.327 1.00 13.17 311 GLN A N 1
ATOM 2538 C CA . GLN A 1 311 ? 54.682 32.785 -19.532 1.00 14.03 311 GLN A CA 1
ATOM 2539 C C . GLN A 1 311 ? 54.402 31.308 -19.309 1.00 12.85 311 GLN A C 1
ATOM 2540 O O . GLN A 1 311 ? 53.345 30.791 -19.740 1.00 13.17 311 GLN A O 1
ATOM 2546 N N . PHE A 1 312 ? 55.321 30.612 -18.648 1.00 11.60 312 PHE A N 1
ATOM 2547 C CA . PHE A 1 312 ? 55.104 29.170 -18.333 1.00 11.42 312 PHE A CA 1
ATOM 2548 C C . PHE A 1 312 ? 53.894 28.982 -17.465 1.00 11.18 312 PHE A C 1
ATOM 2549 O O . PHE A 1 312 ? 53.064 28.124 -17.714 1.00 11.37 312 PHE A O 1
ATOM 2557 N N . LEU A 1 313 ? 53.797 29.765 -16.372 1.00 11.68 313 LEU A N 1
ATOM 2558 C CA . LEU A 1 313 ? 52.677 29.585 -15.437 1.00 11.77 313 LEU A CA 1
ATOM 2559 C C . LEU A 1 313 ? 51.347 29.912 -16.111 1.00 11.86 313 LEU A C 1
ATOM 2560 O O . LEU A 1 313 ? 50.317 29.271 -15.865 1.00 12.37 313 LEU A O 1
ATOM 2565 N N . ALA A 1 314 ? 51.338 30.903 -17.028 1.00 12.93 314 ALA A N 1
ATOM 2566 C CA . ALA A 1 314 ? 50.123 31.219 -17.764 1.00 14.25 314 ALA A CA 1
ATOM 2567 C C . ALA A 1 314 ? 49.730 30.089 -18.716 1.00 13.61 314 ALA A C 1
ATOM 2568 O O . ALA A 1 314 ? 48.546 29.772 -18.814 1.00 14.43 314 ALA A O 1
ATOM 2570 N N . LYS A 1 315 ? 50.695 29.491 -19.356 1.00 13.33 315 LYS A N 1
ATOM 2571 C CA . LYS A 1 315 ? 50.410 28.375 -20.249 1.00 13.77 315 LYS A CA 1
ATOM 2572 C C . LYS A 1 315 ? 49.900 27.208 -19.444 1.00 11.94 315 LYS A C 1
ATOM 2573 O O . LYS A 1 315 ? 48.956 26.506 -19.835 1.00 13.09 315 LYS A O 1
ATOM 2579 N N . ALA A 1 316 ? 50.525 26.941 -18.300 1.00 11.71 316 ALA A N 1
ATOM 2580 C CA . ALA A 1 316 ? 50.090 25.836 -17.440 1.00 10.89 316 ALA A CA 1
ATOM 2581 C C . ALA A 1 316 ? 48.628 26.046 -17.040 1.00 11.49 316 ALA A C 1
ATOM 2582 O O . ALA A 1 316 ? 47.808 25.129 -17.106 1.00 11.74 316 ALA A O 1
ATOM 2584 N N . LYS A 1 317 ? 48.262 27.252 -16.632 1.00 12.10 317 LYS A N 1
ATOM 2585 C CA . LYS A 1 317 ? 46.894 27.513 -16.233 1.00 13.78 317 LYS A CA 1
ATOM 2586 C C . LYS A 1 317 ? 45.932 27.282 -17.390 1.00 15.19 317 LYS A C 1
ATOM 2587 O O . LYS A 1 317 ? 44.843 26.679 -17.213 1.00 15.22 317 LYS A O 1
ATOM 2593 N N . GLU A 1 318 ? 46.305 27.744 -18.605 1.00 15.05 318 GLU A N 1
ATOM 2594 C CA . GLU A 1 318 ? 45.504 27.561 -19.808 1.00 17.03 318 GLU A CA 1
ATOM 2595 C C . GLU A 1 318 ? 45.278 26.084 -20.066 1.00 15.81 318 GLU A C 1
ATOM 2596 O O . GLU A 1 318 ? 44.195 25.717 -20.557 1.00 18.84 318 GLU A O 1
ATOM 2602 N N . GLN A 1 319 ? 46.262 25.233 -19.813 1.00 13.95 319 GLN A N 1
ATOM 2603 C CA . GLN A 1 319 ? 46.237 23.822 -20.055 1.00 14.21 319 GLN A CA 1
ATOM 2604 C C . GLN A 1 319 ? 45.611 23.000 -18.931 1.00 13.46 319 GLN A C 1
ATOM 2605 O O . GLN A 1 319 ? 45.553 21.807 -19.023 1.00 15.35 319 GLN A O 1
ATOM 2611 N N . GLY A 1 320 ? 45.075 23.655 -17.881 1.00 13.20 320 GLY A N 1
ATOM 2612 C CA . GLY A 1 320 ? 44.330 22.937 -16.834 1.00 12.31 320 GLY A CA 1
ATOM 2613 C C . GLY A 1 320 ? 45.108 22.602 -15.626 1.00 11.41 320 GLY A C 1
ATOM 2614 O O . GLY A 1 320 ? 44.540 21.977 -14.715 1.00 12.34 320 GLY A O 1
ATOM 2615 N N . PHE A 1 321 ? 46.361 23.066 -15.511 1.00 10.68 321 PHE A N 1
ATOM 2616 C CA . PHE A 1 321 ? 47.155 22.835 -14.303 1.00 10.13 321 PHE A CA 1
ATOM 2617 C C . PHE A 1 321 ? 46.759 23.861 -13.217 1.00 10.38 321 PHE A C 1
ATOM 2618 O O . PHE A 1 321 ? 46.667 25.064 -13.483 1.00 11.61 321 PHE A O 1
ATOM 2626 N N . VAL A 1 322 ? 46.545 23.356 -12.011 1.00 10.05 322 VAL A N 1
ATOM 2627 C CA . VAL A 1 322 ? 46.112 24.174 -10.862 1.00 10.52 322 VAL A CA 1
ATOM 2628 C C . VAL A 1 322 ? 47.195 24.145 -9.803 1.00 9.47 322 VAL A C 1
ATOM 2629 O O . VAL A 1 322 ? 47.686 23.078 -9.425 1.00 10.03 322 VAL A O 1
ATOM 2633 N N . GLY A 1 323 ? 47.541 25.313 -9.291 1.00 9.96 323 GLY A N 1
ATOM 2634 C CA . GLY A 1 323 ? 48.390 25.417 -8.125 1.00 10.40 323 GLY A CA 1
ATOM 2635 C C . GLY A 1 323 ? 49.870 25.535 -8.295 1.00 9.60 323 GLY A C 1
ATOM 2636 O O . GLY A 1 323 ? 50.598 25.493 -7.311 1.00 10.61 323 GLY A O 1
ATOM 2637 N N . LEU A 1 324 ? 50.351 25.659 -9.540 1.00 9.78 324 LEU A N 1
ATOM 2638 C CA . LEU A 1 324 ? 51.807 25.633 -9.772 1.00 9.75 324 LEU A CA 1
ATOM 2639 C C . LEU A 1 324 ? 52.522 26.920 -9.430 1.00 9.75 324 LEU A C 1
ATOM 2640 O O . LEU A 1 324 ? 53.757 26.918 -9.402 1.00 10.70 324 LEU A O 1
ATOM 2645 N N . ASN A 1 325 ? 51.844 28.032 -9.180 1.00 10.57 325 ASN A N 1
ATOM 2646 C CA . ASN A 1 325 ? 52.567 29.228 -8.828 1.00 11.35 325 ASN A CA 1
ATOM 2647 C C . ASN A 1 325 ? 53.302 29.033 -7.512 1.00 11.67 325 ASN A C 1
ATOM 2648 O O . ASN A 1 325 ? 52.716 28.550 -6.541 1.00 13.71 325 ASN A O 1
ATOM 2653 N N . GLY A 1 326 ? 54.566 29.451 -7.462 1.00 11.64 326 GLY A N 1
ATOM 2654 C CA . GLY A 1 326 ? 55.299 29.344 -6.215 1.00 13.18 326 GLY A CA 1
ATOM 2655 C C . GLY A 1 326 ? 54.642 30.115 -5.098 1.00 14.73 326 GLY A C 1
ATOM 2656 O O . GLY A 1 326 ? 53.811 31.021 -5.293 1.00 16.84 326 GLY A O 1
ATOM 2657 N N . HIS A 1 327 ? 55.005 29.794 -3.838 1.00 14.39 327 HIS A N 1
ATOM 2658 C CA . HIS A 1 327 ? 54.489 30.580 -2.702 1.00 14.91 327 HIS A CA 1
ATOM 2659 C C . HIS A 1 327 ? 54.860 32.015 -2.903 1.00 16.70 327 HIS A C 1
ATOM 2660 O O . HIS A 1 327 ? 55.963 32.314 -3.452 1.00 16.42 327 HIS A O 1
ATOM 2667 N N . ARG A 1 328 ? 53.958 32.920 -2.507 1.00 18.37 328 ARG A N 1
ATOM 2668 C CA . ARG A 1 328 ? 54.075 34.308 -2.725 1.00 21.35 328 ARG A CA 1
ATOM 2669 C C . ARG A 1 328 ? 55.376 34.892 -2.191 1.00 20.69 328 ARG A C 1
ATOM 2670 O O . ARG A 1 328 ? 55.938 35.860 -2.686 1.00 26.44 328 ARG A O 1
ATOM 2678 N N . SER A 1 329 ? 55.940 34.305 -1.146 1.00 18.64 329 SER A N 1
ATOM 2679 C CA . SER A 1 329 ? 57.164 34.795 -0.526 1.00 18.91 329 SER A CA 1
ATOM 2680 C C . SER A 1 329 ? 58.418 34.521 -1.355 1.00 18.12 329 SER A C 1
ATOM 2681 O O . SER A 1 329 ? 59.458 35.151 -1.133 1.00 21.47 329 SER A O 1
ATOM 2684 N N . VAL A 1 330 ? 58.384 33.563 -2.271 1.00 16.90 330 VAL A N 1
ATOM 2685 C CA . VAL A 1 330 ? 59.543 33.184 -3.049 1.00 16.17 330 VAL A CA 1
ATOM 2686 C C . VAL A 1 330 ? 59.364 33.190 -4.579 1.00 15.76 330 VAL A C 1
ATOM 2687 O O . VAL A 1 330 ? 60.325 33.181 -5.330 1.00 17.79 330 VAL A O 1
ATOM 2691 N N . GLY A 1 331 ? 58.137 33.219 -5.079 1.00 15.92 331 GLY A N 1
ATOM 2692 C CA . GLY A 1 331 ? 58.026 33.220 -6.523 1.00 16.71 331 GLY A CA 1
ATOM 2693 C C . GLY A 1 331 ? 58.380 31.869 -7.126 1.00 14.27 331 GLY A C 1
ATOM 2694 O O . GLY A 1 331 ? 58.361 30.819 -6.530 1.00 14.55 331 GLY A O 1
ATOM 2695 N N . GLY A 1 332 ? 58.706 31.918 -8.447 1.00 15.22 332 GLY A N 1
ATOM 2696 C CA . GLY A 1 332 ? 58.939 30.750 -9.239 1.00 13.48 332 GLY A CA 1
ATOM 2697 C C . GLY A 1 332 ? 57.736 29.825 -9.286 1.00 12.11 332 GLY A C 1
ATOM 2698 O O . GLY A 1 332 ? 56.577 30.268 -9.295 1.00 12.08 332 GLY A O 1
ATOM 2699 N N . CYS A 1 333 ? 58.015 28.517 -9.353 1.00 10.97 333 CYS A N 1
ATOM 2700 C CA . CYS A 1 333 ? 57.030 27.487 -9.576 1.00 10.39 333 CYS A CA 1
ATOM 2701 C C . CYS A 1 333 ? 57.130 26.443 -8.458 1.00 9.11 333 CYS A C 1
ATOM 2702 O O . CYS A 1 333 ? 58.235 26.209 -7.924 1.00 10.12 333 CYS A O 1
ATOM 2705 N N . ARG A 1 334 ? 56.039 25.795 -8.138 1.00 9.32 334 ARG A N 1
ATOM 2706 C CA . ARG A 1 334 ? 56.033 24.737 -7.127 1.00 9.01 334 ARG A CA 1
ATOM 2707 C C . ARG A 1 334 ? 55.009 23.706 -7.552 1.00 8.98 334 ARG A C 1
ATOM 2708 O O . ARG A 1 334 ? 53.827 23.984 -7.604 1.00 9.45 334 ARG A O 1
ATOM 2716 N N . ALA A 1 335 ? 55.496 22.487 -7.865 1.00 8.84 335 ALA A N 1
ATOM 2717 C CA . ALA A 1 335 ? 54.623 21.360 -8.181 1.00 9.09 335 ALA A CA 1
ATOM 2718 C C . ALA A 1 335 ? 54.469 20.523 -6.892 1.00 8.76 335 ALA A C 1
ATOM 2719 O O . ALA A 1 335 ? 55.433 19.845 -6.483 1.00 9.52 335 ALA A O 1
ATOM 2721 N N . SER A 1 336 ? 53.317 20.595 -6.242 1.00 8.65 336 SER A N 1
ATOM 2722 C CA . SER A 1 336 ? 53.056 19.809 -5.036 1.00 8.74 336 SER A CA 1
ATOM 2723 C C . SER A 1 336 ? 52.494 18.466 -5.471 1.00 8.55 336 SER A C 1
ATOM 2724 O O . SER A 1 336 ? 51.526 18.390 -6.215 1.00 9.54 336 SER A O 1
ATOM 2727 N N . ILE A 1 337 ? 53.191 17.406 -5.036 1.00 8.96 337 ILE A N 1
ATOM 2728 C CA . ILE A 1 337 ? 53.000 16.034 -5.471 1.00 9.08 337 ILE A CA 1
ATOM 2729 C C . ILE A 1 337 ? 52.834 15.100 -4.273 1.00 9.25 337 ILE A C 1
ATOM 2730 O O . ILE A 1 337 ? 53.468 14.081 -4.113 1.00 11.26 337 ILE A O 1
ATOM 2735 N N . TYR A 1 338 ? 51.915 15.494 -3.381 1.00 9.44 338 TYR A N 1
ATOM 2736 C CA . TYR A 1 338 ? 51.536 14.713 -2.226 1.00 9.18 338 TYR A CA 1
ATOM 2737 C C . TYR A 1 338 ? 51.005 13.356 -2.620 1.00 9.25 338 TYR A C 1
ATOM 2738 O O . TYR A 1 338 ? 50.767 13.080 -3.807 1.00 10.06 338 TYR A O 1
ATOM 2747 N N . ASN A 1 339 ? 50.760 12.500 -1.639 1.00 10.26 339 ASN A N 1
ATOM 2748 C CA . ASN A 1 339 ? 50.417 11.087 -1.887 1.00 10.18 339 ASN A CA 1
ATOM 2749 C C . ASN A 1 339 ? 49.344 10.900 -2.970 1.00 10.25 339 ASN A C 1
ATOM 2750 O O . ASN A 1 339 ? 49.493 10.009 -3.810 1.00 11.27 339 ASN A O 1
ATOM 2755 N N . ALA A 1 340 ? 48.275 11.688 -2.917 1.00 10.11 340 ALA A N 1
ATOM 2756 C CA . ALA A 1 340 ? 47.129 11.443 -3.797 1.00 9.80 340 ALA A CA 1
ATOM 2757 C C . ALA A 1 340 ? 47.247 12.049 -5.183 1.00 9.08 340 ALA A C 1
ATOM 2758 O O . ALA A 1 340 ? 46.373 11.793 -6.019 1.00 10.17 340 ALA A O 1
ATOM 2760 N N . VAL A 1 341 ? 48.271 12.820 -5.471 1.00 8.90 341 VAL A N 1
ATOM 2761 C CA . VAL A 1 341 ? 48.419 13.343 -6.824 1.00 9.34 341 VAL A CA 1
ATOM 2762 C C . VAL A 1 341 ? 48.716 12.186 -7.761 1.00 9.57 341 VAL A C 1
ATOM 2763 O O . VAL A 1 341 ? 49.687 11.443 -7.534 1.00 10.46 341 VAL A O 1
ATOM 2767 N N . PRO A 1 342 ? 47.927 11.960 -8.816 1.00 9.96 342 PRO A N 1
ATOM 2768 C CA . PRO A 1 342 ? 48.144 10.774 -9.668 1.00 10.65 342 PRO A CA 1
ATOM 2769 C C . PRO A 1 342 ? 49.376 10.916 -10.527 1.00 9.92 342 PRO A C 1
ATOM 2770 O O . PRO A 1 342 ? 49.761 12.009 -10.947 1.00 10.42 342 PRO A O 1
ATOM 2777 N N . ILE A 1 343 ? 49.969 9.766 -10.864 1.00 10.93 343 ILE A N 1
ATOM 2778 C CA . ILE A 1 343 ? 51.176 9.796 -11.692 1.00 11.44 343 ILE A CA 1
ATOM 2779 C C . ILE A 1 343 ? 50.857 10.394 -13.053 1.00 10.57 343 ILE A C 1
ATOM 2780 O O . ILE A 1 343 ? 51.752 11.094 -13.621 1.00 10.88 343 ILE A O 1
ATOM 2785 N N . ASP A 1 344 ? 49.681 10.236 -13.644 1.00 10.46 344 ASP A N 1
ATOM 2786 C CA . ASP A 1 344 ? 49.422 10.856 -14.946 1.00 11.22 344 ASP A CA 1
ATOM 2787 C C . ASP A 1 344 ? 49.416 12.386 -14.886 1.00 10.78 344 ASP A C 1
ATOM 2788 O O . ASP A 1 344 ? 49.683 12.981 -15.932 1.00 11.24 344 ASP A O 1
ATOM 2793 N N . ALA A 1 345 ? 49.191 12.979 -13.721 1.00 9.97 345 ALA A N 1
ATOM 2794 C CA . ALA A 1 345 ? 49.339 14.439 -13.641 1.00 10.20 345 ALA A CA 1
ATOM 2795 C C . ALA A 1 345 ? 50.811 14.828 -13.798 1.00 9.66 345 ALA A C 1
ATOM 2796 O O . ALA A 1 345 ? 51.130 15.860 -14.394 1.00 9.81 345 ALA A O 1
ATOM 2798 N N . CYS A 1 346 ? 51.704 14.023 -13.209 1.00 9.42 346 CYS A N 1
ATOM 2799 C CA . CYS A 1 346 ? 53.127 14.267 -13.316 1.00 9.99 346 CYS A CA 1
ATOM 2800 C C . CYS A 1 346 ? 53.606 14.060 -14.755 1.00 10.03 346 CYS A C 1
ATOM 2801 O O . CYS A 1 346 ? 54.450 14.835 -15.232 1.00 10.72 346 CYS A O 1
ATOM 2804 N N . ILE A 1 347 ? 53.120 13.005 -15.415 1.00 10.51 347 ILE A N 1
ATOM 2805 C CA . ILE A 1 347 ? 53.435 12.819 -16.846 1.00 10.99 347 ILE A CA 1
ATOM 2806 C C . ILE A 1 347 ? 52.957 14.014 -17.629 1.00 10.47 347 ILE A C 1
ATOM 2807 O O . ILE A 1 347 ? 53.681 14.505 -18.518 1.00 11.36 347 ILE A O 1
ATOM 2814 N N . ALA A 1 348 ? 51.745 14.521 -17.381 1.00 10.30 348 ALA A N 1
ATOM 2815 C CA . ALA A 1 348 ? 51.215 15.672 -18.096 1.00 10.58 348 ALA A CA 1
ATOM 2816 C C . ALA A 1 348 ? 52.109 16.912 -17.861 1.00 10.15 348 ALA A C 1
ATOM 2817 O O . ALA A 1 348 ? 52.374 17.688 -18.790 1.00 10.64 348 ALA A O 1
ATOM 2819 N N . LEU A 1 349 ? 52.552 17.108 -16.607 1.00 9.97 349 LEU A N 1
ATOM 2820 C CA . LEU A 1 349 ? 53.442 18.225 -16.306 1.00 9.46 349 LEU A CA 1
ATOM 2821 C C . LEU A 1 349 ? 54.748 18.109 -17.085 1.00 9.63 349 LEU A C 1
ATOM 2822 O O . LEU A 1 349 ? 55.227 19.117 -17.644 1.00 10.33 349 LEU A O 1
ATOM 2827 N N . ARG A 1 350 ? 55.336 16.924 -17.116 1.00 10.11 350 ARG A N 1
ATOM 2828 C CA . ARG A 1 350 ? 56.553 16.712 -17.927 1.00 10.35 350 ARG A CA 1
ATOM 2829 C C . ARG A 1 350 ? 56.285 17.115 -19.378 1.00 10.29 350 ARG A C 1
ATOM 2830 O O . ARG A 1 350 ? 57.113 17.819 -19.990 1.00 11.40 350 ARG A O 1
ATOM 2838 N N . GLU A 1 351 ? 55.185 16.689 -19.958 1.00 10.76 351 GLU A N 1
ATOM 2839 C CA . GLU A 1 351 ? 54.906 16.987 -21.354 1.00 11.87 351 GLU A CA 1
ATOM 2840 C C . GLU A 1 351 ? 54.743 18.497 -21.570 1.00 11.48 351 GLU A C 1
ATOM 2841 O O . GLU A 1 351 ? 55.252 19.074 -22.549 1.00 12.79 351 GLU A O 1
ATOM 2847 N N . LEU A 1 352 ? 54.048 19.184 -20.656 1.00 11.29 352 LEU A N 1
ATOM 2848 C CA . LEU A 1 352 ? 53.930 20.635 -20.726 1.00 11.79 352 LEU A CA 1
ATOM 2849 C C . LEU A 1 352 ? 55.299 21.278 -20.695 1.00 10.84 352 LEU A C 1
ATOM 2850 O O . LEU A 1 352 ? 55.601 22.194 -21.476 1.00 12.15 352 LEU A O 1
ATOM 2855 N N . MET A 1 353 ? 56.124 20.835 -19.753 1.00 10.45 353 MET A N 1
ATOM 2856 C CA . MET A 1 353 ? 57.453 21.410 -19.578 1.00 9.97 353 MET A CA 1
ATOM 2857 C C . MET A 1 353 ? 58.336 21.212 -20.814 1.00 10.75 353 MET A C 1
ATOM 2858 O O . MET A 1 353 ? 59.082 22.127 -21.243 1.00 11.07 353 MET A O 1
ATOM 2863 N N . ILE A 1 354 ? 58.301 20.026 -21.398 1.00 10.71 354 ILE A N 1
ATOM 2864 C CA . ILE A 1 354 ? 59.116 19.745 -22.589 1.00 11.79 354 ILE A CA 1
ATOM 2865 C C . ILE A 1 354 ? 58.643 20.605 -23.743 1.00 11.69 354 ILE A C 1
ATOM 2866 O O . ILE A 1 354 ? 59.436 21.224 -24.450 1.00 13.24 354 ILE A O 1
ATOM 2871 N N . GLN A 1 355 ? 57.330 20.658 -23.947 1.00 12.06 355 GLN A N 1
ATOM 2872 C CA . GLN A 1 355 ? 56.790 21.436 -25.059 1.00 12.82 355 GLN A CA 1
ATOM 2873 C C . GLN A 1 355 ? 57.092 22.917 -24.895 1.00 12.81 355 GLN A C 1
ATOM 2874 O O . GLN A 1 355 ? 57.467 23.594 -25.869 1.00 14.29 355 GLN A O 1
ATOM 2880 N N . PHE A 1 356 ? 56.969 23.435 -23.685 1.00 12.16 356 PHE A N 1
ATOM 2881 C CA . PHE A 1 356 ? 57.219 24.888 -23.480 1.00 11.96 356 PHE A CA 1
ATOM 2882 C C . PHE A 1 356 ? 58.671 25.199 -23.777 1.00 11.93 356 PHE A C 1
ATOM 2883 O O . PHE A 1 356 ? 58.993 26.207 -24.412 1.00 14.15 356 PHE A O 1
ATOM 2891 N N . LYS A 1 357 ? 59.595 24.363 -23.327 1.00 12.24 357 LYS A N 1
ATOM 2892 C CA . LYS A 1 357 ? 61.015 24.520 -23.607 1.00 12.92 357 LYS A CA 1
ATOM 2893 C C . LYS A 1 357 ? 61.293 24.479 -25.088 1.00 15.07 357 LYS A C 1
ATOM 2894 O O . LYS A 1 357 ? 61.993 25.343 -25.640 1.00 17.56 357 LYS A O 1
ATOM 2903 N N . GLU A 1 358 ? 60.735 23.447 -25.756 1.00 15.52 358 GLU A N 1
ATOM 2904 C CA . GLU A 1 358 ? 61.024 23.317 -27.188 1.00 17.73 358 GLU A CA 1
ATOM 2905 C C . GLU A 1 358 ? 60.451 24.457 -27.995 1.00 17.49 358 GLU A C 1
ATOM 2906 O O . GLU A 1 358 ? 60.964 24.789 -29.098 1.00 21.85 358 GLU A O 1
ATOM 2912 N N . ASN A 1 359 ? 59.368 25.103 -27.541 1.00 16.99 359 ASN A N 1
ATOM 2913 C CA . ASN A 1 359 ? 58.692 26.140 -28.325 1.00 19.13 359 ASN A CA 1
ATOM 2914 C C . ASN A 1 359 ? 59.186 27.529 -27.921 1.00 20.04 359 ASN A C 1
ATOM 2915 O O . ASN A 1 359 ? 58.851 28.544 -28.554 1.00 25.15 359 ASN A O 1
ATOM 2920 N N . ALA A 1 360 ? 60.018 27.663 -26.907 1.00 20.06 360 ALA A N 1
ATOM 2921 C CA . ALA A 1 360 ? 60.524 28.944 -26.480 1.00 20.48 360 ALA A CA 1
ATOM 2922 C C . ALA A 1 360 ? 61.509 29.561 -27.469 1.00 21.14 360 ALA A C 1
ATOM 2923 O O . ALA A 1 360 ? 62.187 28.948 -28.287 1.00 27.52 360 ALA A O 1
ATOM 2926 N N . VAL B 1 1 ? 13.890 3.725 4.665 1.00 86.97 1 VAL B N 1
ATOM 2927 C CA . VAL B 1 1 ? 12.595 3.202 5.128 1.00 80.90 1 VAL B CA 1
ATOM 2928 C C . VAL B 1 1 ? 12.366 3.624 6.583 1.00 73.95 1 VAL B C 1
ATOM 2929 O O . VAL B 1 1 ? 11.445 4.359 6.942 1.00 80.51 1 VAL B O 1
ATOM 2933 N N . LYS B 1 2 ? 13.235 3.158 7.455 1.00 67.57 2 LYS B N 1
ATOM 2934 C CA . LYS B 1 2 ? 13.301 3.412 8.896 1.00 64.00 2 LYS B CA 1
ATOM 2935 C C . LYS B 1 2 ? 13.000 4.867 9.205 1.00 49.75 2 LYS B C 1
ATOM 2936 O O . LYS B 1 2 ? 13.644 5.765 8.628 1.00 45.94 2 LYS B O 1
ATOM 2942 N N . GLN B 1 3 ? 12.041 5.200 10.079 1.00 37.11 3 GLN B N 1
ATOM 2943 C CA . GLN B 1 3 ? 11.831 6.584 10.477 1.00 26.81 3 GLN B CA 1
ATOM 2944 C C . GLN B 1 3 ? 12.868 7.005 11.523 1.00 18.33 3 GLN B C 1
ATOM 2945 O O . GLN B 1 3 ? 13.041 6.366 12.550 1.00 24.69 3 GLN B O 1
ATOM 2951 N N . VAL B 1 4 ? 13.591 8.102 11.317 1.00 15.33 4 VAL B N 1
ATOM 2952 C CA . VAL B 1 4 ? 14.560 8.703 12.213 1.00 12.60 4 VAL B CA 1
ATOM 2953 C C . VAL B 1 4 ? 14.245 10.180 12.418 1.00 11.95 4 VAL B C 1
ATOM 2954 O O . VAL B 1 4 ? 13.988 10.931 11.475 1.00 14.08 4 VAL B O 1
ATOM 2958 N N . PHE B 1 5 ? 14.290 10.595 13.683 1.00 11.05 5 PHE B N 1
ATOM 2959 C CA . PHE B 1 5 ? 14.043 11.968 14.089 1.00 11.14 5 PHE B CA 1
ATOM 2960 C C . PHE B 1 5 ? 15.252 12.462 14.876 1.00 10.39 5 PHE B C 1
ATOM 2961 O O . PHE B 1 5 ? 15.570 11.955 15.959 1.00 11.34 5 PHE B O 1
ATOM 2969 N N . ASN B 1 6 ? 15.957 13.441 14.309 1.00 10.29 6 ASN B N 1
ATOM 2970 C CA . ASN B 1 6 ? 17.280 13.868 14.810 1.00 10.14 6 ASN B CA 1
ATOM 2971 C C . ASN B 1 6 ? 17.177 15.053 15.742 1.00 9.82 6 ASN B C 1
ATOM 2972 O O . ASN B 1 6 ? 17.155 16.210 15.320 1.00 10.23 6 ASN B O 1
ATOM 2977 N N . PHE B 1 7 ? 17.116 14.756 17.050 1.00 9.45 7 PHE B N 1
ATOM 2978 C CA . PHE B 1 7 ? 17.111 15.725 18.144 1.00 9.52 7 PHE B CA 1
ATOM 2979 C C . PHE B 1 7 ? 18.483 15.839 18.797 1.00 9.42 7 PHE B C 1
ATOM 2980 O O . PHE B 1 7 ? 18.595 16.263 19.940 1.00 10.04 7 PHE B O 1
ATOM 2988 N N . ASN B 1 8 ? 19.543 15.557 18.058 1.00 9.38 8 ASN B N 1
ATOM 2989 C CA . ASN B 1 8 ? 20.892 15.737 18.623 1.00 9.54 8 ASN B CA 1
ATOM 2990 C C . ASN B 1 8 ? 21.159 17.161 19.047 1.00 9.59 8 ASN B C 1
ATOM 2991 O O . ASN B 1 8 ? 20.745 18.128 18.415 1.00 9.76 8 ASN B O 1
ATOM 2996 N N . ALA B 1 9 ? 21.943 17.281 20.140 1.00 9.80 9 ALA B N 1
ATOM 2997 C CA . ALA B 1 9 ? 22.209 18.538 20.802 1.00 9.59 9 ALA B CA 1
ATOM 2998 C C . ALA B 1 9 ? 23.425 19.295 20.308 1.00 9.47 9 ALA B C 1
ATOM 2999 O O . ALA B 1 9 ? 23.690 20.398 20.751 1.00 10.69 9 ALA B O 1
ATOM 3001 N N . GLY B 1 10 ? 24.229 18.692 19.428 1.00 10.70 10 GLY B N 1
ATOM 3002 C CA . GLY B 1 10 ? 25.475 19.266 18.958 1.00 11.03 10 GLY B CA 1
ATOM 3003 C C . GLY B 1 10 ? 26.538 18.232 18.766 1.00 10.85 10 GLY B C 1
ATOM 3004 O O . GLY B 1 10 ? 26.929 17.618 19.802 1.00 13.54 10 GLY B O 1
ATOM 3005 N N . PRO B 1 11 ? 27.069 17.948 17.589 1.00 10.33 11 PRO B N 1
ATOM 3006 C CA . PRO B 1 11 ? 26.521 18.317 16.275 1.00 9.90 11 PRO B CA 1
ATOM 3007 C C . PRO B 1 11 ? 25.055 17.878 16.142 1.00 9.55 11 PRO B C 1
ATOM 3008 O O . PRO B 1 11 ? 24.504 17.193 17.024 1.00 9.78 11 PRO B O 1
ATOM 3012 N N . SER B 1 12 ? 24.436 18.328 15.060 1.00 9.91 12 SER B N 1
ATOM 3013 C CA . SER B 1 12 ? 22.977 18.345 14.981 1.00 9.69 12 SER B CA 1
ATOM 3014 C C . SER B 1 12 ? 22.499 18.259 13.543 1.00 9.18 12 SER B C 1
ATOM 3015 O O . SER B 1 12 ? 23.259 18.253 12.574 1.00 9.78 12 SER B O 1
ATOM 3020 N N . ALA B 1 13 ? 21.187 18.188 13.408 1.00 9.51 13 ALA B N 1
ATOM 3021 C CA . ALA B 1 13 ? 20.533 18.165 12.108 1.00 9.47 13 ALA B CA 1
ATOM 3022 C C . ALA B 1 13 ? 20.942 19.356 11.269 1.00 9.97 13 ALA B C 1
ATOM 3023 O O . ALA B 1 13 ? 21.076 20.472 11.746 1.00 10.71 13 ALA B O 1
ATOM 3025 N N . LEU B 1 14 ? 21.105 19.063 9.962 1.00 9.66 14 LEU B N 1
ATOM 3026 C CA . LEU B 1 14 ? 21.366 20.104 8.966 1.00 9.27 14 LEU B CA 1
ATOM 3027 C C . LEU B 1 14 ? 20.207 20.126 7.979 1.00 9.22 14 LEU B C 1
ATOM 3028 O O . LEU B 1 14 ? 19.450 19.165 7.828 1.00 9.52 14 LEU B O 1
ATOM 3033 N N . PRO B 1 15 ? 20.071 21.245 7.232 1.00 8.86 15 PRO B N 1
ATOM 3034 C CA . PRO B 1 15 ? 18.990 21.282 6.215 1.00 9.38 15 PRO B CA 1
ATOM 3035 C C . PRO B 1 15 ? 19.259 20.279 5.123 1.00 9.00 15 PRO B C 1
ATOM 3036 O O . PRO B 1 15 ? 20.359 20.199 4.586 1.00 9.68 15 PRO B O 1
ATOM 3040 N N . LYS B 1 16 ? 18.210 19.514 4.762 1.00 10.11 16 LYS B N 1
ATOM 3041 C CA . LYS B 1 16 ? 18.352 18.569 3.641 1.00 10.48 16 LYS B CA 1
ATOM 3042 C C . LYS B 1 16 ? 18.843 19.265 2.396 1.00 9.88 16 LYS B C 1
ATOM 3043 O O . LYS B 1 16 ? 19.723 18.696 1.740 1.00 10.50 16 LYS B O 1
ATOM 3049 N N . PRO B 1 17 ? 18.353 20.439 2.023 1.00 10.22 17 PRO B N 1
ATOM 3050 C CA . PRO B 1 17 ? 18.852 21.025 0.783 1.00 11.01 17 PRO B CA 1
ATOM 3051 C C . PRO B 1 17 ? 20.335 21.300 0.828 1.00 10.35 17 PRO B C 1
ATOM 3052 O O . PRO B 1 17 ? 21.023 21.250 -0.216 1.00 10.70 17 PRO B O 1
ATOM 3056 N N . ALA B 1 18 ? 20.862 21.700 2.000 1.00 9.41 18 ALA B N 1
ATOM 3057 C CA . ALA B 1 18 ? 22.282 22.017 2.110 1.00 9.67 18 ALA B CA 1
ATOM 3058 C C . ALA B 1 18 ? 23.143 20.793 1.940 1.00 9.52 18 ALA B C 1
ATOM 3059 O O . ALA B 1 18 ? 24.202 20.811 1.290 1.00 9.75 18 ALA B O 1
ATOM 3061 N N . LEU B 1 19 ? 22.715 19.659 2.508 1.00 9.43 19 LEU B N 1
ATOM 3062 C CA . LEU B 1 19 ? 23.412 18.391 2.400 1.00 9.50 19 LEU B CA 1
ATOM 3063 C C . LEU B 1 19 ? 23.286 17.838 0.995 1.00 9.58 19 LEU B C 1
ATOM 3064 O O . LEU B 1 19 ? 24.266 17.275 0.465 1.00 10.14 19 LEU B O 1
ATOM 3069 N N . GLU B 1 20 ? 22.109 17.898 0.399 1.00 9.65 20 GLU B N 1
ATOM 3070 C CA . GLU B 1 20 ? 21.946 17.386 -0.962 1.00 10.30 20 GLU B CA 1
ATOM 3071 C C . GLU B 1 20 ? 22.803 18.157 -1.942 1.00 9.99 20 GLU B C 1
ATOM 3072 O O . GLU B 1 20 ? 23.370 17.567 -2.868 1.00 10.61 20 GLU B O 1
ATOM 3078 N N . ARG B 1 21 ? 22.876 19.464 -1.778 1.00 9.83 21 ARG B N 1
ATOM 3079 C CA . ARG B 1 21 ? 23.715 20.328 -2.606 1.00 9.94 21 ARG B CA 1
ATOM 3080 C C . ARG B 1 21 ? 25.170 19.898 -2.472 1.00 9.62 21 ARG B C 1
ATOM 3081 O O . ARG B 1 21 ? 25.902 19.754 -3.467 1.00 11.14 21 ARG B O 1
ATOM 3089 N N . ALA B 1 22 ? 25.622 19.712 -1.231 1.00 9.51 22 ALA B N 1
ATOM 3090 C CA . ALA B 1 22 ? 27.009 19.300 -0.962 1.00 9.38 22 ALA B CA 1
ATOM 3091 C C . ALA B 1 22 ? 27.302 17.952 -1.590 1.00 9.37 22 ALA B C 1
ATOM 3092 O O . ALA B 1 22 ? 28.372 17.743 -2.185 1.00 10.37 22 ALA B O 1
ATOM 3094 N N . GLN B 1 23 ? 26.354 17.012 -1.490 1.00 9.91 23 GLN B N 1
ATOM 3095 C CA . GLN B 1 23 ? 26.538 15.696 -2.080 1.00 9.82 23 GLN B CA 1
ATOM 3096 C C . GLN B 1 23 ? 26.714 15.781 -3.596 1.00 10.14 23 GLN B C 1
ATOM 3097 O O . GLN B 1 23 ? 27.639 15.162 -4.158 1.00 10.48 23 GLN B O 1
ATOM 3103 N N . LYS B 1 24 ? 25.827 16.520 -4.250 1.00 10.22 24 LYS B N 1
ATOM 3104 C CA . LYS B 1 24 ? 25.811 16.574 -5.706 1.00 10.78 24 LYS B CA 1
ATOM 3105 C C . LYS B 1 24 ? 27.146 17.055 -6.250 1.00 11.35 24 LYS B C 1
ATOM 3106 O O . LYS B 1 24 ? 27.645 16.565 -7.266 1.00 12.45 24 LYS B O 1
ATOM 3112 N N . GLU B 1 25 ? 27.741 18.079 -5.589 1.00 10.99 25 GLU B N 1
ATOM 3113 C CA . GLU B 1 25 ? 28.963 18.726 -6.114 1.00 10.77 25 GLU B CA 1
ATOM 3114 C C . GLU B 1 25 ? 30.213 18.323 -5.337 1.00 10.39 25 GLU B C 1
ATOM 3115 O O . GLU B 1 25 ? 31.235 18.974 -5.491 1.00 10.67 25 GLU B O 1
ATOM 3121 N N . LEU B 1 26 ? 30.172 17.222 -4.570 1.00 9.86 26 LEU B N 1
ATOM 3122 C CA . LEU B 1 26 ? 31.288 16.854 -3.720 1.00 9.57 26 LEU B CA 1
ATOM 3123 C C . LEU B 1 26 ? 32.579 16.604 -4.510 1.00 9.83 26 LEU B C 1
ATOM 3124 O O . LEU B 1 26 ? 33.668 16.788 -3.989 1.00 10.05 26 LEU B O 1
ATOM 3129 N N . LEU B 1 27 ? 32.455 16.069 -5.751 1.00 10.62 27 LEU B N 1
ATOM 3130 C CA . LEU B 1 27 ? 33.619 15.738 -6.557 1.00 10.96 27 LEU B CA 1
ATOM 3131 C C . LEU B 1 27 ? 34.025 16.853 -7.510 1.00 10.97 27 LEU B C 1
ATOM 3132 O O . LEU B 1 27 ? 35.142 16.909 -8.015 1.00 11.94 27 LEU B O 1
ATOM 3137 N N . ASN B 1 28 ? 33.069 17.739 -7.849 1.00 11.57 28 ASN B N 1
ATOM 3138 C CA . ASN B 1 28 ? 33.232 18.752 -8.881 1.00 11.55 28 ASN B CA 1
ATOM 3139 C C . ASN B 1 28 ? 32.503 20.017 -8.480 1.00 11.17 28 ASN B C 1
ATOM 3140 O O . ASN B 1 28 ? 31.324 20.227 -8.789 1.00 12.08 28 ASN B O 1
ATOM 3145 N N . PHE B 1 29 ? 33.212 20.843 -7.716 1.00 11.28 29 PHE B N 1
ATOM 3146 C CA . PHE B 1 29 ? 32.681 22.131 -7.236 1.00 11.34 29 PHE B CA 1
ATOM 3147 C C . PHE B 1 29 ? 32.880 23.208 -8.281 1.00 11.68 29 PHE B C 1
ATOM 3148 O O . PHE B 1 29 ? 33.992 23.438 -8.742 1.00 12.03 29 PHE B O 1
ATOM 3156 N N . ASN B 1 30 ? 31.816 23.906 -8.656 1.00 14.62 30 ASN B N 1
ATOM 3157 C CA . ASN B 1 30 ? 31.857 25.085 -9.515 1.00 16.19 30 ASN B CA 1
ATOM 3158 C C . ASN B 1 30 ? 32.658 24.834 -10.796 1.00 15.50 30 ASN B C 1
ATOM 3159 O O . ASN B 1 30 ? 33.401 25.740 -11.171 1.00 17.64 30 ASN B O 1
ATOM 3164 N N . ASP B 1 31 ? 32.440 23.664 -11.411 1.00 15.23 31 ASP B N 1
ATOM 3165 C CA . ASP B 1 31 ? 33.050 23.250 -12.664 1.00 14.97 31 ASP B CA 1
ATOM 3166 C C . ASP B 1 31 ? 34.554 23.217 -12.623 1.00 15.39 31 ASP B C 1
ATOM 3167 O O . ASP B 1 31 ? 35.247 23.190 -13.652 1.00 17.17 31 ASP B O 1
ATOM 3172 N N . THR B 1 32 ? 35.153 23.141 -11.414 1.00 12.69 32 THR B N 1
ATOM 3173 C CA . THR B 1 32 ? 36.616 23.064 -11.308 1.00 12.33 32 THR B CA 1
ATOM 3174 C C . THR B 1 32 ? 37.186 21.659 -11.453 1.00 11.15 32 THR B C 1
ATOM 3175 O O . THR B 1 32 ? 38.391 21.494 -11.593 1.00 11.98 32 THR B O 1
ATOM 3179 N N . GLN B 1 33 ? 36.319 20.667 -11.394 1.00 11.02 33 GLN B N 1
ATOM 3180 C CA . GLN B 1 33 ? 36.680 19.260 -11.381 1.00 11.36 33 GLN B CA 1
ATOM 3181 C C . GLN B 1 33 ? 37.429 18.860 -10.105 1.00 10.65 33 GLN B C 1
ATOM 3182 O O . GLN B 1 33 ? 38.008 17.779 -10.066 1.00 13.07 33 GLN B O 1
ATOM 3192 N N . MET B 1 34 ? 37.344 19.679 -9.071 1.00 10.49 34 MET B N 1
ATOM 3193 C CA . MET B 1 34 ? 37.899 19.379 -7.754 1.00 10.05 34 MET B CA 1
ATOM 3194 C C . MET B 1 34 ? 36.768 19.508 -6.749 1.00 9.84 34 MET B C 1
ATOM 3195 O O . MET B 1 34 ? 35.859 20.328 -6.885 1.00 10.21 34 MET B O 1
ATOM 3200 N N . SER B 1 35 ? 36.870 18.767 -5.642 1.00 9.79 35 SER B N 1
ATOM 3201 C CA . SER B 1 35 ? 36.010 18.998 -4.482 1.00 9.64 35 SER B CA 1
ATOM 3202 C C . SER B 1 35 ? 36.382 20.345 -3.893 1.00 9.02 35 SER B C 1
ATOM 3203 O O . SER B 1 35 ? 37.541 20.787 -3.953 1.00 9.64 35 SER B O 1
ATOM 3206 N N . VAL B 1 36 ? 35.428 20.948 -3.202 1.00 9.57 36 VAL B N 1
ATOM 3207 C CA . VAL B 1 36 ? 35.781 22.112 -2.389 1.00 10.66 36 VAL B CA 1
ATOM 3208 C C . VAL B 1 36 ? 36.892 21.742 -1.415 1.00 10.46 36 VAL B C 1
ATOM 3209 O O . VAL B 1 36 ? 37.714 22.634 -1.089 1.00 12.08 36 VAL B O 1
ATOM 3216 N N . MET B 1 37 ? 36.986 20.500 -0.943 1.00 10.76 37 MET B N 1
ATOM 3217 C CA . MET B 1 37 ? 38.035 20.010 -0.049 1.00 12.70 37 MET B CA 1
ATOM 3218 C C . MET B 1 37 ? 39.421 19.935 -0.660 1.00 10.67 37 MET B C 1
ATOM 3219 O O . MET B 1 37 ? 40.390 19.684 0.083 1.00 11.79 37 MET B O 1
ATOM 3224 N N . GLU B 1 38 ? 39.530 20.088 -1.965 1.00 9.50 38 GLU B N 1
ATOM 3225 C CA . GLU B 1 38 ? 40.790 19.936 -2.682 1.00 9.74 38 GLU B CA 1
ATOM 3226 C C . GLU B 1 38 ? 41.311 21.271 -3.223 1.00 9.74 38 GLU B C 1
ATOM 3227 O O . GLU B 1 38 ? 42.365 21.267 -3.891 1.00 10.59 38 GLU B O 1
ATOM 3233 N N . LEU B 1 39 ? 40.624 22.369 -2.936 1.00 9.47 39 LEU B N 1
ATOM 3234 C CA . LEU B 1 39 ? 40.995 23.718 -3.350 1.00 9.92 39 LEU B CA 1
ATOM 3235 C C . LEU B 1 39 ? 42.006 24.335 -2.392 1.00 9.76 39 LEU B C 1
ATOM 3236 O O . LEU B 1 39 ? 41.911 24.166 -1.176 1.00 10.39 39 LEU B O 1
ATOM 3241 N N . SER B 1 40 ? 42.919 25.120 -2.910 1.00 11.55 40 SER B N 1
ATOM 3242 C CA . SER B 1 40 ? 43.776 25.963 -2.084 1.00 13.85 40 SER B CA 1
ATOM 3243 C C . SER B 1 40 ? 42.910 27.051 -1.422 1.00 15.42 40 SER B C 1
ATOM 3244 O O . SER B 1 40 ? 42.013 27.608 -2.049 1.00 16.11 40 SER B O 1
ATOM 3247 N N . HIS B 1 41 ? 43.210 27.344 -0.169 1.00 17.10 41 HIS B N 1
ATOM 3248 C CA . HIS B 1 41 ? 42.485 28.427 0.477 1.00 17.75 41 HIS B CA 1
ATOM 3249 C C . HIS B 1 41 ? 42.968 29.776 -0.009 1.00 19.21 41 HIS B C 1
ATOM 3250 O O . HIS B 1 41 ? 42.279 30.732 0.298 1.00 21.45 41 HIS B O 1
ATOM 3257 N N . ARG B 1 42 ? 44.060 29.820 -0.816 1.00 17.78 42 ARG B N 1
ATOM 3258 C CA . ARG B 1 42 ? 44.447 31.117 -1.419 1.00 18.66 42 ARG B CA 1
ATOM 3259 C C . ARG B 1 42 ? 43.905 31.170 -2.883 1.00 19.23 42 ARG B C 1
ATOM 3260 O O . ARG B 1 42 ? 44.199 32.128 -3.604 1.00 24.18 42 ARG B O 1
ATOM 3268 N N . SER B 1 43 ? 43.083 30.208 -3.341 1.00 18.69 43 SER B N 1
ATOM 3269 C CA . SER B 1 43 ? 42.438 30.212 -4.640 1.00 18.36 43 SER B CA 1
ATOM 3270 C C . SER B 1 43 ? 41.278 31.177 -4.692 1.00 17.19 43 SER B C 1
ATOM 3271 O O . SER B 1 43 ? 40.550 31.305 -3.707 1.00 17.64 43 SER B O 1
ATOM 3274 N N . GLN B 1 44 ? 41.025 31.749 -5.856 1.00 18.36 44 GLN B N 1
ATOM 3275 C CA . GLN B 1 44 ? 39.777 32.494 -6.011 1.00 18.51 44 GLN B CA 1
ATOM 3276 C C . GLN B 1 44 ? 38.570 31.601 -5.790 1.00 16.70 44 GLN B C 1
ATOM 3277 O O . GLN B 1 44 ? 37.582 32.081 -5.210 1.00 17.26 44 GLN B O 1
ATOM 3283 N N . SER B 1 45 ? 38.654 30.335 -6.178 1.00 16.14 45 SER B N 1
ATOM 3284 C CA . SER B 1 45 ? 37.474 29.494 -6.010 1.00 15.77 45 SER B CA 1
ATOM 3285 C C . SER B 1 45 ? 37.076 29.400 -4.507 1.00 15.23 45 SER B C 1
ATOM 3286 O O . SER B 1 45 ? 35.868 29.528 -4.208 1.00 15.91 45 SER B O 1
ATOM 3289 N N . TYR B 1 46 ? 38.073 29.185 -3.634 1.00 14.21 46 TYR B N 1
ATOM 3290 C CA . TYR B 1 46 ? 37.750 29.073 -2.180 1.00 12.39 46 TYR B CA 1
ATOM 3291 C C . TYR B 1 46 ? 37.387 30.495 -1.702 1.00 12.85 46 TYR B C 1
ATOM 3292 O O . TYR B 1 46 ? 36.449 30.667 -0.876 1.00 12.07 46 TYR B O 1
ATOM 3301 N N . GLU B 1 47 ? 38.172 31.512 -2.041 1.00 13.94 47 GLU B N 1
ATOM 3302 C CA . GLU B 1 47 ? 37.959 32.815 -1.460 1.00 14.74 47 GLU B CA 1
ATOM 3303 C C . GLU B 1 47 ? 36.568 33.308 -1.714 1.00 13.79 47 GLU B C 1
ATOM 3304 O O . GLU B 1 47 ? 35.964 33.968 -0.822 1.00 14.35 47 GLU B O 1
ATOM 3310 N N . GLU B 1 48 ? 35.976 33.004 -2.858 1.00 14.78 48 GLU B N 1
ATOM 3311 C CA . GLU B 1 48 ? 34.586 33.385 -3.154 1.00 15.00 48 GLU B CA 1
ATOM 3312 C C . GLU B 1 48 ? 33.600 32.775 -2.145 1.00 13.89 48 GLU B C 1
ATOM 3313 O O . GLU B 1 48 ? 32.666 33.448 -1.730 1.00 15.87 48 GLU B O 1
ATOM 3319 N N . VAL B 1 49 ? 33.765 31.514 -1.811 1.00 12.90 49 VAL B N 1
ATOM 3320 C CA . VAL B 1 49 ? 32.903 30.836 -0.844 1.00 11.86 49 VAL B CA 1
ATOM 3321 C C . VAL B 1 49 ? 33.062 31.445 0.530 1.00 10.25 49 VAL B C 1
ATOM 3322 O O . VAL B 1 49 ? 32.066 31.704 1.242 1.00 10.76 49 VAL B O 1
ATOM 3326 N N . HIS B 1 50 ? 34.321 31.658 0.942 1.00 10.57 50 HIS B N 1
ATOM 3327 C CA . HIS B 1 50 ? 34.637 32.280 2.246 1.00 10.22 50 HIS B CA 1
ATOM 3328 C C . HIS B 1 50 ? 33.940 33.598 2.381 1.00 10.47 50 HIS B C 1
ATOM 3329 O O . HIS B 1 50 ? 33.305 33.931 3.401 1.00 11.28 50 HIS B O 1
ATOM 3336 N N . GLU B 1 51 ? 34.086 34.444 1.360 1.00 11.72 51 GLU B N 1
ATOM 3337 C CA . GLU B 1 51 ? 33.485 35.789 1.354 1.00 12.73 51 GLU B CA 1
ATOM 3338 C C . GLU B 1 51 ? 31.953 35.661 1.345 1.00 12.13 51 GLU B C 1
ATOM 3339 O O . GLU B 1 51 ? 31.282 36.462 2.037 1.00 12.52 51 GLU B O 1
ATOM 3345 N N . GLN B 1 52 ? 31.405 34.736 0.560 1.00 12.74 52 GLN B N 1
ATOM 3346 C CA . GLN B 1 52 ? 29.965 34.580 0.512 1.00 13.06 52 GLN B CA 1
ATOM 3347 C C . GLN B 1 52 ? 29.382 34.187 1.854 1.00 11.10 52 GLN B C 1
ATOM 3348 O O . GLN B 1 52 ? 28.317 34.674 2.234 1.00 11.90 52 GLN B O 1
ATOM 3354 N N . ALA B 1 53 ? 30.065 33.329 2.572 1.00 10.82 53 ALA B N 1
ATOM 3355 C CA . ALA B 1 53 ? 29.620 32.987 3.939 1.00 9.99 53 ALA B CA 1
ATOM 3356 C C . ALA B 1 53 ? 29.558 34.210 4.804 1.00 9.98 53 ALA B C 1
ATOM 3357 O O . ALA B 1 53 ? 28.593 34.412 5.574 1.00 10.61 53 ALA B O 1
ATOM 3359 N N . GLN B 1 54 ? 30.599 35.048 4.768 1.00 10.68 54 GLN B N 1
ATOM 3360 C CA . GLN B 1 54 ? 30.587 36.277 5.543 1.00 11.22 54 GLN B CA 1
ATOM 3361 C C . GLN B 1 54 ? 29.428 37.184 5.112 1.00 11.07 54 GLN B C 1
ATOM 3362 O O . GLN B 1 54 ? 28.730 37.758 5.969 1.00 11.98 54 GLN B O 1
ATOM 3373 N N . ASN B 1 55 ? 29.246 37.319 3.809 1.00 11.14 55 ASN B N 1
ATOM 3374 C CA . ASN B 1 55 ? 28.237 38.218 3.260 1.00 11.57 55 ASN B CA 1
ATOM 3375 C C . ASN B 1 55 ? 26.829 37.802 3.666 1.00 10.59 55 ASN B C 1
ATOM 3376 O O . ASN B 1 55 ? 26.011 38.630 4.042 1.00 11.84 55 ASN B O 1
ATOM 3381 N N . LEU B 1 56 ? 26.568 36.508 3.615 1.00 11.08 56 LEU B N 1
ATOM 3382 C CA . LEU B 1 56 ? 25.257 36.011 4.006 1.00 11.08 56 LEU B CA 1
ATOM 3383 C C . LEU B 1 56 ? 25.008 36.195 5.477 1.00 10.26 56 LEU B C 1
ATOM 3384 O O . LEU B 1 56 ? 23.898 36.547 5.879 1.00 10.98 56 LEU B O 1
ATOM 3389 N N . LEU B 1 57 ? 25.997 35.977 6.324 1.00 10.97 57 LEU B N 1
ATOM 3390 C CA . LEU B 1 57 ? 25.819 36.249 7.748 1.00 11.22 57 LEU B CA 1
ATOM 3391 C C . LEU B 1 57 ? 25.497 37.716 7.945 1.00 10.76 57 LEU B C 1
ATOM 3392 O O . LEU B 1 57 ? 24.614 38.111 8.756 1.00 11.26 57 LEU B O 1
ATOM 3401 N N . ARG B 1 58 ? 26.255 38.605 7.274 1.00 10.64 58 ARG B N 1
ATOM 3402 C CA . ARG B 1 58 ? 26.032 40.025 7.412 1.00 10.67 58 ARG B CA 1
ATOM 3403 C C . ARG B 1 58 ? 24.620 40.435 7.026 1.00 10.42 58 ARG B C 1
ATOM 3404 O O . ARG B 1 58 ? 23.962 41.223 7.694 1.00 10.74 58 ARG B O 1
ATOM 3412 N N . GLU B 1 59 ? 24.171 39.896 5.897 1.00 10.21 59 GLU B N 1
ATOM 3413 C CA . GLU B 1 59 ? 22.812 40.172 5.427 1.00 10.65 59 GLU B CA 1
ATOM 3414 C C . GLU B 1 59 ? 21.775 39.646 6.407 1.00 10.41 59 GLU B C 1
ATOM 3415 O O . GLU B 1 59 ? 20.832 40.328 6.821 1.00 11.34 59 GLU B O 1
ATOM 3421 N N . LEU B 1 60 ? 21.908 38.359 6.810 1.00 10.46 60 LEU B N 1
ATOM 3422 C CA . LEU B 1 60 ? 20.854 37.691 7.549 1.00 10.32 60 LEU B CA 1
ATOM 3423 C C . LEU B 1 60 ? 20.724 38.217 8.959 1.00 10.38 60 LEU B C 1
ATOM 3424 O O . LEU B 1 60 ? 19.580 38.265 9.467 1.00 12.28 60 LEU B O 1
ATOM 3429 N N . LEU B 1 61 ? 21.826 38.550 9.632 1.00 10.63 61 LEU B N 1
ATOM 3430 C CA . LEU B 1 61 ? 21.828 39.081 11.002 1.00 11.17 61 LEU B CA 1
ATOM 3431 C C . LEU B 1 61 ? 21.849 40.615 10.973 1.00 11.75 61 LEU B C 1
ATOM 3432 O O . LEU B 1 61 ? 21.802 41.204 12.060 1.00 14.89 61 LEU B O 1
ATOM 3437 N N . GLN B 1 62 ? 21.958 41.255 9.817 1.00 11.32 62 GLN B N 1
ATOM 3438 C CA . GLN B 1 62 ? 22.020 42.697 9.689 1.00 11.88 62 GLN B CA 1
ATOM 3439 C C . GLN B 1 62 ? 23.189 43.221 10.566 1.00 11.72 62 GLN B C 1
ATOM 3440 O O . GLN B 1 62 ? 23.024 44.067 11.433 1.00 13.75 62 GLN B O 1
ATOM 3446 N N . ILE B 1 63 ? 24.367 42.677 10.302 1.00 10.83 63 ILE B N 1
ATOM 3447 C CA . ILE B 1 63 ? 25.564 43.011 11.033 1.00 10.70 63 ILE B CA 1
ATOM 3448 C C . ILE B 1 63 ? 26.122 44.358 10.478 1.00 10.66 63 ILE B C 1
ATOM 3449 O O . ILE B 1 63 ? 26.482 44.419 9.289 1.00 11.70 63 ILE B O 1
ATOM 3454 N N . PRO B 1 64 ? 26.214 45.389 11.305 1.00 10.09 64 PRO B N 1
ATOM 3455 C CA . PRO B 1 64 ? 26.732 46.668 10.818 1.00 9.88 64 PRO B CA 1
ATOM 3456 C C . PRO B 1 64 ? 28.154 46.596 10.319 1.00 10.21 64 PRO B C 1
ATOM 3457 O O . PRO B 1 64 ? 28.944 45.741 10.663 1.00 10.31 64 PRO B O 1
ATOM 3461 N N . ASN B 1 65 ? 28.501 47.597 9.479 1.00 10.38 65 ASN B N 1
ATOM 3462 C CA . ASN B 1 65 ? 29.824 47.621 8.848 1.00 11.23 65 ASN B CA 1
ATOM 3463 C C . ASN B 1 65 ? 30.941 47.743 9.849 1.00 11.07 65 ASN B C 1
ATOM 3464 O O . ASN B 1 65 ? 32.049 47.290 9.544 1.00 12.90 65 ASN B O 1
ATOM 3469 N N . ASP B 1 66 ? 30.714 48.294 11.028 1.00 10.71 66 ASP B N 1
ATOM 3470 C CA . ASP B 1 66 ? 31.772 48.434 12.025 1.00 11.24 66 ASP B CA 1
ATOM 3471 C C . ASP B 1 66 ? 31.996 47.182 12.886 1.00 11.09 66 ASP B C 1
ATOM 3472 O O . ASP B 1 66 ? 32.713 47.223 13.876 1.00 13.66 66 ASP B O 1
ATOM 3477 N N . TYR B 1 67 ? 31.446 46.031 12.458 1.00 10.60 67 TYR B N 1
ATOM 3478 C CA . TYR B 1 67 ? 31.746 44.717 13.000 1.00 10.59 67 TYR B CA 1
ATOM 3479 C C . TYR B 1 67 ? 32.454 43.888 11.932 1.00 11.16 67 TYR B C 1
ATOM 3480 O O . TYR B 1 67 ? 32.115 43.968 10.739 1.00 12.77 67 TYR B O 1
ATOM 3489 N N . GLN B 1 68 ? 33.380 43.043 12.369 1.00 11.15 68 GLN B N 1
ATOM 3490 C CA . GLN B 1 68 ? 34.055 42.033 11.551 1.00 11.91 68 GLN B CA 1
ATOM 3491 C C . GLN B 1 68 ? 33.493 40.659 11.894 1.00 10.68 68 GLN B C 1
ATOM 3492 O O . GLN B 1 68 ? 33.053 40.404 13.012 1.00 11.66 68 GLN B O 1
ATOM 3498 N N . ILE B 1 69 ? 33.520 39.785 10.904 1.00 11.07 69 ILE B N 1
ATOM 3499 C CA . ILE B 1 69 ? 33.041 38.395 10.997 1.00 10.33 69 ILE B CA 1
ATOM 3500 C C . ILE B 1 69 ? 34.235 37.481 10.784 1.00 10.33 69 ILE B C 1
ATOM 3501 O O . ILE B 1 69 ? 34.854 37.480 9.705 1.00 11.99 69 ILE B O 1
ATOM 3506 N N . LEU B 1 70 ? 34.590 36.760 11.841 1.00 9.62 70 LEU B N 1
ATOM 3507 C CA . LEU B 1 70 ? 35.726 35.829 11.839 1.00 9.46 70 LEU B CA 1
ATOM 3508 C C . LEU B 1 70 ? 35.252 34.405 11.818 1.00 9.14 70 LEU B C 1
ATOM 3509 O O . LEU B 1 70 ? 34.246 34.036 12.443 1.00 9.39 70 LEU B O 1
ATOM 3514 N N . PHE B 1 71 ? 36.024 33.561 11.104 1.00 8.73 71 PHE B N 1
ATOM 3515 C CA . PHE B 1 71 ? 35.840 32.121 11.061 1.00 8.57 71 PHE B CA 1
ATOM 3516 C C . PHE B 1 71 ? 37.078 31.470 11.654 1.00 8.50 71 PHE B C 1
ATOM 3517 O O . PHE B 1 71 ? 38.163 31.494 11.025 1.00 9.62 71 PHE B O 1
ATOM 3525 N N . LEU B 1 72 ? 36.942 30.927 12.849 1.00 8.50 72 LEU B N 1
ATOM 3526 C CA . LEU B 1 72 ? 38.049 30.363 13.621 1.00 8.50 72 LEU B CA 1
ATOM 3527 C C . LEU B 1 72 ? 37.870 28.898 13.891 1.00 8.18 72 LEU B C 1
ATOM 3528 O O . LEU B 1 72 ? 36.773 28.373 13.881 1.00 10.29 72 LEU B O 1
ATOM 3533 N N . GLN B 1 73 ? 38.971 28.214 14.176 1.00 8.92 73 GLN B N 1
ATOM 3534 C CA . GLN B 1 73 ? 38.934 26.845 14.687 1.00 8.58 73 GLN B CA 1
ATOM 3535 C C . GLN B 1 73 ? 38.939 26.871 16.213 1.00 8.75 73 GLN B C 1
ATOM 3536 O O . GLN B 1 73 ? 39.279 27.867 16.839 1.00 9.72 73 GLN B O 1
ATOM 3542 N N . GLY B 1 74 ? 38.597 25.725 16.801 1.00 8.67 74 GLY B N 1
ATOM 3543 C CA . GLY B 1 74 ? 38.747 25.473 18.211 1.00 9.02 74 GLY B CA 1
ATOM 3544 C C . GLY B 1 74 ? 37.462 25.381 19.037 1.00 8.76 74 GLY B C 1
ATOM 3545 O O . GLY B 1 74 ? 37.529 25.067 20.231 1.00 9.81 74 GLY B O 1
ATOM 3546 N N . GLY B 1 75 ? 36.331 25.652 18.410 1.00 8.87 75 GLY B N 1
ATOM 3547 C CA . GLY B 1 75 ? 35.069 25.633 19.101 1.00 8.76 75 GLY B CA 1
ATOM 3548 C C . GLY B 1 75 ? 34.791 26.842 19.944 1.00 8.76 75 GLY B C 1
ATOM 3549 O O . GLY B 1 75 ? 35.657 27.704 20.180 1.00 9.32 75 GLY B O 1
ATOM 3550 N N . ALA B 1 76 ? 33.579 26.881 20.511 1.00 9.05 76 ALA B N 1
ATOM 3551 C CA . ALA B 1 76 ? 33.319 27.889 21.520 1.00 9.50 76 ALA B CA 1
ATOM 3552 C C . ALA B 1 76 ? 34.249 27.764 22.721 1.00 9.04 76 ALA B C 1
ATOM 3553 O O . ALA B 1 76 ? 34.640 28.737 23.350 1.00 10.06 76 ALA B O 1
ATOM 3555 N N . SER B 1 77 ? 34.677 26.506 23.016 1.00 9.13 77 SER B N 1
ATOM 3556 C CA . SER B 1 77 ? 35.547 26.314 24.183 1.00 9.99 77 SER B CA 1
ATOM 3557 C C . SER B 1 77 ? 36.844 27.087 24.032 1.00 9.65 77 SER B C 1
ATOM 3558 O O . SER B 1 77 ? 37.360 27.622 25.044 1.00 10.59 77 SER B O 1
ATOM 3561 N N . LEU B 1 78 ? 37.412 27.180 22.851 1.00 9.60 78 LEU B N 1
ATOM 3562 C CA . LEU B 1 78 ? 38.645 27.989 22.720 1.00 9.55 78 LEU B CA 1
ATOM 3563 C C . LEU B 1 78 ? 38.333 29.438 22.921 1.00 9.34 78 LEU B C 1
ATOM 3564 O O . LEU B 1 78 ? 39.188 30.195 23.468 1.00 10.55 78 LEU B O 1
ATOM 3569 N N . GLN B 1 79 ? 37.153 29.927 22.553 1.00 9.36 79 GLN B N 1
ATOM 3570 C CA . GLN B 1 79 ? 36.766 31.335 22.816 1.00 9.41 79 GLN B CA 1
ATOM 3571 C C . GLN B 1 79 ? 36.689 31.642 24.289 1.00 9.46 79 GLN B C 1
ATOM 3572 O O . GLN B 1 79 ? 36.942 32.794 24.687 1.00 10.10 79 GLN B O 1
ATOM 3578 N N . PHE B 1 80 ? 36.376 30.648 25.126 1.00 9.31 80 PHE B N 1
ATOM 3579 C CA . PHE B 1 80 ? 36.337 30.869 26.582 1.00 9.59 80 PHE B CA 1
ATOM 3580 C C . PHE B 1 80 ? 37.675 31.418 27.076 1.00 9.84 80 PHE B C 1
ATOM 3581 O O . PHE B 1 80 ? 37.704 32.201 28.033 1.00 10.87 80 PHE B O 1
ATOM 3589 N N . THR B 1 81 ? 38.797 30.979 26.482 1.00 9.86 81 THR B N 1
ATOM 3590 C CA . THR B 1 81 ? 40.126 31.497 26.850 1.00 10.42 81 THR B CA 1
ATOM 3591 C C . THR B 1 81 ? 40.554 32.626 25.936 1.00 10.35 81 THR B C 1
ATOM 3592 O O . THR B 1 81 ? 41.192 33.618 26.420 1.00 10.60 81 THR B O 1
ATOM 3596 N N . MET B 1 82 ? 40.290 32.568 24.642 1.00 10.03 82 MET B N 1
ATOM 3597 C CA . MET B 1 82 ? 40.774 33.606 23.737 1.00 10.51 82 MET B CA 1
ATOM 3598 C C . MET B 1 82 ? 40.195 34.963 24.099 1.00 10.05 82 MET B C 1
ATOM 3599 O O . MET B 1 82 ? 40.894 35.990 23.995 1.00 11.22 82 MET B O 1
ATOM 3604 N N . LEU B 1 83 ? 38.937 35.033 24.538 1.00 9.77 83 LEU B N 1
ATOM 3605 C CA . LEU B 1 83 ? 38.340 36.322 24.871 1.00 9.99 83 LEU B CA 1
ATOM 3606 C C . LEU B 1 83 ? 39.107 36.986 26.003 1.00 10.69 83 LEU B C 1
ATOM 3607 O O . LEU B 1 83 ? 39.591 38.113 25.848 1.00 11.27 83 LEU B O 1
ATOM 3612 N N . PRO B 1 84 ? 39.238 36.390 27.179 1.00 10.75 84 PRO B N 1
ATOM 3613 C CA . PRO B 1 84 ? 39.997 37.071 28.253 1.00 10.97 84 PRO B CA 1
ATOM 3614 C C . PRO B 1 84 ? 41.411 37.247 27.872 1.00 11.45 84 PRO B C 1
ATOM 3615 O O . PRO B 1 84 ? 42.052 38.247 28.289 1.00 12.40 84 PRO B O 1
ATOM 3619 N N . MET B 1 85 ? 42.051 36.376 27.088 1.00 11.84 85 MET B N 1
ATOM 3620 C CA . MET B 1 85 ? 43.438 36.585 26.713 1.00 12.55 85 MET B CA 1
ATOM 3621 C C . MET B 1 85 ? 43.619 37.913 25.973 1.00 12.75 85 MET B C 1
ATOM 3622 O O . MET B 1 85 ? 44.647 38.557 26.090 1.00 15.95 85 MET B O 1
ATOM 3631 N N . ASN B 1 86 ? 42.604 38.311 25.220 1.00 11.84 86 ASN B N 1
ATOM 3632 C CA . ASN B 1 86 ? 42.685 39.553 24.468 1.00 13.13 86 ASN B CA 1
ATOM 3633 C C . ASN B 1 86 ? 42.136 40.749 25.221 1.00 13.16 86 ASN B C 1
ATOM 3634 O O . ASN B 1 86 ? 42.658 41.846 25.034 1.00 17.19 86 ASN B O 1
ATOM 3639 N N . LEU B 1 87 ? 41.100 40.628 26.025 1.00 12.31 87 LEU B N 1
ATOM 3640 C CA . LEU B 1 87 ? 40.422 41.778 26.620 1.00 12.82 87 LEU B CA 1
ATOM 3641 C C . LEU B 1 87 ? 40.594 41.894 28.135 1.00 13.41 87 LEU B C 1
ATOM 3642 O O . LEU B 1 87 ? 40.328 42.992 28.641 1.00 15.35 87 LEU B O 1
ATOM 3651 N N . LEU B 1 88 ? 40.972 40.847 28.857 1.00 13.15 88 LEU B N 1
ATOM 3652 C CA . LEU B 1 88 ? 41.049 40.896 30.323 1.00 13.98 88 LEU B CA 1
ATOM 3653 C C . LEU B 1 88 ? 42.433 41.361 30.704 1.00 14.86 88 LEU B C 1
ATOM 3654 O O . LEU B 1 88 ? 43.339 40.581 30.946 1.00 18.72 88 LEU B O 1
ATOM 3659 N N . THR B 1 89 ? 42.616 42.681 30.653 1.00 17.35 89 THR B N 1
ATOM 3660 C CA . THR B 1 89 ? 43.929 43.343 30.831 1.00 18.80 89 THR B CA 1
ATOM 3661 C C . THR B 1 89 ? 44.105 43.712 32.290 1.00 17.21 89 THR B C 1
ATOM 3662 O O . THR B 1 89 ? 43.166 43.702 33.113 1.00 18.25 89 THR B O 1
ATOM 3666 N N . LYS B 1 90 ? 45.325 44.020 32.685 1.00 20.58 90 LYS B N 1
ATOM 3667 C CA . LYS B 1 90 ? 45.660 44.336 34.068 1.00 22.67 90 LYS B CA 1
ATOM 3668 C C . LYS B 1 90 ? 44.770 45.431 34.604 1.00 19.60 90 LYS B C 1
ATOM 3669 O O . LYS B 1 90 ? 44.553 46.417 33.940 1.00 22.35 90 LYS B O 1
ATOM 3675 N N . GLY B 1 91 ? 44.216 45.239 35.785 1.00 17.99 91 GLY B N 1
ATOM 3676 C CA . GLY B 1 91 ? 43.378 46.209 36.446 1.00 22.48 91 GLY B CA 1
ATOM 3677 C C . GLY B 1 91 ? 41.931 46.167 36.019 1.00 17.58 91 GLY B C 1
ATOM 3678 O O . GLY B 1 91 ? 41.186 47.042 36.487 1.00 19.33 91 GLY B O 1
ATOM 3679 N N . THR B 1 92 ? 41.537 45.229 35.141 1.00 15.31 92 THR B N 1
ATOM 3680 C CA . THR B 1 92 ? 40.154 45.136 34.668 1.00 13.98 92 THR B CA 1
ATOM 3681 C C . THR B 1 92 ? 39.595 43.800 35.167 1.00 12.62 92 THR B C 1
ATOM 3682 O O . THR B 1 92 ? 40.304 42.907 35.639 1.00 14.73 92 THR B O 1
ATOM 3686 N N . ILE B 1 93 ? 38.252 43.682 35.024 1.00 12.81 93 ILE B N 1
ATOM 3687 C CA . ILE B 1 93 ? 37.522 42.549 35.535 1.00 13.08 93 ILE B CA 1
ATOM 3688 C C . ILE B 1 93 ? 36.713 41.865 34.424 1.00 11.95 93 ILE B C 1
ATOM 3689 O O . ILE B 1 93 ? 36.002 42.520 33.669 1.00 12.75 93 ILE B O 1
ATOM 3694 N N . GLY B 1 94 ? 36.759 40.542 34.398 1.00 12.21 94 GLY B N 1
ATOM 3695 C CA . GLY B 1 94 ? 35.907 39.750 33.497 1.00 11.55 94 GLY B CA 1
ATOM 3696 C C . GLY B 1 94 ? 34.634 39.428 34.269 1.00 11.08 94 GLY B C 1
ATOM 3697 O O . GLY B 1 94 ? 34.655 38.629 35.180 1.00 11.40 94 GLY B O 1
ATOM 3698 N N . ASN B 1 95 ? 33.543 40.107 33.937 1.00 10.87 95 ASN B N 1
ATOM 3699 C CA . ASN B 1 95 ? 32.289 40.036 34.715 1.00 10.85 95 ASN B CA 1
ATOM 3700 C C . ASN B 1 95 ? 31.328 39.111 33.963 1.00 10.29 95 ASN B C 1
ATOM 3701 O O . ASN B 1 95 ? 31.105 39.304 32.769 1.00 11.48 95 ASN B O 1
ATOM 3706 N N . TYR B 1 96 ? 30.821 38.089 34.640 1.00 10.33 96 TYR B N 1
ATOM 3707 C CA . TYR B 1 96 ? 30.019 37.013 34.067 1.00 10.16 96 TYR B CA 1
ATOM 3708 C C . TYR B 1 96 ? 28.610 36.979 34.663 1.00 10.63 96 TYR B C 1
ATOM 3709 O O . TYR B 1 96 ? 28.471 37.075 35.890 1.00 11.99 96 TYR B O 1
ATOM 3718 N N . VAL B 1 97 ? 27.626 36.731 33.821 1.00 11.15 97 VAL B N 1
ATOM 3719 C CA . VAL B 1 97 ? 26.274 36.375 34.280 1.00 10.73 97 VAL B CA 1
ATOM 3720 C C . VAL B 1 97 ? 26.139 34.850 34.151 1.00 10.22 97 VAL B C 1
ATOM 3721 O O . VAL B 1 97 ? 26.262 34.297 33.046 1.00 10.88 97 VAL B O 1
ATOM 3725 N N . LEU B 1 98 ? 25.887 34.157 35.261 1.00 10.46 98 LEU B N 1
ATOM 3726 C CA . LEU B 1 98 ? 25.800 32.732 35.240 1.00 10.78 98 LEU B CA 1
ATOM 3727 C C . LEU B 1 98 ? 24.343 32.256 35.070 1.00 10.91 98 LEU B C 1
ATOM 3728 O O . LEU B 1 98 ? 23.511 32.474 35.963 1.00 11.61 98 LEU B O 1
ATOM 3733 N N . THR B 1 99 ? 24.064 31.609 33.927 1.00 10.66 99 THR B N 1
ATOM 3734 C CA . THR B 1 99 ? 22.736 31.057 33.652 1.00 10.55 99 THR B CA 1
ATOM 3735 C C . THR B 1 99 ? 22.777 29.585 33.283 1.00 10.49 99 THR B C 1
ATOM 3736 O O . THR B 1 99 ? 21.747 29.009 32.918 1.00 10.99 99 THR B O 1
ATOM 3740 N N . GLY B 1 100 ? 23.935 28.921 33.399 1.00 10.70 100 GLY B N 1
ATOM 3741 C CA . GLY B 1 100 ? 24.011 27.481 33.203 1.00 10.66 100 GLY B CA 1
ATOM 3742 C C . GLY B 1 100 ? 25.425 27.006 33.281 1.00 10.79 100 GLY B C 1
ATOM 3743 O O . GLY B 1 100 ? 26.349 27.718 33.702 1.00 11.60 100 GLY B O 1
ATOM 3744 N N . SER B 1 101 ? 25.633 25.758 32.914 1.00 11.26 101 SER B N 1
ATOM 3745 C CA . SER B 1 101 ? 26.942 25.112 32.940 1.00 11.84 101 SER B CA 1
ATOM 3746 C C . SER B 1 101 ? 27.904 25.766 31.950 1.00 11.53 101 SER B C 1
ATOM 3747 O O . SER B 1 101 ? 29.099 25.983 32.265 1.00 11.35 101 SER B O 1
ATOM 3750 N N . TRP B 1 102 ? 27.454 26.086 30.742 1.00 10.53 102 TRP B N 1
ATOM 3751 C CA . TRP B 1 102 ? 28.340 26.735 29.784 1.00 10.26 102 TRP B CA 1
ATOM 3752 C C . TRP B 1 102 ? 28.801 28.098 30.310 1.00 10.07 102 TRP B C 1
ATOM 3753 O O . TRP B 1 102 ? 29.959 28.501 30.042 1.00 10.13 102 TRP B O 1
ATOM 3764 N N . SER B 1 103 ? 27.972 28.828 31.045 1.00 10.08 103 SER B N 1
ATOM 3765 C CA . SER B 1 103 ? 28.435 30.085 31.639 1.00 9.43 103 SER B CA 1
ATOM 3766 C C . SER B 1 103 ? 29.573 29.824 32.600 1.00 10.31 103 SER B C 1
ATOM 3767 O O . SER B 1 103 ? 30.562 30.551 32.656 1.00 10.99 103 SER B O 1
ATOM 3770 N N . GLU B 1 104 ? 29.420 28.791 33.426 1.00 10.71 104 GLU B N 1
ATOM 3771 C CA . GLU B 1 104 ? 30.467 28.416 34.395 1.00 11.64 104 GLU B CA 1
ATOM 3772 C C . GLU B 1 104 ? 31.763 28.051 33.705 1.00 10.96 104 GLU B C 1
ATOM 3773 O O . GLU B 1 104 ? 32.845 28.412 34.209 1.00 11.57 104 GLU B O 1
ATOM 3779 N N . LYS B 1 105 ? 31.690 27.331 32.592 1.00 11.02 105 LYS B N 1
ATOM 3780 C CA . LYS B 1 105 ? 32.933 26.949 31.879 1.00 11.34 105 LYS B CA 1
ATOM 3781 C C . LYS B 1 105 ? 33.657 28.158 31.344 1.00 10.85 105 LYS B C 1
ATOM 3782 O O . LYS B 1 105 ? 34.898 28.182 31.346 1.00 11.71 105 LYS B O 1
ATOM 3788 N N . ALA B 1 106 ? 32.900 29.163 30.879 1.00 10.71 106 ALA B N 1
ATOM 3789 C CA . ALA B 1 106 ? 33.516 30.392 30.372 1.00 10.15 106 ALA B CA 1
ATOM 3790 C C . ALA B 1 106 ? 34.191 31.111 31.524 1.00 10.01 106 ALA B C 1
ATOM 3791 O O . ALA B 1 106 ? 35.337 31.558 31.426 1.00 11.20 106 ALA B O 1
ATOM 3793 N N . LEU B 1 107 ? 33.514 31.281 32.649 1.00 10.95 107 LEU B N 1
ATOM 3794 C CA . LEU B 1 107 ? 34.078 31.993 33.809 1.00 11.05 107 LEU B CA 1
ATOM 3795 C C . LEU B 1 107 ? 35.371 31.331 34.276 1.00 10.88 107 LEU B C 1
ATOM 3796 O O . LEU B 1 107 ? 36.353 31.993 34.600 1.00 11.69 107 LEU B O 1
ATOM 3801 N N . LYS B 1 108 ? 35.386 29.990 34.302 1.00 11.00 108 LYS B N 1
ATOM 3802 C CA . LYS B 1 108 ? 36.531 29.206 34.754 1.00 12.08 108 LYS B CA 1
ATOM 3803 C C . LYS B 1 108 ? 37.783 29.597 33.972 1.00 11.83 108 LYS B C 1
ATOM 3804 O O . LYS B 1 108 ? 38.893 29.738 34.529 1.00 13.54 108 LYS B O 1
ATOM 3810 N N . GLU B 1 109 ? 37.681 29.729 32.647 1.00 11.31 109 GLU B N 1
ATOM 3811 C CA . GLU B 1 109 ? 38.859 30.046 31.853 1.00 11.82 109 GLU B CA 1
ATOM 3812 C C . GLU B 1 109 ? 39.321 31.474 32.104 1.00 11.64 109 GLU B C 1
ATOM 3813 O O . GLU B 1 109 ? 40.527 31.725 32.092 1.00 12.39 109 GLU B O 1
ATOM 3819 N N . ALA B 1 110 ? 38.395 32.415 32.333 1.00 11.59 110 ALA B N 1
ATOM 3820 C CA . ALA B 1 110 ? 38.804 33.797 32.634 1.00 12.16 110 ALA B CA 1
ATOM 3821 C C . ALA B 1 110 ? 39.559 33.854 33.959 1.00 12.40 110 ALA B C 1
ATOM 3822 O O . ALA B 1 110 ? 40.494 34.650 34.088 1.00 12.63 110 ALA B O 1
ATOM 3824 N N . LYS B 1 111 ? 39.175 33.033 34.918 1.00 13.28 111 LYS B N 1
ATOM 3825 C CA . LYS B 1 111 ? 39.792 33.078 36.240 1.00 15.01 111 LYS B CA 1
ATOM 3826 C C . LYS B 1 111 ? 41.271 32.728 36.193 1.00 15.77 111 LYS B C 1
ATOM 3827 O O . LYS B 1 111 ? 42.065 33.140 37.036 1.00 17.81 111 LYS B O 1
ATOM 3838 N N . LEU B 1 112 ? 41.701 31.944 35.212 1.00 15.83 112 LEU B N 1
ATOM 3839 C CA . LEU B 1 112 ? 43.089 31.623 35.054 1.00 17.96 112 LEU B CA 1
ATOM 3840 C C . LEU B 1 112 ? 43.892 32.825 34.590 1.00 18.87 112 LEU B C 1
ATOM 3841 O O . LEU B 1 112 ? 45.092 32.913 34.806 1.00 27.30 112 LEU B O 1
ATOM 3850 N N . LEU B 1 113 ? 43.242 33.790 33.959 1.00 15.05 113 LEU B N 1
ATOM 3851 C CA . LEU B 1 113 ? 43.938 34.881 33.308 1.00 15.91 113 LEU B CA 1
ATOM 3852 C C . LEU B 1 113 ? 43.795 36.231 33.961 1.00 15.94 113 LEU B C 1
ATOM 3853 O O . LEU B 1 113 ? 44.547 37.192 33.659 1.00 21.70 113 LEU B O 1
ATOM 3858 N N . GLY B 1 114 ? 42.865 36.430 34.865 1.00 15.41 114 GLY B N 1
ATOM 3859 C CA . GLY B 1 114 ? 42.751 37.729 35.522 1.00 16.12 114 GLY B CA 1
ATOM 3860 C C . GLY B 1 114 ? 41.615 37.749 36.528 1.00 14.04 114 GLY B C 1
ATOM 3861 O O . GLY B 1 114 ? 41.067 36.699 36.872 1.00 15.05 114 GLY B O 1
ATOM 3862 N N . GLU B 1 115 ? 41.298 38.956 37.021 1.00 13.43 115 GLU B N 1
ATOM 3863 C CA . GLU B 1 115 ? 40.229 39.120 38.003 1.00 14.86 115 GLU B CA 1
ATOM 3864 C C . GLU B 1 115 ? 38.859 38.884 37.317 1.00 13.81 115 GLU B C 1
ATOM 3865 O O . GLU B 1 115 ? 38.623 39.380 36.200 1.00 14.38 115 GLU B O 1
ATOM 3871 N N . THR B 1 116 ? 37.979 38.177 38.006 1.00 14.24 116 THR B N 1
ATOM 3872 C CA . THR B 1 116 ? 36.645 37.899 37.549 1.00 12.96 116 THR B CA 1
ATOM 3873 C C . THR B 1 116 ? 35.632 38.276 38.629 1.00 13.23 116 THR B C 1
ATOM 3874 O O . THR B 1 116 ? 35.979 38.585 39.787 1.00 14.79 116 THR B O 1
ATOM 3878 N N . HIS B 1 117 ? 34.375 38.287 38.229 1.00 13.12 117 HIS B N 1
ATOM 3879 C CA . HIS B 1 117 ? 33.258 38.723 39.054 1.00 12.40 117 HIS B CA 1
ATOM 3880 C C . HIS B 1 117 ? 31.999 38.039 38.522 1.00 12.30 117 HIS B C 1
ATOM 3881 O O . HIS B 1 117 ? 31.910 37.759 37.308 1.00 12.29 117 HIS B O 1
ATOM 3888 N N . ILE B 1 118 ? 31.017 37.878 39.396 1.00 12.23 118 ILE B N 1
ATOM 3889 C CA . ILE B 1 118 ? 29.713 37.325 39.049 1.00 12.30 118 ILE B CA 1
ATOM 3890 C C . ILE B 1 118 ? 28.704 38.461 39.180 1.00 12.48 118 ILE B C 1
ATOM 3891 O O . ILE B 1 118 ? 28.334 38.886 40.258 1.00 13.66 118 ILE B O 1
ATOM 3896 N N . ALA B 1 119 ? 28.220 38.942 38.029 1.00 11.89 119 ALA B N 1
ATOM 3897 C CA . ALA B 1 119 ? 27.273 40.049 37.990 1.00 12.48 119 ALA B CA 1
ATOM 3898 C C . ALA B 1 119 ? 25.893 39.626 38.511 1.00 13.14 119 ALA B C 1
ATOM 3899 O O . ALA B 1 119 ? 25.171 40.409 39.116 1.00 13.96 119 ALA B O 1
ATOM 3901 N N . ALA B 1 120 ? 25.521 38.387 38.232 1.00 12.60 120 ALA B N 1
ATOM 3902 C CA . ALA B 1 120 ? 24.245 37.806 38.644 1.00 12.89 120 ALA B CA 1
ATOM 3903 C C . ALA B 1 120 ? 24.316 36.330 38.319 1.00 13.05 120 ALA B C 1
ATOM 3904 O O . ALA B 1 120 ? 25.097 35.881 37.483 1.00 12.37 120 ALA B O 1
ATOM 3906 N N . SER B 1 121 ? 23.451 35.549 38.980 1.00 14.08 121 SER B N 1
ATOM 3907 C CA . SER B 1 121 ? 23.499 34.105 38.877 1.00 13.41 121 SER B CA 1
ATOM 3908 C C . SER B 1 121 ? 22.181 33.506 39.318 1.00 14.00 121 SER B C 1
ATOM 3909 O O . SER B 1 121 ? 21.629 33.925 40.351 1.00 18.16 121 SER B O 1
ATOM 3912 N N . THR B 1 122 ? 21.697 32.514 38.612 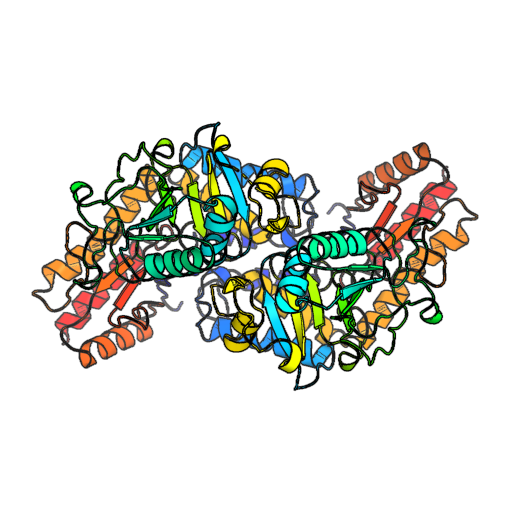1.00 12.60 122 THR B N 1
ATOM 3913 C CA . THR B 1 122 ? 20.599 31.687 39.080 1.00 13.15 122 THR B CA 1
ATOM 3914 C C . THR B 1 122 ? 21.024 30.277 39.438 1.00 13.01 122 THR B C 1
ATOM 3915 O O . THR B 1 122 ? 20.196 29.362 39.540 1.00 14.37 122 THR B O 1
ATOM 3919 N N . LYS B 1 123 ? 22.304 30.099 39.787 1.00 13.29 123 LYS B N 1
ATOM 3920 C CA . LYS B 1 123 ? 22.790 28.806 40.152 1.00 13.94 123 LYS B CA 1
ATOM 3921 C C . LYS B 1 123 ? 22.099 28.239 41.366 1.00 15.94 123 LYS B C 1
ATOM 3922 O O . LYS B 1 123 ? 21.874 27.022 41.460 1.00 17.61 123 LYS B O 1
ATOM 3930 N N . ALA B 1 124 ? 21.810 29.068 42.357 1.00 17.63 124 ALA B N 1
ATOM 3931 C CA . ALA B 1 124 ? 21.286 28.550 43.614 1.00 21.44 124 ALA B CA 1
ATOM 3932 C C . ALA B 1 124 ? 19.909 27.895 43.383 1.00 24.24 124 ALA B C 1
ATOM 3933 O O . ALA B 1 124 ? 19.506 27.009 44.195 1.00 31.44 124 ALA B O 1
ATOM 3935 N N . ASN B 1 125 ? 19.186 28.273 42.360 1.00 21.40 125 ASN B N 1
ATOM 3936 C CA . ASN B 1 125 ? 17.869 27.689 42.014 1.00 23.38 125 ASN B CA 1
ATOM 3937 C C . ASN B 1 125 ? 17.981 26.791 40.797 1.00 19.61 125 ASN B C 1
ATOM 3938 O O . ASN B 1 125 ? 17.014 26.628 40.059 1.00 25.92 125 ASN B O 1
ATOM 3943 N N . SER B 1 126 ? 19.154 26.214 40.623 1.00 17.98 126 SER B N 1
ATOM 3944 C CA . SER B 1 126 ? 19.345 25.222 39.569 1.00 17.49 126 SER B CA 1
ATOM 3945 C C . SER B 1 126 ? 19.089 25.760 38.183 1.00 13.48 126 SER B C 1
ATOM 3946 O O . SER B 1 126 ? 18.621 25.028 37.285 1.00 14.02 126 SER B O 1
ATOM 3949 N N . TYR B 1 127 ? 19.415 27.052 37.968 1.00 12.72 127 TYR B N 1
ATOM 3950 C CA . TYR B 1 127 ? 19.396 27.641 36.630 1.00 13.24 127 TYR B CA 1
ATOM 3951 C C . TYR B 1 127 ? 18.038 27.453 35.946 1.00 14.44 127 TYR B C 1
ATOM 3952 O O . TYR B 1 127 ? 17.965 27.121 34.769 1.00 17.05 127 TYR B O 1
ATOM 3961 N N . GLN B 1 128 ? 16.957 27.736 36.673 1.00 13.06 128 GLN B N 1
ATOM 3962 C CA . GLN B 1 128 ? 15.601 27.655 36.124 1.00 13.05 128 GLN B CA 1
ATOM 3963 C C . GLN B 1 128 ? 15.200 28.901 35.354 1.00 12.40 128 GLN B C 1
ATOM 3964 O O . GLN B 1 128 ? 14.181 28.888 34.684 1.00 13.00 128 GLN B O 1
ATOM 3970 N N . SER B 1 129 ? 15.930 29.990 35.451 1.00 12.87 129 SER B N 1
ATOM 3971 C CA . SER B 1 129 ? 15.525 31.261 34.852 1.00 12.97 129 SER B CA 1
ATOM 3972 C C . SER B 1 129 ? 16.721 32.122 34.505 1.00 12.62 129 SER B C 1
ATOM 3973 O O . SER B 1 129 ? 17.841 31.908 34.992 1.00 14.35 129 SER B O 1
ATOM 3976 N N . ILE B 1 130 ? 16.459 33.139 33.714 1.00 12.32 130 ILE B N 1
ATOM 3977 C CA . ILE B 1 130 ? 17.427 34.228 33.456 1.00 12.22 130 ILE B CA 1
ATOM 3978 C C . ILE B 1 130 ? 17.217 35.285 34.539 1.00 12.65 130 ILE B C 1
ATOM 3979 O O . ILE B 1 130 ? 16.061 35.655 34.821 1.00 14.38 130 ILE B O 1
ATOM 3984 N N . PRO B 1 131 ? 18.249 35.796 35.194 1.00 13.45 131 PRO B N 1
ATOM 3985 C CA . PRO B 1 131 ? 18.054 36.816 36.235 1.00 15.22 131 PRO B CA 1
ATOM 3986 C C . PRO B 1 131 ? 17.543 38.112 35.638 1.00 15.57 131 PRO B C 1
ATOM 3987 O O . PRO B 1 131 ? 17.839 38.474 34.522 1.00 15.73 131 PRO B O 1
ATOM 3991 N N . ASP B 1 132 ? 16.777 38.864 36.456 1.00 17.23 132 ASP B N 1
ATOM 3992 C CA . ASP B 1 132 ? 16.349 40.214 36.126 1.00 17.98 132 ASP B CA 1
ATOM 3993 C C . ASP B 1 132 ? 17.579 41.103 35.983 1.00 16.02 132 ASP B C 1
ATOM 3994 O O . ASP B 1 132 ? 18.497 41.045 36.794 1.00 18.75 132 ASP B O 1
ATOM 3999 N N . PHE B 1 133 ? 17.620 41.918 34.957 1.00 15.69 133 PHE B N 1
ATOM 4000 C CA . PHE B 1 133 ? 18.772 42.758 34.673 1.00 15.71 133 PHE B CA 1
ATOM 4001 C C . PHE B 1 133 ? 19.008 43.774 35.781 1.00 16.57 133 PHE B C 1
ATOM 4002 O O . PHE B 1 133 ? 20.166 44.191 35.958 1.00 17.08 133 PHE B O 1
ATOM 4010 N N . SER B 1 134 ? 17.986 44.195 36.497 1.00 17.19 134 SER B N 1
ATOM 4011 C CA . SER B 1 134 ? 18.159 45.120 37.606 1.00 19.52 134 SER B CA 1
ATOM 4012 C C . SER B 1 134 ? 18.994 44.544 38.741 1.00 19.28 134 SER B C 1
ATOM 4013 O O . SER B 1 134 ? 19.422 45.216 39.658 1.00 26.74 134 SER B O 1
ATOM 4016 N N . GLU B 1 135 ? 19.232 43.255 38.727 1.00 19.81 135 GLU B N 1
ATOM 4017 C CA . GLU B 1 135 ? 20.079 42.627 39.738 1.00 22.39 135 GLU B CA 1
ATOM 4018 C C . GLU B 1 135 ? 21.556 42.613 39.390 1.00 18.25 135 GLU B C 1
ATOM 4019 O O . GLU B 1 135 ? 22.368 42.189 40.209 1.00 19.74 135 GLU B O 1
ATOM 4025 N N . PHE B 1 136 ? 21.896 43.021 38.187 1.00 16.31 136 PHE B N 1
ATOM 4026 C CA . PHE B 1 136 ? 23.294 42.957 37.764 1.00 14.10 136 PHE B CA 1
ATOM 4027 C C . PHE B 1 136 ? 24.206 43.874 38.582 1.00 14.36 136 PHE B C 1
ATOM 4028 O O . PHE B 1 136 ? 23.975 45.076 38.725 1.00 18.29 136 PHE B O 1
ATOM 4036 N N . GLN B 1 137 ? 25.276 43.283 39.048 1.00 14.55 137 GLN B N 1
ATOM 4037 C CA . GLN B 1 137 ? 26.322 43.990 39.809 1.00 14.94 137 GLN B CA 1
ATOM 4038 C C . GLN B 1 137 ? 27.445 44.269 38.847 1.00 13.91 137 GLN B C 1
ATOM 4039 O O . GLN B 1 137 ? 28.164 43.333 38.452 1.00 14.49 137 GLN B O 1
ATOM 4045 N N . LEU B 1 138 ? 27.614 45.500 38.487 1.00 15.04 138 LEU B N 1
ATOM 4046 C CA . LEU B 1 138 ? 28.561 45.952 37.463 1.00 15.59 138 LEU B CA 1
ATOM 4047 C C . LEU B 1 138 ? 29.667 46.748 38.123 1.00 16.23 138 LEU B C 1
ATOM 4048 O O . LEU B 1 138 ? 29.487 47.347 39.189 1.00 22.17 138 LEU B O 1
ATOM 4053 N N . ASN B 1 139 ? 30.840 46.771 37.453 1.00 13.73 139 ASN B N 1
ATOM 4054 C CA . ASN B 1 139 ? 31.991 47.480 37.998 1.00 13.77 139 ASN B CA 1
ATOM 4055 C C . ASN B 1 139 ? 32.554 48.466 36.987 1.00 13.41 139 ASN B C 1
ATOM 4056 O O . ASN B 1 139 ? 32.575 48.158 35.804 1.00 13.91 139 ASN B O 1
ATOM 4061 N N . GLU B 1 140 ? 33.055 49.601 37.457 1.00 13.26 140 GLU B N 1
ATOM 4062 C CA . GLU B 1 140 ? 33.624 50.615 36.586 1.00 13.66 140 GLU B CA 1
ATOM 4063 C C . GLU B 1 140 ? 34.720 50.048 35.722 1.00 13.78 140 GLU B C 1
ATOM 4064 O O . GLU B 1 140 ? 34.843 50.433 34.559 1.00 15.58 140 GLU B O 1
ATOM 4070 N N . ASN B 1 141 ? 35.490 49.151 36.305 1.00 13.90 141 ASN B N 1
ATOM 4071 C CA . ASN B 1 141 ? 36.670 48.569 35.601 1.00 14.97 141 ASN B CA 1
ATOM 4072 C C . ASN B 1 141 ? 36.372 47.184 35.010 1.00 13.33 141 ASN B C 1
ATOM 4073 O O . ASN B 1 141 ? 37.299 46.454 34.694 1.00 13.64 141 ASN B O 1
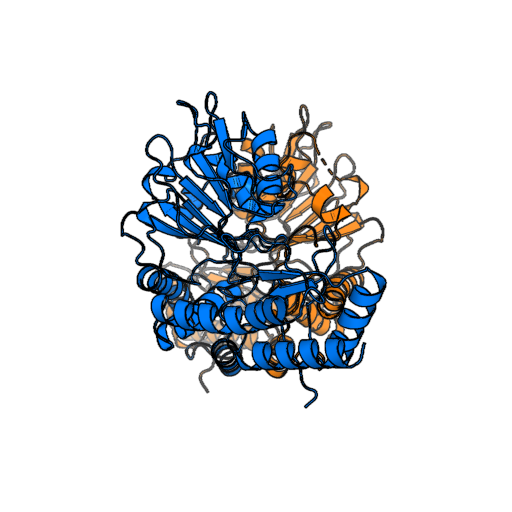ATOM 4078 N N . ASP B 1 142 ? 35.112 46.864 34.745 1.00 13.32 142 ASP B N 1
ATOM 4079 C CA . ASP B 1 142 ? 34.821 45.704 33.926 1.00 12.74 142 ASP B CA 1
ATOM 4080 C C . ASP B 1 142 ? 35.446 45.860 32.532 1.00 12.58 142 ASP B C 1
ATOM 4081 O O . ASP B 1 142 ? 35.304 46.874 31.858 1.00 14.62 142 ASP B O 1
ATOM 4086 N N . ALA B 1 143 ? 36.143 44.801 32.118 1.00 12.45 143 ALA B N 1
ATOM 4087 C CA . ALA B 1 143 ? 36.632 44.671 30.759 1.00 13.08 143 ALA B CA 1
ATOM 4088 C C . ALA B 1 143 ? 35.499 44.324 29.779 1.00 12.06 143 ALA B C 1
ATOM 4089 O O . ALA B 1 143 ? 35.509 44.666 28.598 1.00 13.44 143 ALA B O 1
ATOM 4091 N N . TYR B 1 144 ? 34.477 43.611 30.293 1.00 11.70 144 TYR B N 1
ATOM 4092 C CA . TYR B 1 144 ? 33.340 43.168 29.521 1.00 11.44 144 TYR B CA 1
ATOM 4093 C C . TYR B 1 144 ? 32.341 42.566 30.515 1.00 11.34 144 TYR B C 1
ATOM 4094 O O . TYR B 1 144 ? 32.687 42.244 31.671 1.00 11.57 144 TYR B O 1
ATOM 4103 N N . LEU B 1 145 ? 31.121 42.393 30.038 1.00 11.29 145 LEU B N 1
ATOM 4104 C CA . LEU B 1 145 ? 30.074 41.627 30.678 1.00 10.69 145 LEU B CA 1
ATOM 4105 C C . LEU B 1 145 ? 29.717 40.445 29.764 1.00 10.42 145 LEU B C 1
ATOM 4106 O O . LEU B 1 145 ? 29.289 40.673 28.657 1.00 11.43 145 LEU B O 1
ATOM 4111 N N . HIS B 1 146 ? 29.926 39.225 30.253 1.00 10.43 146 HIS B N 1
ATOM 4112 C CA . HIS B 1 146 ? 29.697 38.013 29.447 1.00 10.12 146 HIS B CA 1
ATOM 4113 C C . HIS B 1 146 ? 28.407 37.311 29.846 1.00 9.55 146 HIS B C 1
ATOM 4114 O O . HIS B 1 146 ? 28.190 37.046 31.048 1.00 10.47 146 HIS B O 1
ATOM 4121 N N . ILE B 1 147 ? 27.618 36.977 28.841 1.00 9.38 147 ILE B N 1
ATOM 4122 C CA . ILE B 1 147 ? 26.384 36.206 29.019 1.00 9.42 147 ILE B CA 1
ATOM 4123 C C . ILE B 1 147 ? 26.425 34.967 28.107 1.00 9.29 147 ILE B C 1
ATOM 4124 O O . ILE B 1 147 ? 27.194 34.910 27.115 1.00 9.31 147 ILE B O 1
ATOM 4129 N N . THR B 1 148 ? 25.530 34.054 28.392 1.00 9.28 148 THR B N 1
ATOM 4130 C CA . THR B 1 148 ? 25.245 32.885 27.570 1.00 9.01 148 THR B CA 1
ATOM 4131 C C . THR B 1 148 ? 23.794 32.984 27.122 1.00 9.16 148 THR B C 1
ATOM 4132 O O . THR B 1 148 ? 22.885 32.875 27.945 1.00 9.42 148 THR B O 1
ATOM 4136 N N . SER B 1 149 ? 23.550 33.282 25.837 1.00 8.81 149 SER B N 1
ATOM 4137 C CA . SER B 1 149 ? 22.197 33.619 25.431 1.00 8.72 149 SER B CA 1
ATOM 4138 C C . SER B 1 149 ? 21.216 32.495 25.570 1.00 8.93 149 SER B C 1
ATOM 4139 O O . SER B 1 149 ? 20.047 32.690 25.921 1.00 9.75 149 SER B O 1
ATOM 4142 N N . ASN B 1 150 ? 21.664 31.274 25.250 1.00 8.45 150 ASN B N 1
ATOM 4143 C CA . ASN B 1 150 ? 20.858 30.059 25.335 1.00 8.51 150 ASN B CA 1
ATOM 4144 C C . ASN B 1 150 ? 21.673 29.035 26.114 1.00 8.51 150 ASN B C 1
ATOM 4145 O O . ASN B 1 150 ? 22.793 28.663 25.757 1.00 8.93 150 ASN B O 1
ATOM 4150 N N . ASN B 1 151 ? 21.108 28.594 27.244 1.00 9.15 151 ASN B N 1
ATOM 4151 C CA . ASN B 1 151 ? 21.786 27.706 28.184 1.00 9.11 151 ASN B CA 1
ATOM 4152 C C . ASN B 1 151 ? 21.449 26.289 27.829 1.00 8.83 151 ASN B C 1
ATOM 4153 O O . ASN B 1 151 ? 20.408 25.751 28.262 1.00 9.77 151 ASN B O 1
ATOM 4158 N N . THR B 1 152 ? 22.245 25.707 26.965 1.00 9.44 152 THR B N 1
ATOM 4159 C CA . THR B 1 152 ? 21.935 24.490 26.232 1.00 9.33 152 THR B CA 1
ATOM 4160 C C . THR B 1 152 ? 21.545 23.317 27.111 1.00 9.76 152 THR B C 1
ATOM 4161 O O . THR B 1 152 ? 20.723 22.491 26.720 1.00 10.01 152 THR B O 1
ATOM 4165 N N . ILE B 1 153 ? 22.189 23.220 28.281 1.00 10.05 153 ILE B N 1
ATOM 4166 C CA . ILE B 1 153 ? 21.925 22.065 29.187 1.00 10.15 153 ILE B CA 1
ATOM 4167 C C . ILE B 1 153 ? 20.658 22.276 30.006 1.00 9.88 153 ILE B C 1
ATOM 4168 O O . ILE B 1 153 ? 19.990 21.283 30.315 1.00 11.15 153 ILE B O 1
ATOM 4173 N N . TYR B 1 154 ? 20.337 23.511 30.337 1.00 10.18 154 TYR B N 1
ATOM 4174 C CA . TYR B 1 154 ? 19.223 23.851 31.247 1.00 10.69 154 TYR B CA 1
ATOM 4175 C C . TYR B 1 154 ? 17.956 24.221 30.515 1.00 10.50 154 TYR B C 1
ATOM 4176 O O . TYR B 1 154 ? 16.892 24.249 31.124 1.00 12.88 154 TYR B O 1
ATOM 4185 N N . GLY B 1 155 ? 18.010 24.516 29.220 1.00 10.15 155 GLY B N 1
ATOM 4186 C CA . GLY B 1 155 ? 16.790 24.818 28.498 1.00 10.06 155 GLY B CA 1
ATOM 4187 C C . GLY B 1 155 ? 16.200 26.183 28.759 1.00 9.43 155 GLY B C 1
ATOM 4188 O O . GLY B 1 155 ? 14.971 26.342 28.625 1.00 10.06 155 GLY B O 1
ATOM 4189 N N . THR B 1 156 ? 17.019 27.158 29.085 1.00 9.41 156 THR B N 1
ATOM 4190 C CA . THR B 1 156 ? 16.592 28.535 29.284 1.00 9.96 156 THR B CA 1
ATOM 4191 C C . THR B 1 156 ? 17.271 29.445 28.270 1.00 9.45 156 THR B C 1
ATOM 4192 O O . THR B 1 156 ? 18.330 29.101 27.726 1.00 10.02 156 THR B O 1
ATOM 4196 N N . GLN B 1 157 ? 16.702 30.613 28.040 1.00 9.62 157 GLN B N 1
ATOM 4197 C CA . GLN B 1 157 ? 17.144 31.518 26.999 1.00 9.55 157 GLN B CA 1
ATOM 4198 C C . GLN B 1 157 ? 16.745 32.962 27.322 1.00 9.64 157 GLN B C 1
ATOM 4199 O O . GLN B 1 157 ? 15.640 33.234 27.810 1.00 10.54 157 GLN B O 1
ATOM 4205 N N . TYR B 1 158 ? 17.662 33.894 27.042 1.00 10.03 158 TYR B N 1
ATOM 4206 C CA . TYR B 1 158 ? 17.379 35.324 27.126 1.00 9.94 158 TYR B CA 1
ATOM 4207 C C . TYR B 1 158 ? 16.287 35.653 26.121 1.00 10.39 158 TYR B C 1
ATOM 4208 O O . TYR B 1 158 ? 16.349 35.348 24.949 1.00 10.98 158 TYR B O 1
ATOM 4217 N N . GLN B 1 159 ? 15.248 36.374 26.613 1.00 11.99 159 GLN B N 1
ATOM 4218 C CA . GLN B 1 159 ? 14.158 36.869 25.789 1.00 13.17 159 GLN B CA 1
ATOM 4219 C C . GLN B 1 159 ? 14.545 38.154 25.080 1.00 14.88 159 GLN B C 1
ATOM 4220 O O . GLN B 1 159 ? 14.009 38.445 24.003 1.00 21.74 159 GLN B O 1
ATOM 4226 N N . ASN B 1 160 ? 15.426 38.912 25.695 1.00 14.00 160 ASN B N 1
ATOM 4227 C CA . ASN B 1 160 ? 15.956 40.187 25.205 1.00 15.70 160 ASN B CA 1
ATOM 4228 C C . ASN B 1 160 ? 17.247 40.368 25.967 1.00 13.41 160 ASN B C 1
ATOM 4229 O O . ASN B 1 160 ? 17.602 39.519 26.836 1.00 13.65 160 ASN B O 1
ATOM 4234 N N . PHE B 1 161 ? 17.975 41.398 25.631 1.00 14.11 161 PHE B N 1
ATOM 4235 C CA . PHE B 1 161 ? 19.331 41.563 26.133 1.00 13.76 161 PHE B CA 1
ATOM 4236 C C . PHE B 1 161 ? 19.475 42.901 26.844 1.00 16.49 161 PHE B C 1
ATOM 4237 O O . PHE B 1 161 ? 18.826 43.903 26.431 1.00 17.74 161 PHE B O 1
ATOM 4245 N N . PRO B 1 162 ? 20.341 42.930 27.850 1.00 16.62 162 PRO B N 1
ATOM 4246 C CA . PRO B 1 162 ? 20.497 44.176 28.611 1.00 19.46 162 PRO B CA 1
ATOM 4247 C C . PRO B 1 162 ? 21.200 45.248 27.805 1.00 18.11 162 PRO B C 1
ATOM 4248 O O . PRO B 1 162 ? 21.967 44.965 26.872 1.00 17.52 162 PRO B O 1
ATOM 4252 N N . GLU B 1 163 ? 20.868 46.483 28.174 1.00 19.51 163 GLU B N 1
ATOM 4253 C CA . GLU B 1 163 ? 21.508 47.671 27.574 1.00 19.03 163 GLU B CA 1
ATOM 4254 C C . GLU B 1 163 ? 22.706 47.954 28.485 1.00 19.46 163 GLU B C 1
ATOM 4255 O O . GLU B 1 163 ? 22.515 48.389 29.625 1.00 24.01 163 GLU B O 1
ATOM 4261 N N . ILE B 1 164 ? 23.902 47.657 28.065 1.00 19.55 164 ILE B N 1
ATOM 4262 C CA . ILE B 1 164 ? 25.197 47.702 28.775 1.00 20.85 164 ILE B CA 1
ATOM 4263 C C . ILE B 1 164 ? 26.000 48.773 28.034 1.00 24.30 164 ILE B C 1
ATOM 4264 O O . ILE B 1 164 ? 26.173 48.642 26.813 1.00 27.88 164 ILE B O 1
ATOM 4269 N N . ASN B 1 165 ? 26.403 49.820 28.738 1.00 21.66 165 ASN B N 1
ATOM 4270 C CA . ASN B 1 165 ? 27.099 51.008 28.330 1.00 26.91 165 ASN B CA 1
ATOM 4271 C C . ASN B 1 165 ? 28.488 51.235 28.918 1.00 21.26 165 ASN B C 1
ATOM 4272 O O . ASN B 1 165 ? 29.283 52.035 28.438 1.00 25.07 165 ASN B O 1
ATOM 4281 N N . HIS B 1 166 ? 28.750 50.533 30.034 1.00 17.97 166 HIS B N 1
ATOM 4282 C CA . HIS B 1 166 ? 29.934 50.738 30.829 1.00 17.67 166 HIS B CA 1
ATOM 4283 C C . HIS B 1 166 ? 31.096 49.865 30.366 1.00 18.36 166 HIS B C 1
ATOM 4284 O O . HIS B 1 166 ? 32.258 50.109 30.754 1.00 18.65 166 HIS B O 1
ATOM 4291 N N . ALA B 1 167 ? 30.863 48.857 29.555 1.00 16.20 167 ALA B N 1
ATOM 4292 C CA . ALA B 1 167 ? 31.810 47.914 29.061 1.00 14.16 167 ALA B CA 1
ATOM 4293 C C . ALA B 1 167 ? 31.101 47.125 27.956 1.00 14.96 167 ALA B C 1
ATOM 4294 O O . ALA B 1 167 ? 29.860 47.162 27.900 1.00 15.45 167 ALA B O 1
ATOM 4296 N N . PRO B 1 168 ? 31.833 46.418 27.081 1.00 13.77 168 PRO B N 1
ATOM 4297 C CA . PRO B 1 168 ? 31.143 45.662 26.034 1.00 12.98 168 PRO B CA 1
ATOM 4298 C C . PRO B 1 168 ? 30.403 44.432 26.554 1.00 11.85 168 PRO B C 1
ATOM 4299 O O . PRO B 1 168 ? 30.906 43.700 27.390 1.00 12.92 168 PRO B O 1
ATOM 4303 N N . LEU B 1 169 ? 29.214 44.199 25.990 1.00 12.75 169 LEU B N 1
ATOM 4304 C CA . LEU B 1 169 ? 28.449 42.988 26.228 1.00 12.13 169 LEU B CA 1
ATOM 4305 C C . LEU B 1 169 ? 28.936 41.893 25.284 1.00 10.91 169 LEU B C 1
ATOM 4306 O O . LEU B 1 169 ? 29.006 42.089 24.058 1.00 12.45 169 LEU B O 1
ATOM 4311 N N . ILE B 1 170 ? 29.262 40.724 25.821 1.00 10.59 170 ILE B N 1
ATOM 4312 C CA . ILE B 1 170 ? 29.813 39.626 25.033 1.00 10.87 170 ILE B CA 1
ATOM 4313 C C . ILE B 1 170 ? 28.910 38.413 25.253 1.00 9.97 170 ILE B C 1
ATOM 4314 O O . ILE B 1 170 ? 28.528 38.143 26.406 1.00 10.63 170 ILE B O 1
ATOM 4321 N N . ALA B 1 171 ? 28.527 37.704 24.213 1.00 9.87 171 ALA B N 1
ATOM 4322 C CA . ALA B 1 171 ? 27.604 36.587 24.334 1.00 9.87 171 ALA B CA 1
ATOM 4323 C C . ALA B 1 171 ? 28.107 35.342 23.615 1.00 9.40 171 ALA B C 1
ATOM 4324 O O . ALA B 1 171 ? 28.437 35.379 22.420 1.00 9.86 171 ALA B O 1
ATOM 4326 N N . ASP B 1 172 ? 28.062 34.228 24.367 1.00 8.75 172 ASP B N 1
ATOM 4327 C CA . ASP B 1 172 ? 28.150 32.864 23.825 1.00 8.57 172 ASP B CA 1
ATOM 4328 C C . ASP B 1 172 ? 26.756 32.497 23.319 1.00 8.54 172 ASP B C 1
ATOM 4329 O O . ASP B 1 172 ? 25.865 32.191 24.107 1.00 8.85 172 ASP B O 1
ATOM 4334 N N . MET B 1 173 ? 26.614 32.581 21.999 1.00 8.60 173 MET B N 1
ATOM 4335 C CA . MET B 1 173 ? 25.350 32.302 21.322 1.00 8.89 173 MET B CA 1
ATOM 4336 C C . MET B 1 173 ? 25.417 30.964 20.592 1.00 8.54 173 MET B C 1
ATOM 4337 O O . MET B 1 173 ? 24.662 30.746 19.617 1.00 9.27 173 MET B O 1
ATOM 4342 N N . SER B 1 174 ? 26.271 30.054 21.022 1.00 8.54 174 SER B N 1
ATOM 4343 C CA . SER B 1 174 ? 26.421 28.757 20.354 1.00 9.00 174 SER B CA 1
ATOM 4344 C C . SER B 1 174 ? 25.085 28.084 20.015 1.00 9.03 174 SER B C 1
ATOM 4345 O O . SER B 1 174 ? 24.943 27.568 18.900 1.00 9.90 174 SER B O 1
ATOM 4348 N N . SER B 1 175 ? 24.152 28.035 20.959 1.00 8.58 175 SER B N 1
ATOM 4349 C CA . SER B 1 175 ? 22.956 27.250 20.735 1.00 8.71 175 SER B CA 1
ATOM 4350 C C . SER B 1 175 ? 21.732 28.044 20.287 1.00 8.42 175 SER B C 1
ATOM 4351 O O . SER B 1 175 ? 20.651 27.437 20.147 1.00 9.49 175 SER B O 1
ATOM 4354 N N . ASP B 1 176 ? 21.860 29.348 20.005 1.00 8.41 176 ASP B N 1
ATOM 4355 C CA . ASP B 1 176 ? 20.723 30.071 19.433 1.00 8.85 176 ASP B CA 1
ATOM 4356 C C . ASP B 1 176 ? 21.113 31.110 18.393 1.00 8.44 176 ASP B C 1
ATOM 4357 O O . ASP B 1 176 ? 20.215 31.852 17.916 1.00 9.05 176 ASP B O 1
ATOM 4362 N N . ILE B 1 177 ? 22.348 31.200 17.929 1.00 8.92 177 ILE B N 1
ATOM 4363 C CA . ILE B 1 177 ? 22.681 32.219 16.903 1.00 9.29 177 ILE B CA 1
ATOM 4364 C C . ILE B 1 177 ? 21.861 31.997 15.644 1.00 8.90 177 ILE B C 1
ATOM 4365 O O . ILE B 1 177 ? 21.717 30.850 15.139 1.00 9.12 177 ILE B O 1
ATOM 4372 N N . LEU B 1 178 ? 21.349 33.086 15.081 1.00 9.36 178 LEU B N 1
ATOM 4373 C CA . LEU B 1 178 ? 20.597 33.061 13.835 1.00 9.26 178 LEU B CA 1
ATOM 4374 C C . LEU B 1 178 ? 19.408 32.117 13.884 1.00 9.05 178 LEU B C 1
ATOM 4375 O O . LEU B 1 178 ? 18.969 31.552 12.894 1.00 9.79 178 LEU B O 1
ATOM 4380 N N . SER B 1 179 ? 18.784 32.043 15.067 1.00 9.75 179 SER B N 1
ATOM 4381 C CA . SER B 1 179 ? 17.471 31.425 15.230 1.00 9.36 179 SER B CA 1
ATOM 4382 C C . SER B 1 179 ? 16.348 32.489 15.271 1.00 9.37 179 SER B C 1
ATOM 4383 O O . SER B 1 179 ? 15.171 32.076 15.393 1.00 9.83 179 SER B O 1
ATOM 4386 N N . ARG B 1 180 ? 16.694 33.767 15.205 1.00 9.95 180 ARG B N 1
ATOM 4387 C CA . ARG B 1 180 ? 15.779 34.881 15.331 1.00 10.51 180 ARG B CA 1
ATOM 4388 C C . ARG B 1 180 ? 16.560 36.128 14.989 1.00 10.79 180 ARG B C 1
ATOM 4389 O O . ARG B 1 180 ? 17.792 36.110 15.007 1.00 11.31 180 ARG B O 1
ATOM 4397 N N . PRO B 1 181 ? 15.873 37.243 14.697 1.00 11.67 181 PRO B N 1
ATOM 4398 C CA . PRO B 1 181 ? 16.594 38.511 14.504 1.00 12.07 181 PRO B CA 1
ATOM 4399 C C . PRO B 1 181 ? 17.312 38.925 15.762 1.00 11.86 181 PRO B C 1
ATOM 4400 O O . PRO B 1 181 ? 16.880 38.595 16.892 1.00 14.18 181 PRO B O 1
ATOM 4404 N N . LEU B 1 182 ? 18.372 39.668 15.583 1.00 12.15 182 LEU B N 1
ATOM 4405 C CA . LEU B 1 182 ? 19.219 40.183 16.656 1.00 13.69 182 LEU B CA 1
ATOM 4406 C C . LEU B 1 182 ? 19.555 41.628 16.382 1.00 15.37 182 LEU B C 1
ATOM 4407 O O . LEU B 1 182 ? 19.701 41.979 15.212 1.00 24.16 182 LEU B O 1
ATOM 4416 N N . LYS B 1 183 ? 19.701 42.427 17.411 1.00 13.60 183 LYS B N 1
ATOM 4417 C CA . LYS B 1 183 ? 20.246 43.794 17.313 1.00 14.44 183 LYS B CA 1
ATOM 4418 C C . LYS B 1 183 ? 21.710 43.678 17.689 1.00 13.36 183 LYS B C 1
ATOM 4419 O O . LYS B 1 183 ? 22.121 43.728 18.845 1.00 13.30 183 LYS B O 1
ATOM 4425 N N . VAL B 1 184 ? 22.550 43.479 16.660 1.00 13.15 184 VAL B N 1
ATOM 4426 C CA . VAL B 1 184 ? 23.963 43.255 16.912 1.00 12.22 184 VAL B CA 1
ATOM 4427 C C . VAL B 1 184 ? 24.621 44.438 17.618 1.00 11.78 184 VAL B C 1
ATOM 4428 O O . VAL B 1 184 ? 25.572 44.235 18.363 1.00 11.70 184 VAL B O 1
ATOM 4432 N N . ASN B 1 185 ? 24.151 45.643 17.429 1.00 12.05 185 ASN B N 1
ATOM 4433 C CA . ASN B 1 185 ? 24.714 46.828 18.094 1.00 11.44 185 ASN B CA 1
ATOM 4434 C C . ASN B 1 185 ? 24.624 46.751 19.616 1.00 11.37 185 ASN B C 1
ATOM 4435 O O . ASN B 1 185 ? 25.313 47.537 20.274 1.00 13.25 185 ASN B O 1
ATOM 4440 N N . GLN B 1 186 ? 23.840 45.843 20.188 1.00 11.30 186 GLN B N 1
ATOM 4441 C CA . GLN B 1 186 ? 23.838 45.690 21.637 1.00 11.85 186 GLN B CA 1
ATOM 4442 C C . GLN B 1 186 ? 25.125 45.090 22.137 1.00 11.78 186 GLN B C 1
ATOM 4443 O O . GLN B 1 186 ? 25.399 45.091 23.376 1.00 12.75 186 GLN B O 1
ATOM 4449 N N . PHE B 1 187 ? 25.955 44.460 21.286 1.00 11.42 187 PHE B N 1
ATOM 4450 C CA . PHE B 1 187 ? 27.058 43.615 21.697 1.00 11.02 187 PHE B CA 1
ATOM 4451 C C . PHE B 1 187 ? 28.394 44.181 21.221 1.00 11.70 187 PHE B C 1
ATOM 4452 O O . PHE B 1 187 ? 28.513 44.735 20.131 1.00 12.81 187 PHE B O 1
ATOM 4460 N N . GLY B 1 188 ? 29.418 43.914 22.013 1.00 11.32 188 GLY B N 1
ATOM 4461 C CA . GLY B 1 188 ? 30.795 44.061 21.559 1.00 11.66 188 GLY B CA 1
ATOM 4462 C C . GLY B 1 188 ? 31.324 42.839 20.846 1.00 11.54 188 GLY B C 1
ATOM 4463 O O . GLY B 1 188 ? 32.154 42.956 19.922 1.00 12.21 188 GLY B O 1
ATOM 4464 N N . MET B 1 189 ? 30.854 41.670 21.215 1.00 11.00 189 MET B N 1
ATOM 4465 C CA . MET B 1 189 ? 31.282 40.430 20.561 1.00 10.83 189 MET B CA 1
ATOM 4466 C C . MET B 1 189 ? 30.232 39.358 20.767 1.00 10.84 189 MET B C 1
ATOM 4467 O O . MET B 1 189 ? 29.637 39.261 21.860 1.00 11.99 189 MET B O 1
ATOM 4476 N N . ILE B 1 190 ? 30.015 38.562 19.713 1.00 10.75 190 ILE B N 1
ATOM 4477 C CA . ILE B 1 190 ? 29.143 37.363 19.726 1.00 10.39 190 ILE B CA 1
ATOM 4478 C C . ILE B 1 190 ? 30.002 36.210 19.219 1.00 10.11 190 ILE B C 1
ATOM 4479 O O . ILE B 1 190 ? 30.712 36.378 18.239 1.00 11.08 190 ILE B O 1
ATOM 4484 N N . TYR B 1 191 ? 29.920 35.045 19.845 1.00 9.73 191 TYR B N 1
ATOM 4485 C CA . TYR B 1 191 ? 30.600 33.883 19.285 1.00 9.45 191 TYR B CA 1
ATOM 4486 C C . TYR B 1 191 ? 29.701 32.636 19.377 1.00 8.98 191 TYR B C 1
ATOM 4487 O O . TYR B 1 191 ? 28.835 32.541 20.218 1.00 9.68 191 TYR B O 1
ATOM 4496 N N . ALA B 1 192 ? 29.987 31.694 18.487 1.00 8.88 192 ALA B N 1
ATOM 4497 C CA . ALA B 1 192 ? 29.174 30.485 18.421 1.00 8.55 192 ALA B CA 1
ATOM 4498 C C . ALA B 1 192 ? 29.937 29.409 17.655 1.00 8.51 192 ALA B C 1
ATOM 4499 O O . ALA B 1 192 ? 30.337 29.640 16.526 1.00 9.16 192 ALA B O 1
ATOM 4501 N N . GLY B 1 193 ? 30.081 28.221 18.216 1.00 9.10 193 GLY B N 1
ATOM 4502 C CA . GLY B 1 193 ? 30.421 27.062 17.388 1.00 9.17 193 GLY B CA 1
ATOM 4503 C C . GLY B 1 193 ? 29.335 26.855 16.347 1.00 8.87 193 GLY B C 1
ATOM 4504 O O . GLY B 1 193 ? 28.165 27.094 16.632 1.00 9.80 193 GLY B O 1
ATOM 4505 N N . ALA B 1 194 ? 29.680 26.447 15.136 1.00 8.89 194 ALA B N 1
ATOM 4506 C CA . ALA B 1 194 ? 28.688 26.353 14.085 1.00 9.25 194 ALA B CA 1
ATOM 4507 C C . ALA B 1 194 ? 27.683 25.223 14.254 1.00 8.89 194 ALA B C 1
ATOM 4508 O O . ALA B 1 194 ? 26.593 25.313 13.681 1.00 10.09 194 ALA B O 1
ATOM 4510 N N . GLN B 1 195 ? 28.039 24.201 15.013 1.00 8.84 195 GLN B N 1
ATOM 4511 C CA . GLN B 1 195 ? 27.390 22.884 14.942 1.00 9.39 195 GLN B CA 1
ATOM 4512 C C . GLN B 1 195 ? 25.990 22.776 15.554 1.00 11.11 195 GLN B C 1
ATOM 4513 O O . GLN B 1 195 ? 25.528 21.637 15.849 1.00 13.71 195 GLN B O 1
ATOM 4519 N N . LYS B 1 196 ? 25.250 23.842 15.765 1.00 13.46 196 LYS B N 1
ATOM 4520 C CA . LYS B 1 196 ? 23.848 23.775 16.218 1.00 13.76 196 LYS B CA 1
ATOM 4521 C C . LYS B 1 196 ? 22.984 24.430 15.179 1.00 14.29 196 LYS B C 1
ATOM 4522 O O . LYS B 1 196 ? 22.035 23.788 14.711 1.00 17.96 196 LYS B O 1
ATOM 4528 N N . ASN B 1 197 ? 23.241 25.666 14.810 1.00 13.17 197 ASN B N 1
ATOM 4529 C CA . ASN B 1 197 ? 22.356 26.403 13.888 1.00 15.07 197 ASN B CA 1
ATOM 4530 C C . ASN B 1 197 ? 22.978 26.827 12.588 1.00 15.25 197 ASN B C 1
ATOM 4531 O O . ASN B 1 197 ? 22.250 27.327 11.715 1.00 23.04 197 ASN B O 1
ATOM 4540 N N . LEU B 1 198 ? 24.319 26.653 12.457 1.00 13.76 198 LEU B N 1
ATOM 4541 C CA . LEU B 1 198 ? 24.983 27.266 11.305 1.00 16.08 198 LEU B CA 1
ATOM 4542 C C . LEU B 1 198 ? 25.619 26.300 10.387 1.00 15.32 198 LEU B C 1
ATOM 4543 O O . LEU B 1 198 ? 25.856 26.705 9.220 1.00 14.69 198 LEU B O 1
ATOM 4548 N N . GLY B 1 199 ? 25.895 25.077 10.762 1.00 15.53 199 GLY B N 1
ATOM 4549 C CA . GLY B 1 199 ? 26.734 24.206 9.970 1.00 14.13 199 GLY B CA 1
ATOM 4550 C C . GLY B 1 199 ? 27.249 23.061 10.785 1.00 12.95 199 GLY B C 1
ATOM 4551 O O . GLY B 1 199 ? 26.804 22.819 11.906 1.00 17.96 199 GLY B O 1
ATOM 4552 N N . PRO B 1 200 ? 28.166 22.297 10.233 1.00 12.30 200 PRO B N 1
ATOM 4553 C CA . PRO B 1 200 ? 28.801 21.188 10.936 1.00 11.45 200 PRO B CA 1
ATOM 4554 C C . PRO B 1 200 ? 29.858 21.726 11.893 1.00 10.91 200 PRO B C 1
ATOM 4555 O O . PRO B 1 200 ? 30.270 22.896 11.877 1.00 14.69 200 PRO B O 1
ATOM 4559 N N . SER B 1 201 ? 30.355 20.860 12.772 1.00 9.99 201 SER B N 1
ATOM 4560 C CA . SER B 1 201 ? 31.428 21.232 13.674 1.00 9.75 201 SER B CA 1
ATOM 4561 C C . SER B 1 201 ? 32.734 21.468 12.941 1.00 9.87 201 SER B C 1
ATOM 4562 O O . SER B 1 201 ? 33.004 20.872 11.861 1.00 14.47 201 SER B O 1
ATOM 4567 N N . GLY B 1 202 ? 33.589 22.284 13.513 1.00 9.14 202 GLY B N 1
ATOM 4568 C CA . GLY B 1 202 ? 34.914 22.573 13.043 1.00 9.02 202 GLY B CA 1
ATOM 4569 C C . GLY B 1 202 ? 35.192 24.004 12.696 1.00 8.44 202 GLY B C 1
ATOM 4570 O O . GLY B 1 202 ? 36.332 24.379 12.476 1.00 9.56 202 GLY B O 1
ATOM 4571 N N . VAL B 1 203 ? 34.140 24.836 12.640 1.00 8.41 203 VAL B N 1
ATOM 4572 C CA . VAL B 1 203 ? 34.309 26.273 12.554 1.00 8.08 203 VAL B CA 1
ATOM 4573 C C . VAL B 1 203 ? 33.477 26.928 13.670 1.00 7.83 203 VAL B C 1
ATOM 4574 O O . VAL B 1 203 ? 32.402 26.458 14.027 1.00 8.64 203 VAL B O 1
ATOM 4578 N N . THR B 1 204 ? 34.010 28.059 14.142 1.00 8.21 204 THR B N 1
ATOM 4579 C CA . THR B 1 204 ? 33.424 28.955 15.158 1.00 8.21 204 THR B CA 1
ATOM 4580 C C . THR B 1 204 ? 33.297 30.319 14.540 1.00 8.48 204 THR B C 1
ATOM 4581 O O . THR B 1 204 ? 34.266 30.855 13.965 1.00 9.34 204 THR B O 1
ATOM 4585 N N . VAL B 1 205 ? 32.108 30.912 14.614 1.00 8.46 205 VAL B N 1
ATOM 4586 C CA . VAL B 1 205 ? 31.861 32.265 14.132 1.00 9.15 205 VAL B CA 1
ATOM 4587 C C . VAL B 1 205 ? 32.053 33.243 15.287 1.00 9.02 205 VAL B C 1
ATOM 4588 O O . VAL B 1 205 ? 31.509 33.050 16.377 1.00 9.91 205 VAL B O 1
ATOM 4592 N N . VAL B 1 206 ? 32.809 34.296 15.024 1.00 9.24 206 VAL B N 1
ATOM 4593 C CA . VAL B 1 206 ? 33.007 35.383 15.988 1.00 9.61 206 VAL B CA 1
ATOM 4594 C C . VAL B 1 206 ? 32.660 36.683 15.285 1.00 10.33 206 VAL B C 1
ATOM 4595 O O . VAL B 1 206 ? 33.252 37.030 14.242 1.00 13.26 206 VAL B O 1
ATOM 4599 N N . ILE B 1 207 ? 31.707 37.424 15.818 1.00 9.83 207 ILE B N 1
ATOM 4600 C CA . ILE B 1 207 ? 31.266 38.724 15.296 1.00 9.92 207 ILE B CA 1
ATOM 4601 C C . ILE B 1 207 ? 31.786 39.747 16.299 1.00 10.59 207 ILE B C 1
ATOM 4602 O O . ILE B 1 207 ? 31.390 39.678 17.469 1.00 11.75 207 ILE B O 1
ATOM 4607 N N . VAL B 1 208 ? 32.679 40.658 15.876 1.00 11.29 208 VAL B N 1
ATOM 4608 C CA . VAL B 1 208 ? 33.346 41.504 16.847 1.00 12.41 208 VAL B CA 1
ATOM 4609 C C . VAL B 1 208 ? 33.365 42.949 16.364 1.00 11.50 208 VAL B C 1
ATOM 4610 O O . VAL B 1 208 ? 33.634 43.262 15.202 1.00 12.26 208 VAL B O 1
ATOM 4614 N N . LYS B 1 209 ? 33.069 43.857 17.312 1.00 11.27 209 LYS B N 1
ATOM 4615 C CA . LYS B 1 209 ? 33.140 45.298 17.047 1.00 11.42 209 LYS B CA 1
ATOM 4616 C C . LYS B 1 209 ? 34.563 45.653 16.788 1.00 12.52 209 LYS B C 1
ATOM 4617 O O . LYS B 1 209 ? 35.433 45.377 17.592 1.00 14.60 209 LYS B O 1
ATOM 4628 N N . LYS B 1 210 ? 34.907 46.134 15.632 1.00 19.26 210 LYS B N 1
ATOM 4629 C CA . LYS B 1 210 ? 36.326 46.159 15.202 1.00 27.05 210 LYS B CA 1
ATOM 4630 C C . LYS B 1 210 ? 37.163 46.991 16.153 1.00 26.11 210 LYS B C 1
ATOM 4631 O O . LYS B 1 210 ? 38.315 46.578 16.320 1.00 36.05 210 LYS B O 1
ATOM 4637 N N . ASP B 1 211 ? 36.621 48.083 16.741 1.00 30.96 211 ASP B N 1
ATOM 4638 C CA . ASP B 1 211 ? 37.455 48.862 17.638 1.00 41.48 211 ASP B CA 1
ATOM 4639 C C . ASP B 1 211 ? 37.698 48.264 19.012 1.00 37.44 211 ASP B C 1
ATOM 4640 O O . ASP B 1 211 ? 38.441 48.777 19.820 1.00 53.68 211 ASP B O 1
ATOM 4645 N N . LEU B 1 212 ? 37.049 47.165 19.356 1.00 27.55 212 LEU B N 1
ATOM 4646 C CA . LEU B 1 212 ? 37.235 46.458 20.607 1.00 29.86 212 LEU B CA 1
ATOM 4647 C C . LEU B 1 212 ? 38.686 45.882 20.587 1.00 27.74 212 LEU B C 1
ATOM 4648 O O . LEU B 1 212 ? 39.191 45.815 21.647 1.00 41.32 212 LEU B O 1
ATOM 4653 N N . LEU B 1 213 ? 39.019 45.401 19.338 1.00 42.17 213 LEU B N 1
ATOM 4654 C CA . LEU B 1 213 ? 40.176 44.528 19.207 1.00 48.19 213 LEU B CA 1
ATOM 4655 C C . LEU B 1 213 ? 40.867 44.379 17.854 1.00 38.11 213 LEU B C 1
ATOM 4656 O O . LEU B 1 213 ? 41.524 43.281 17.798 1.00 39.40 213 LEU B O 1
ATOM 4661 N N . VAL B 1 217 ? 47.910 43.225 21.271 1.00 62.69 217 VAL B N 1
ATOM 4662 C CA . VAL B 1 217 ? 47.999 42.534 22.530 1.00 34.11 217 VAL B CA 1
ATOM 4663 C C . VAL B 1 217 ? 49.334 41.756 22.578 1.00 34.06 217 VAL B C 1
ATOM 4664 O O . VAL B 1 217 ? 49.432 40.578 22.201 1.00 30.85 217 VAL B O 1
ATOM 4668 N N . GLU B 1 218 ? 50.222 42.598 23.040 1.00 46.96 218 GLU B N 1
ATOM 4669 C CA . GLU B 1 218 ? 51.524 42.330 23.560 1.00 52.01 218 GLU B CA 1
ATOM 4670 C C . GLU B 1 218 ? 51.547 40.930 24.195 1.00 47.74 218 GLU B C 1
ATOM 4671 O O . GLU B 1 218 ? 50.743 40.705 25.111 1.00 48.92 218 GLU B O 1
ATOM 4673 N N . GLN B 1 219 ? 52.442 40.152 23.620 1.00 45.58 219 GLN B N 1
ATOM 4674 C CA . GLN B 1 219 ? 52.711 38.908 24.325 1.00 41.40 219 GLN B CA 1
ATOM 4675 C C . GLN B 1 219 ? 51.655 37.840 24.084 1.00 34.23 219 GLN B C 1
ATOM 4676 O O . GLN B 1 219 ? 51.908 36.730 24.580 1.00 39.71 219 GLN B O 1
ATOM 4682 N N . VAL B 1 220 ? 50.550 38.099 23.359 1.00 19.16 220 VAL B N 1
ATOM 4683 C CA . VAL B 1 220 ? 49.613 37.006 23.062 1.00 15.59 220 VAL B CA 1
ATOM 4684 C C . VAL B 1 220 ? 50.135 36.280 21.829 1.00 12.89 220 VAL B C 1
ATOM 4685 O O . VAL B 1 220 ? 50.445 36.909 20.822 1.00 13.97 220 VAL B O 1
ATOM 4689 N N . PRO B 1 221 ? 50.155 34.950 21.835 1.00 12.00 221 PRO B N 1
ATOM 4690 C CA . PRO B 1 221 ? 50.519 34.203 20.629 1.00 11.06 221 PRO B CA 1
ATOM 4691 C C . PRO B 1 221 ? 49.736 34.620 19.414 1.00 10.32 221 PRO B C 1
ATOM 4692 O O . PRO B 1 221 ? 48.541 34.921 19.477 1.00 10.74 221 PRO B O 1
ATOM 4696 N N . THR B 1 222 ? 50.397 34.605 18.254 1.00 10.38 222 THR B N 1
ATOM 4697 C CA . THR B 1 222 ? 49.828 35.089 17.000 1.00 10.89 222 THR B CA 1
ATOM 4698 C C . THR B 1 222 ? 48.447 34.494 16.718 1.00 9.74 222 THR B C 1
ATOM 4699 O O . THR B 1 222 ? 47.488 35.236 16.399 1.00 10.54 222 THR B O 1
ATOM 4703 N N . MET B 1 223 ? 48.309 33.205 16.822 1.00 10.12 223 MET B N 1
ATOM 4704 C CA . MET B 1 223 ? 47.037 32.542 16.514 1.00 10.08 223 MET B CA 1
ATOM 4705 C C . MET B 1 223 ? 45.913 32.891 17.491 1.00 9.62 223 MET B C 1
ATOM 4706 O O . MET B 1 223 ? 44.732 32.692 17.167 1.00 9.84 223 MET B O 1
ATOM 4711 N N . LEU B 1 224 ? 46.263 33.356 18.668 1.00 9.82 224 LEU B N 1
ATOM 4712 C CA . LEU B 1 224 ? 45.304 33.641 19.749 1.00 9.88 224 LEU B CA 1
ATOM 4713 C C . LEU B 1 224 ? 44.967 35.121 19.842 1.00 9.75 224 LEU B C 1
ATOM 4714 O O . LEU B 1 224 ? 44.169 35.480 20.695 1.00 11.00 224 LEU B O 1
ATOM 4719 N N . GLN B 1 225 ? 45.484 35.972 18.955 1.00 10.27 225 GLN B N 1
ATOM 4720 C CA . GLN B 1 225 ? 45.050 37.363 18.859 1.00 10.65 225 GLN B CA 1
ATOM 4721 C C . GLN B 1 225 ? 43.902 37.495 17.868 1.00 10.48 225 GLN B C 1
ATOM 4722 O O . GLN B 1 225 ? 44.011 37.083 16.713 1.00 10.61 225 GLN B O 1
ATOM 4728 N N . TYR B 1 226 ? 42.816 38.147 18.284 1.00 10.58 226 TYR B N 1
ATOM 4729 C CA . TYR B 1 226 ? 41.777 38.472 17.298 1.00 10.61 226 TYR B CA 1
ATOM 4730 C C . TYR B 1 226 ? 42.341 39.307 16.177 1.00 10.58 226 TYR B C 1
ATOM 4731 O O . TYR B 1 226 ? 41.939 39.140 15.009 1.00 11.27 226 TYR B O 1
ATOM 4740 N N . ALA B 1 227 ? 43.265 40.217 16.475 1.00 11.10 227 ALA B N 1
ATOM 4741 C CA . ALA B 1 227 ? 43.831 41.099 15.448 1.00 11.84 227 ALA B CA 1
ATOM 4742 C C . ALA B 1 227 ? 44.430 40.354 14.289 1.00 11.33 227 ALA B C 1
ATOM 4743 O O . ALA B 1 227 ? 44.330 40.786 13.123 1.00 11.80 227 ALA B O 1
ATOM 4745 N N . THR B 1 228 ? 45.062 39.186 14.582 1.00 10.84 228 THR B N 1
ATOM 4746 C CA . THR B 1 228 ? 45.641 38.388 13.481 1.00 11.06 228 THR B CA 1
ATOM 4747 C C . THR B 1 228 ? 44.606 38.029 12.453 1.00 10.24 228 THR B C 1
ATOM 4748 O O . THR B 1 228 ? 44.810 38.127 11.234 1.00 11.35 228 THR B O 1
ATOM 4752 N N . HIS B 1 229 ? 43.483 37.537 12.947 1.00 10.03 229 HIS B N 1
ATOM 4753 C CA . HIS B 1 229 ? 42.397 37.037 12.086 1.00 9.90 229 HIS B CA 1
ATOM 4754 C C . HIS B 1 229 ? 41.614 38.168 11.456 1.00 10.05 229 HIS B C 1
ATOM 4755 O O . HIS B 1 229 ? 41.168 38.079 10.312 1.00 11.21 229 HIS B O 1
ATOM 4762 N N . ILE B 1 230 ? 41.455 39.297 12.159 1.00 10.64 230 ILE B N 1
ATOM 4763 C CA . ILE B 1 230 ? 40.806 40.458 11.541 1.00 11.38 230 ILE B CA 1
ATOM 4764 C C . ILE B 1 230 ? 41.608 40.948 10.359 1.00 11.14 230 ILE B C 1
ATOM 4765 O O . ILE B 1 230 ? 41.094 41.164 9.260 1.00 12.43 230 ILE B O 1
ATOM 4770 N N . LYS B 1 231 ? 42.911 41.144 10.561 1.00 11.22 231 LYS B N 1
ATOM 4771 C CA . LYS B 1 231 ? 43.773 41.726 9.530 1.00 13.32 231 LYS B CA 1
ATOM 4772 C C . LYS B 1 231 ? 43.841 40.823 8.299 1.00 12.10 231 LYS B C 1
ATOM 4773 O O . LYS B 1 231 ? 43.955 41.304 7.193 1.00 14.07 231 LYS B O 1
ATOM 4779 N N . SER B 1 232 ? 43.811 39.499 8.507 1.00 11.84 232 SER B N 1
ATOM 4780 C CA . SER B 1 232 ? 43.958 38.522 7.449 1.00 11.27 232 SER B CA 1
ATOM 4781 C C . SER B 1 232 ? 42.620 38.015 6.926 1.00 10.94 232 SER B C 1
ATOM 4782 O O . SER B 1 232 ? 42.622 37.086 6.103 1.00 11.32 232 SER B O 1
ATOM 4787 N N . ASP B 1 233 ? 41.503 38.583 7.348 1.00 11.42 233 ASP B N 1
ATOM 4788 C CA . ASP B 1 233 ? 40.207 38.127 6.884 1.00 11.09 233 ASP B CA 1
ATOM 4789 C C . ASP B 1 233 ? 39.979 36.631 7.112 1.00 9.75 233 ASP B C 1
ATOM 4790 O O . ASP B 1 233 ? 39.375 35.939 6.313 1.00 10.78 233 ASP B O 1
ATOM 4799 N N . SER B 1 234 ? 40.452 36.157 8.245 1.00 9.62 234 SER B N 1
ATOM 4800 C CA . SER B 1 234 ? 40.300 34.721 8.656 1.00 8.93 234 SER B CA 1
ATOM 4801 C C . SER B 1 234 ? 41.010 33.788 7.678 1.00 9.26 234 SER B C 1
ATOM 4802 O O . SER B 1 234 ? 40.597 32.622 7.575 1.00 10.00 234 SER B O 1
ATOM 4805 N N . LEU B 1 235 ? 42.068 34.264 7.043 1.00 9.55 235 LEU B N 1
ATOM 4806 C CA . LEU B 1 235 ? 42.925 33.504 6.125 1.00 9.27 235 LEU B CA 1
ATOM 4807 C C . LEU B 1 235 ? 44.348 33.569 6.555 1.00 9.52 235 LEU B C 1
ATOM 4808 O O . LEU B 1 235 ? 45.279 33.333 5.759 1.00 10.98 235 LEU B O 1
ATOM 4813 N N . TYR B 1 236 ? 44.624 33.811 7.847 1.00 9.57 236 TYR B N 1
ATOM 4814 C CA . TYR B 1 236 ? 46.020 33.840 8.344 1.00 9.74 236 TYR B CA 1
ATOM 4815 C C . TYR B 1 236 ? 46.683 32.472 8.156 1.00 8.93 236 TYR B C 1
ATOM 4816 O O . TYR B 1 236 ? 47.816 32.382 7.653 1.00 10.66 236 TYR B O 1
ATOM 4825 N N . ASN B 1 237 ? 46.018 31.438 8.609 1.00 8.72 237 ASN B N 1
ATOM 4826 C CA . ASN B 1 237 ? 46.427 30.050 8.326 1.00 8.66 237 ASN B CA 1
ATOM 4827 C C . ASN B 1 237 ? 45.304 29.372 7.589 1.00 8.37 237 ASN B C 1
ATOM 4828 O O . ASN B 1 237 ? 44.316 29.995 7.185 1.00 8.86 237 ASN B O 1
ATOM 4833 N N . THR B 1 238 ? 45.449 28.074 7.382 1.00 8.37 238 THR B N 1
ATOM 4834 C CA . THR B 1 238 ? 44.459 27.367 6.534 1.00 8.67 238 THR B CA 1
ATOM 4835 C C . THR B 1 238 ? 43.132 27.271 7.288 1.00 8.25 238 THR B C 1
ATOM 4836 O O . THR B 1 238 ? 43.099 26.686 8.387 1.00 8.75 238 THR B O 1
ATOM 4840 N N . PRO B 1 239 ? 42.043 27.800 6.756 1.00 8.66 239 PRO B N 1
ATOM 4841 C CA . PRO B 1 239 ? 40.755 27.676 7.440 1.00 8.59 239 PRO B CA 1
ATOM 4842 C C . PRO B 1 239 ? 40.163 26.301 7.246 1.00 8.37 239 PRO B C 1
ATOM 4843 O O . PRO B 1 239 ? 40.630 25.516 6.416 1.00 8.94 239 PRO B O 1
ATOM 4847 N N . PRO B 1 240 ? 39.117 25.983 8.014 1.00 8.40 240 PRO B N 1
ATOM 4848 C CA . PRO B 1 240 ? 38.339 24.747 7.841 1.00 8.55 240 PRO B CA 1
ATOM 4849 C C . PRO B 1 240 ? 37.418 24.900 6.654 1.00 8.00 240 PRO B C 1
ATOM 4850 O O . PRO B 1 240 ? 36.255 25.296 6.753 1.00 8.53 240 PRO B O 1
ATOM 4854 N N . THR B 1 241 ? 37.975 24.669 5.450 1.00 8.67 241 THR B N 1
ATOM 4855 C CA . THR B 1 241 ? 37.322 25.076 4.224 1.00 8.70 241 THR B CA 1
ATOM 4856 C C . THR B 1 241 ? 35.995 24.384 4.007 1.00 8.32 241 THR B C 1
ATOM 4857 O O . THR B 1 241 ? 35.028 25.052 3.599 1.00 9.11 241 THR B O 1
ATOM 4861 N N . PHE B 1 242 ? 35.915 23.084 4.222 1.00 8.61 242 PHE B N 1
ATOM 4862 C CA . PHE B 1 242 ? 34.627 22.397 4.005 1.00 8.63 242 PHE B CA 1
ATOM 4863 C C . PHE B 1 242 ? 33.579 22.852 5.004 1.00 8.13 242 PHE B C 1
ATOM 4864 O O . PHE B 1 242 ? 32.410 23.008 4.657 1.00 8.47 242 PHE B O 1
ATOM 4872 N N . SER B 1 243 ? 33.982 23.077 6.275 1.00 8.27 243 SER B N 1
ATOM 4873 C CA . SER B 1 243 ? 33.019 23.559 7.238 1.00 8.29 243 SER B CA 1
ATOM 4874 C C . SER B 1 243 ? 32.462 24.930 6.863 1.00 7.89 243 SER B C 1
ATOM 4875 O O . SER B 1 243 ? 31.289 25.205 7.049 1.00 8.41 243 SER B O 1
ATOM 4878 N N . ILE B 1 244 ? 33.324 25.826 6.353 1.00 8.38 244 ILE B N 1
ATOM 4879 C CA . ILE B 1 244 ? 32.865 27.156 5.911 1.00 8.19 244 ILE B CA 1
ATOM 4880 C C . ILE B 1 244 ? 31.999 27.059 4.676 1.00 8.44 244 ILE B C 1
ATOM 4881 O O . ILE B 1 244 ? 30.980 27.774 4.570 1.00 8.82 244 ILE B O 1
ATOM 4886 N N . TYR B 1 245 ? 32.333 26.180 3.738 1.00 8.47 245 TYR B N 1
ATOM 4887 C CA . TYR B 1 245 ? 31.445 25.900 2.608 1.00 8.72 245 TYR B CA 1
ATOM 4888 C C . TYR B 1 245 ? 30.072 25.428 3.095 1.00 8.03 245 TYR B C 1
ATOM 4889 O O . TYR B 1 245 ? 29.045 25.871 2.579 1.00 8.72 245 TYR B O 1
ATOM 4898 N N . MET B 1 246 ? 30.038 24.489 4.047 1.00 8.54 246 MET B N 1
ATOM 4899 C CA . MET B 1 246 ? 28.753 24.005 4.554 1.00 8.32 246 MET B CA 1
ATOM 4900 C C . MET B 1 246 ? 27.973 25.105 5.261 1.00 8.22 246 MET B C 1
ATOM 4901 O O . MET B 1 246 ? 26.750 25.182 5.114 1.00 8.84 246 MET B O 1
ATOM 4906 N N . LEU B 1 247 ? 28.660 25.945 6.010 1.00 8.54 247 LEU B N 1
ATOM 4907 C CA . LEU B 1 247 ? 28.048 27.126 6.624 1.00 8.84 247 LEU B CA 1
ATOM 4908 C C . LEU B 1 247 ? 27.392 27.983 5.555 1.00 8.78 247 LEU B C 1
ATOM 4909 O O . LEU B 1 247 ? 26.246 28.409 5.693 1.00 9.23 247 LEU B O 1
ATOM 4914 N N . ARG B 1 248 ? 28.123 28.253 4.446 1.00 9.06 248 ARG B N 1
ATOM 4915 C CA . ARG B 1 248 ? 27.528 28.996 3.337 1.00 9.48 248 ARG B CA 1
ATOM 4916 C C . ARG B 1 248 ? 26.228 28.336 2.878 1.00 8.80 248 ARG B C 1
ATOM 4917 O O . ARG B 1 248 ? 25.202 28.999 2.684 1.00 9.29 248 ARG B O 1
ATOM 4925 N N . ASN B 1 249 ? 26.278 27.008 2.659 1.00 8.65 249 ASN B N 1
ATOM 4926 C CA . ASN B 1 249 ? 25.093 26.289 2.190 1.00 8.62 249 ASN B CA 1
ATOM 4927 C C . ASN B 1 249 ? 23.925 26.428 3.178 1.00 8.21 249 ASN B C 1
ATOM 4928 O O . ASN B 1 249 ? 22.766 26.592 2.763 1.00 8.81 249 ASN B O 1
ATOM 4933 N N . VAL B 1 250 ? 24.198 26.333 4.465 1.00 8.31 250 VAL B N 1
ATOM 4934 C CA . VAL B 1 250 ? 23.126 26.505 5.473 1.00 8.23 250 VAL B CA 1
ATOM 4935 C C . VAL B 1 250 ? 22.551 27.901 5.411 1.00 8.46 250 VAL B C 1
ATOM 4936 O O . VAL B 1 250 ? 21.332 28.096 5.471 1.00 9.07 250 VAL B O 1
ATOM 4940 N N . LEU B 1 251 ? 23.425 28.925 5.325 1.00 8.56 251 LEU B N 1
ATOM 4941 C CA . LEU B 1 251 ? 22.964 30.305 5.253 1.00 9.22 251 LEU B CA 1
ATOM 4942 C C . LEU B 1 251 ? 22.116 30.539 3.997 1.00 8.97 251 LEU B C 1
ATOM 4943 O O . LEU B 1 251 ? 21.113 31.272 4.046 1.00 9.48 251 LEU B O 1
ATOM 4948 N N . ASP B 1 252 ? 22.474 29.934 2.875 1.00 9.06 252 ASP B N 1
ATOM 4949 C CA . ASP B 1 252 ? 21.625 30.062 1.665 1.00 9.61 252 ASP B CA 1
ATOM 4950 C C . ASP B 1 252 ? 20.242 29.492 1.931 1.00 9.31 252 ASP B C 1
ATOM 4951 O O . ASP B 1 252 ? 19.233 30.033 1.448 1.00 10.05 252 ASP B O 1
ATOM 4956 N N . TRP B 1 253 ? 20.142 28.369 2.659 1.00 9.03 253 TRP B N 1
ATOM 4957 C CA . TRP B 1 253 ? 18.853 27.776 3.034 1.00 9.11 253 TRP B CA 1
ATOM 4958 C C . TRP B 1 253 ? 18.048 28.722 3.907 1.00 8.91 253 TRP B C 1
ATOM 4959 O O . TRP B 1 253 ? 16.853 28.924 3.675 1.00 10.10 253 TRP B O 1
ATOM 4970 N N . ILE B 1 254 ? 18.675 29.323 4.900 1.00 9.07 254 ILE B N 1
ATOM 4971 C CA . ILE B 1 254 ? 17.960 30.308 5.738 1.00 9.49 254 ILE B CA 1
ATOM 4972 C C . ILE B 1 254 ? 17.453 31.444 4.902 1.00 9.37 254 ILE B C 1
ATOM 4973 O O . ILE B 1 254 ? 16.295 31.894 5.044 1.00 10.41 254 ILE B O 1
ATOM 4978 N N . LYS B 1 255 ? 18.308 31.978 4.031 1.00 9.89 255 LYS B N 1
ATOM 4979 C CA . LYS B 1 255 ? 17.904 33.100 3.173 1.00 10.21 255 LYS B CA 1
ATOM 4980 C C . LYS B 1 255 ? 16.742 32.661 2.296 1.00 10.50 255 LYS B C 1
ATOM 4981 O O . LYS B 1 255 ? 15.765 33.445 2.142 1.00 11.72 255 LYS B O 1
ATOM 4987 N N . ASP B 1 256 ? 16.806 31.508 1.682 1.00 10.46 256 ASP B N 1
ATOM 4988 C CA . ASP B 1 256 ? 15.746 31.064 0.767 1.00 11.68 256 ASP B CA 1
ATOM 4989 C C . ASP B 1 256 ? 14.389 30.907 1.476 1.00 11.94 256 ASP B C 1
ATOM 4990 O O . ASP B 1 256 ? 13.352 31.089 0.818 1.00 14.22 256 ASP B O 1
ATOM 4995 N N . LEU B 1 257 ? 14.368 30.591 2.757 1.00 10.59 257 LEU B N 1
ATOM 4996 C CA . LEU B 1 257 ? 13.143 30.459 3.501 1.00 12.15 257 LEU B CA 1
ATOM 4997 C C . LEU B 1 257 ? 12.578 31.821 3.953 1.00 12.27 257 LEU B C 1
ATOM 4998 O O . LEU B 1 257 ? 11.455 31.843 4.442 1.00 13.76 257 LEU B O 1
ATOM 5003 N N . GLY B 1 258 ? 13.334 32.902 3.773 1.00 11.68 258 GLY B N 1
ATOM 5004 C CA . GLY B 1 258 ? 12.845 34.239 4.148 1.00 13.21 258 GLY B CA 1
ATOM 5005 C C . GLY B 1 258 ? 13.618 34.870 5.280 1.00 12.45 258 GLY B C 1
ATOM 5006 O O . GLY B 1 258 ? 13.195 35.900 5.803 1.00 18.06 258 GLY B O 1
ATOM 50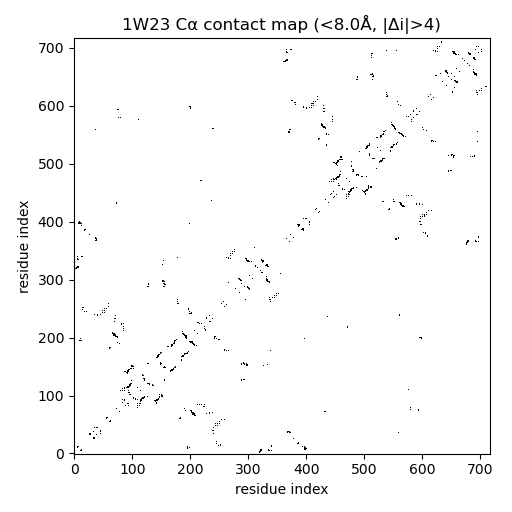07 N N . GLY B 1 259 ? 14.742 34.311 5.696 1.00 10.67 259 GLY B N 1
ATOM 5008 C CA . GLY B 1 259 ? 15.599 34.961 6.647 1.00 10.77 259 GLY B CA 1
ATOM 5009 C C . GLY B 1 259 ? 15.245 34.761 8.103 1.00 10.99 259 GLY B C 1
ATOM 5010 O O . GLY B 1 259 ? 14.476 33.848 8.440 1.00 11.57 259 GLY B O 1
ATOM 5011 N N . ALA B 1 260 ? 15.803 35.595 8.964 1.00 11.10 260 ALA B N 1
ATOM 5012 C CA . ALA B 1 260 ? 15.748 35.413 10.396 1.00 11.64 260 ALA B CA 1
ATOM 5013 C C . ALA B 1 260 ? 14.305 35.488 10.923 1.00 12.12 260 ALA B C 1
ATOM 5014 O O . ALA B 1 260 ? 13.979 34.756 11.874 1.00 12.00 260 ALA B O 1
ATOM 5016 N N . GLU B 1 261 ? 13.418 36.291 10.353 1.00 12.37 261 GLU B N 1
ATOM 5017 C CA . GLU B 1 261 ? 12.058 36.359 10.868 1.00 13.71 261 GLU B CA 1
ATOM 5018 C C . GLU B 1 261 ? 11.310 35.095 10.503 1.00 13.09 261 GLU B C 1
ATOM 5019 O O . GLU B 1 261 ? 10.492 34.603 11.304 1.00 13.79 261 GLU B O 1
ATOM 5025 N N . ALA B 1 262 ? 11.567 34.546 9.336 1.00 12.87 262 ALA B N 1
ATOM 5026 C CA . ALA B 1 262 ? 10.894 33.321 8.904 1.00 13.10 262 ALA B CA 1
ATOM 5027 C C . ALA B 1 262 ? 11.374 32.146 9.754 1.00 11.64 262 ALA B C 1
ATOM 5028 O O . ALA B 1 262 ? 10.570 31.289 10.166 1.00 12.58 262 ALA B O 1
ATOM 5030 N N . ILE B 1 263 ? 12.653 32.093 10.034 1.00 10.73 263 ILE B N 1
ATOM 5031 C CA . ILE B 1 263 ? 13.184 30.997 10.865 1.00 10.47 263 ILE B CA 1
ATOM 5032 C C . ILE B 1 263 ? 12.661 31.140 12.277 1.00 10.20 263 ILE B C 1
ATOM 5033 O O . ILE B 1 263 ? 12.307 30.139 12.899 1.00 10.64 263 ILE B O 1
ATOM 5042 N N . ALA B 1 264 ? 12.523 32.368 12.806 1.00 10.57 264 ALA B N 1
ATOM 5043 C CA . ALA B 1 264 ? 11.983 32.541 14.165 1.00 10.80 264 ALA B CA 1
ATOM 5044 C C . ALA B 1 264 ? 10.556 32.035 14.218 1.00 10.68 264 ALA B C 1
ATOM 5045 O O . ALA B 1 264 ? 10.160 31.379 15.200 1.00 11.14 264 ALA B O 1
ATOM 5047 N N . LYS B 1 265 ? 9.732 32.304 13.194 1.00 11.23 265 LYS B N 1
ATOM 5048 C CA . LYS B 1 265 ? 8.348 31.818 13.229 1.00 11.86 265 LYS B CA 1
ATOM 5049 C C . LYS B 1 265 ? 8.334 30.296 13.206 1.00 11.18 265 LYS B C 1
ATOM 5050 O O . LYS B 1 265 ? 7.550 29.673 13.940 1.00 11.63 265 LYS B O 1
ATOM 5056 N N . GLN B 1 266 ? 9.191 29.676 12.401 1.00 11.05 266 GLN B N 1
ATOM 5057 C CA . GLN B 1 266 ? 9.266 28.200 12.408 1.00 10.96 266 GLN B CA 1
ATOM 5058 C C . GLN B 1 266 ? 9.665 27.679 13.774 1.00 9.71 266 GLN B C 1
ATOM 5059 O O . GLN B 1 266 ? 9.108 26.685 14.260 1.00 10.37 266 GLN B O 1
ATOM 5065 N N . ASN B 1 267 ? 10.660 28.301 14.382 1.00 9.67 267 ASN B N 1
ATOM 5066 C CA . ASN B 1 267 ? 11.170 27.841 15.678 1.00 9.37 267 ASN B CA 1
ATOM 5067 C C . ASN B 1 267 ? 10.136 28.034 16.763 1.00 9.16 267 ASN B C 1
ATOM 5068 O O . ASN B 1 267 ? 9.973 27.172 17.659 1.00 9.64 267 ASN B O 1
ATOM 5073 N N . GLU B 1 268 ? 9.397 29.123 16.751 1.00 9.95 268 GLU B N 1
ATOM 5074 C CA . GLU B 1 268 ? 8.322 29.338 17.722 1.00 9.91 268 GLU B CA 1
ATOM 5075 C C . GLU B 1 268 ? 7.251 28.261 17.576 1.00 10.42 268 GLU B C 1
ATOM 5076 O O . GLU B 1 268 ? 6.715 27.749 18.557 1.00 10.46 268 GLU B O 1
ATOM 5082 N N . GLU B 1 269 ? 6.893 27.901 16.338 1.00 10.39 269 GLU B N 1
ATOM 5083 C CA . GLU B 1 269 ? 5.868 26.859 16.114 1.00 11.14 269 GLU B CA 1
ATOM 5084 C C . GLU B 1 269 ? 6.364 25.503 16.597 1.00 11.14 269 GLU B C 1
ATOM 5085 O O . GLU B 1 269 ? 5.572 24.756 17.213 1.00 12.51 269 GLU B O 1
ATOM 5091 N N . LYS B 1 270 ? 7.598 25.114 16.354 1.00 10.76 270 LYS B N 1
ATOM 5092 C CA . LYS B 1 270 ? 8.163 23.854 16.823 1.00 11.04 270 LYS B CA 1
ATOM 5093 C C . LYS B 1 270 ? 8.165 23.787 18.321 1.00 10.23 270 LYS B C 1
ATOM 5094 O O . LYS B 1 270 ? 7.747 22.764 18.909 1.00 11.48 270 LYS B O 1
ATOM 5102 N N . ALA B 1 271 ? 8.626 24.837 18.970 1.00 9.74 271 ALA B N 1
ATOM 5103 C CA . ALA B 1 271 ? 8.713 24.842 20.436 1.00 10.06 271 ALA B CA 1
ATOM 5104 C C . ALA B 1 271 ? 7.311 24.751 21.011 1.00 10.33 271 ALA B C 1
ATOM 5105 O O . ALA B 1 271 ? 7.099 24.067 22.020 1.00 10.78 271 ALA B O 1
ATOM 5107 N N . LYS B 1 272 ? 6.351 25.458 20.433 1.00 9.79 272 LYS B N 1
ATOM 5108 C CA . LYS B 1 272 ? 4.976 25.469 20.937 1.00 10.13 272 LYS B CA 1
ATOM 5109 C C . LYS B 1 272 ? 4.421 24.039 20.973 1.00 9.38 272 LYS B C 1
ATOM 5110 O O . LYS B 1 272 ? 3.711 23.686 21.923 1.00 9.86 272 LYS B O 1
ATOM 5116 N N . ILE B 1 273 ? 4.684 23.233 19.949 1.00 9.42 273 ILE B N 1
ATOM 5117 C CA . ILE B 1 273 ? 4.199 21.858 19.933 1.00 9.79 273 ILE B CA 1
ATOM 5118 C C . ILE B 1 273 ? 4.692 21.116 21.153 1.00 9.62 273 ILE B C 1
ATOM 5119 O O . ILE B 1 273 ? 3.917 20.390 21.773 1.00 11.30 273 ILE B O 1
ATOM 5124 N N . ILE B 1 274 ? 5.955 21.227 21.490 1.00 9.04 274 ILE B N 1
ATOM 5125 C CA . ILE B 1 274 ? 6.515 20.474 22.606 1.00 9.01 274 ILE B CA 1
ATOM 5126 C C . ILE B 1 274 ? 6.043 21.051 23.935 1.00 9.01 274 ILE B C 1
ATOM 5127 O O . ILE B 1 274 ? 5.611 20.288 24.821 1.00 9.47 274 ILE B O 1
ATOM 5134 N N . TYR B 1 275 ? 6.119 22.349 24.111 1.00 9.16 275 TYR B N 1
ATOM 5135 C CA . TYR B 1 275 ? 5.676 22.935 25.385 1.00 9.18 275 TYR B CA 1
ATOM 5136 C C . TYR B 1 275 ? 4.187 22.732 25.616 1.00 9.17 275 TYR B C 1
ATOM 5137 O O . TYR B 1 275 ? 3.800 22.507 26.775 1.00 9.64 275 TYR B O 1
ATOM 5146 N N . ASP B 1 276 ? 3.342 22.836 24.601 1.00 9.30 276 ASP B N 1
ATOM 5147 C CA . ASP B 1 276 ? 1.927 22.607 24.823 1.00 9.46 276 ASP B CA 1
ATOM 5148 C C . ASP B 1 276 ? 1.695 21.178 25.268 1.00 8.89 276 ASP B C 1
ATOM 5149 O O . ASP B 1 276 ? 0.817 20.902 26.074 1.00 9.97 276 ASP B O 1
ATOM 5154 N N . THR B 1 277 ? 2.475 20.242 24.742 1.00 8.91 277 THR B N 1
ATOM 5155 C CA . THR B 1 277 ? 2.325 18.830 25.109 1.00 9.19 277 THR B CA 1
ATOM 5156 C C . THR B 1 277 ? 2.703 18.636 26.598 1.00 8.98 277 THR B C 1
ATOM 5157 O O . THR B 1 277 ? 2.015 17.952 27.368 1.00 10.11 277 THR B O 1
ATOM 5161 N N . ILE B 1 278 ? 3.801 19.262 27.023 1.00 9.18 278 ILE B N 1
ATOM 5162 C CA . ILE B 1 278 ? 4.160 19.271 28.441 1.00 9.27 278 ILE B CA 1
ATOM 5163 C C . ILE B 1 278 ? 3.055 19.891 29.264 1.00 9.48 278 ILE B C 1
ATOM 5164 O O . ILE B 1 278 ? 2.625 19.317 30.281 1.00 10.54 278 ILE B O 1
ATOM 5169 N N . ASP B 1 279 ? 2.604 21.061 28.893 1.00 9.67 279 ASP B N 1
ATOM 5170 C CA . ASP B 1 279 ? 1.654 21.824 29.721 1.00 10.46 279 ASP B CA 1
ATOM 5171 C C . ASP B 1 279 ? 0.300 21.190 29.785 1.00 11.10 279 ASP B C 1
ATOM 5172 O O . ASP B 1 279 ? -0.375 21.430 30.814 1.00 14.95 279 ASP B O 1
ATOM 5177 N N . GLU B 1 280 ? -0.139 20.424 28.787 1.00 10.23 280 GLU B N 1
ATOM 5178 C CA . GLU B 1 280 ? -1.428 19.735 28.804 1.00 10.88 280 GLU B CA 1
ATOM 5179 C C . GLU B 1 280 ? -1.342 18.364 29.428 1.00 10.88 280 GLU B C 1
ATOM 5180 O O . GLU B 1 280 ? -2.371 17.626 29.465 1.00 12.81 280 GLU B O 1
ATOM 5186 N N . SER B 1 281 ? -0.191 17.943 29.919 1.00 10.62 281 SER B N 1
ATOM 5187 C CA . SER B 1 281 ? 0.026 16.579 30.374 1.00 11.06 281 SER B CA 1
ATOM 5188 C C . SER B 1 281 ? -0.402 16.370 31.837 1.00 11.63 281 SER B C 1
ATOM 5189 O O . SER B 1 281 ? -0.155 15.233 32.331 1.00 12.10 281 SER B O 1
ATOM 5192 N N . ASN B 1 282 ? -1.008 17.318 32.504 1.00 12.41 282 ASN B N 1
ATOM 5193 C CA . ASN B 1 282 ? -1.478 17.099 33.891 1.00 13.15 282 ASN B CA 1
ATOM 5194 C C . ASN B 1 282 ? -0.340 16.624 34.780 1.00 12.95 282 ASN B C 1
ATOM 5195 O O . ASN B 1 282 ? -0.539 15.799 35.684 1.00 15.40 282 ASN B O 1
ATOM 5200 N N . GLY B 1 283 ? 0.886 17.168 34.583 1.00 11.98 283 GLY B N 1
ATOM 5201 C CA . GLY B 1 283 ? 2.026 16.891 35.397 1.00 11.92 283 GLY B CA 1
ATOM 5202 C C . GLY B 1 283 ? 2.821 15.648 35.047 1.00 11.63 283 GLY B C 1
ATOM 5203 O O . GLY B 1 283 ? 3.816 15.318 35.687 1.00 12.50 283 GLY B O 1
ATOM 5204 N N . PHE B 1 284 ? 2.411 14.906 33.993 1.00 11.20 284 PHE B N 1
ATOM 5205 C CA . PHE B 1 284 ? 3.151 13.705 33.633 1.00 11.44 284 PHE B CA 1
ATOM 5206 C C . PHE B 1 284 ? 4.522 14.038 33.106 1.00 10.80 284 PHE B C 1
ATOM 5207 O O . PHE B 1 284 ? 5.482 13.319 33.366 1.00 11.84 284 PHE B O 1
ATOM 5215 N N . TYR B 1 285 ? 4.637 15.118 32.309 1.00 10.95 285 TYR B N 1
ATOM 5216 C CA . TYR B 1 285 ? 5.884 15.726 31.894 1.00 10.28 285 TYR B CA 1
ATOM 5217 C C . TYR B 1 285 ? 6.000 17.101 32.579 1.00 10.27 285 TYR B C 1
ATOM 5218 O O . TYR B 1 285 ? 5.043 17.827 32.588 1.00 11.58 285 TYR B O 1
ATOM 5227 N N . VAL B 1 286 ? 7.192 17.431 33.085 1.00 11.08 286 VAL B N 1
ATOM 5228 C CA . VAL B 1 286 ? 7.455 18.698 33.758 1.00 11.42 286 VAL B CA 1
ATOM 5229 C C . VAL B 1 286 ? 8.708 19.337 33.153 1.00 10.76 286 VAL B C 1
ATOM 5230 O O . VAL B 1 286 ? 9.782 18.703 33.116 1.00 12.25 286 VAL B O 1
ATOM 5234 N N . GLY B 1 287 ? 8.592 20.551 32.710 1.00 10.98 287 GLY B N 1
ATOM 5235 C CA . GLY B 1 287 ? 9.759 21.280 32.196 1.00 11.14 287 GLY B CA 1
ATOM 5236 C C . GLY B 1 287 ? 10.638 21.725 33.318 1.00 11.11 287 GLY B C 1
ATOM 5237 O O . GLY B 1 287 ? 10.196 22.105 34.392 1.00 13.08 287 GLY B O 1
ATOM 5238 N N . HIS B 1 288 ? 11.928 21.785 33.051 1.00 11.53 288 HIS B N 1
ATOM 5239 C CA . HIS B 1 288 ? 12.890 22.338 34.008 1.00 11.16 288 HIS B CA 1
ATOM 5240 C C . HIS B 1 288 ? 12.805 23.867 34.122 1.00 11.48 288 HIS B C 1
ATOM 5241 O O . HIS B 1 288 ? 12.941 24.417 35.208 1.00 13.27 288 HIS B O 1
ATOM 5254 N N . ALA B 1 289 ? 12.655 24.535 32.989 1.00 11.10 289 ALA B N 1
ATOM 5255 C CA . ALA B 1 289 ? 12.700 26.001 32.922 1.00 11.39 289 ALA B CA 1
ATOM 5256 C C . ALA B 1 289 ? 11.429 26.637 33.465 1.00 11.51 289 ALA B C 1
ATOM 5257 O O . ALA B 1 289 ? 10.320 26.154 33.237 1.00 12.39 289 ALA B O 1
ATOM 5259 N N . GLU B 1 290 ? 11.590 27.766 34.149 1.00 11.76 290 GLU B N 1
ATOM 5260 C CA . GLU B 1 290 ? 10.442 28.653 34.378 1.00 12.58 290 GLU B CA 1
ATOM 5261 C C . GLU B 1 290 ? 9.855 29.089 33.067 1.00 11.97 290 GLU B C 1
ATOM 5262 O O . GLU B 1 290 ? 10.607 29.295 32.101 1.00 12.42 290 GLU B O 1
ATOM 5268 N N . LYS B 1 291 ? 8.568 29.196 33.012 1.00 12.41 291 LYS B N 1
ATOM 5269 C CA . LYS B 1 291 ? 7.900 29.461 31.721 1.00 13.53 291 LYS B CA 1
ATOM 5270 C C . LYS B 1 291 ? 8.448 30.719 31.054 1.00 13.14 291 LYS B C 1
ATOM 5271 O O . LYS B 1 291 ? 8.664 30.735 29.809 1.00 13.72 291 LYS B O 1
ATOM 5279 N N . GLY B 1 292 ? 8.720 31.787 31.810 1.00 12.94 292 GLY B N 1
ATOM 5280 C CA . GLY B 1 292 ? 9.197 33.035 31.244 1.00 13.83 292 GLY B CA 1
ATOM 5281 C C . GLY B 1 292 ? 10.602 33.011 30.666 1.00 12.32 292 GLY B C 1
ATOM 5282 O O . GLY B 1 292 ? 11.002 33.949 30.011 1.00 14.84 292 GLY B O 1
ATOM 5283 N N . SER B 1 293 ? 11.336 31.917 30.940 1.00 11.54 293 SER B N 1
ATOM 5284 C CA . SER B 1 293 ? 12.715 31.755 30.474 1.00 10.92 293 SER B CA 1
ATOM 5285 C C . SER B 1 293 ? 12.876 30.565 29.523 1.00 10.13 293 SER B C 1
ATOM 5286 O O . SER B 1 293 ? 13.972 30.209 29.166 1.00 11.08 293 SER B O 1
ATOM 5289 N N . ARG B 1 294 ? 11.785 29.956 29.087 1.00 10.82 294 ARG B N 1
ATOM 5290 C CA . ARG B 1 294 ? 11.871 28.772 28.234 1.00 10.22 294 ARG B CA 1
ATOM 5291 C C . ARG B 1 294 ? 12.606 29.014 26.950 1.00 10.03 294 ARG B C 1
ATOM 5292 O O . ARG B 1 294 ? 12.292 29.931 26.193 1.00 11.76 294 ARG B O 1
ATOM 5300 N N . SER B 1 295 ? 13.556 28.122 26.654 1.00 9.48 295 SER B N 1
ATOM 5301 C CA . SER B 1 295 ? 14.307 28.148 25.399 1.00 8.91 295 SER B CA 1
ATOM 5302 C C . SER B 1 295 ? 13.452 27.674 24.229 1.00 8.92 295 SER B C 1
ATOM 5303 O O . SER B 1 295 ? 12.673 26.720 24.323 1.00 9.79 295 SER B O 1
ATOM 5306 N N . LEU B 1 296 ? 13.663 28.303 23.074 1.00 8.68 296 LEU B N 1
ATOM 5307 C CA . LEU B 1 296 ? 13.098 27.856 21.807 1.00 8.70 296 LEU B CA 1
ATOM 5308 C C . LEU B 1 296 ? 13.988 26.836 21.108 1.00 8.61 296 LEU B C 1
ATOM 5309 O O . LEU B 1 296 ? 13.608 26.295 20.066 1.00 9.89 296 LEU B O 1
ATOM 5314 N N . MET B 1 297 ? 15.179 26.563 21.657 1.00 8.47 297 MET B N 1
ATOM 5315 C CA . MET B 1 297 ? 16.217 25.725 21.065 1.00 8.77 297 MET B CA 1
ATOM 5316 C C . MET B 1 297 ? 16.436 24.399 21.739 1.00 8.50 297 MET B C 1
ATOM 5317 O O . MET B 1 297 ? 16.759 23.408 21.083 1.00 9.18 297 MET B O 1
ATOM 5322 N N . ASN B 1 298 ? 16.341 24.353 23.071 1.00 8.31 298 ASN B N 1
ATOM 5323 C CA . ASN B 1 298 ? 16.548 23.135 23.830 1.00 8.63 298 ASN B CA 1
ATOM 5324 C C . ASN B 1 298 ? 15.450 23.031 24.883 1.00 8.93 298 ASN B C 1
ATOM 5325 O O . ASN B 1 298 ? 15.386 23.871 25.769 1.00 9.87 298 ASN B O 1
ATOM 5330 N N . VAL B 1 299 ? 14.592 22.022 24.736 1.00 8.84 299 VAL B N 1
ATOM 5331 C CA . VAL B 1 299 ? 13.439 21.859 25.629 1.00 8.96 299 VAL B CA 1
ATOM 5332 C C . VAL B 1 299 ? 13.776 20.783 26.624 1.00 9.16 299 VAL B C 1
ATOM 5333 O O . VAL B 1 299 ? 13.900 19.598 26.240 1.00 9.89 299 VAL B O 1
ATOM 5337 N N . THR B 1 300 ? 13.917 21.119 27.898 1.00 9.64 300 THR B N 1
ATOM 5338 C CA . THR B 1 300 ? 14.334 20.171 28.919 1.00 9.83 300 THR B CA 1
ATOM 5339 C C . THR B 1 300 ? 13.184 19.807 29.820 1.00 9.89 300 THR B C 1
ATOM 5340 O O . THR B 1 300 ? 12.376 20.649 30.260 1.00 10.07 300 THR B O 1
ATOM 5344 N N . PHE B 1 301 ? 13.036 18.509 30.115 1.00 9.91 301 PHE B N 1
ATOM 5345 C CA . PHE B 1 301 ? 11.897 18.030 30.884 1.00 10.03 301 PHE B CA 1
ATOM 5346 C C . PHE B 1 301 ? 12.176 16.683 31.483 1.00 10.52 301 PHE B C 1
ATOM 5347 O O . PHE B 1 301 ? 13.103 15.974 31.094 1.00 11.87 301 PHE B O 1
ATOM 5355 N N . ASN B 1 302 ? 11.350 16.312 32.467 1.00 11.59 302 ASN B N 1
ATOM 5356 C CA . ASN B 1 302 ? 11.434 14.993 33.062 1.00 12.46 302 ASN B CA 1
ATOM 5357 C C . ASN B 1 302 ? 10.024 14.441 33.309 1.00 11.57 302 ASN B C 1
ATOM 5358 O O . ASN B 1 302 ? 9.024 15.205 33.409 1.00 12.36 302 ASN B O 1
ATOM 5367 N N . LEU B 1 303 ? 9.975 13.121 33.410 1.00 11.93 303 LEU B N 1
ATOM 5368 C CA . LEU B 1 303 ? 8.782 12.407 33.860 1.00 12.44 303 LEU B CA 1
ATOM 5369 C C . LEU B 1 303 ? 8.806 12.314 35.387 1.00 13.01 303 LEU B C 1
ATOM 5370 O O . LEU B 1 303 ? 9.711 12.858 36.027 1.00 14.51 303 LEU B O 1
ATOM 5375 N N . ARG B 1 304 ? 7.848 11.676 36.022 1.00 12.64 304 ARG B N 1
ATOM 5376 C CA . ARG B 1 304 ? 7.663 11.859 37.480 1.00 13.64 304 ARG B CA 1
ATOM 5377 C C . ARG B 1 304 ? 8.718 11.095 38.283 1.00 15.38 304 ARG B C 1
ATOM 5378 O O . ARG B 1 304 ? 8.959 11.445 39.450 1.00 15.99 304 ARG B O 1
ATOM 5386 N N . ASN B 1 305 ? 9.370 10.102 37.745 1.00 15.46 305 ASN B N 1
ATOM 5387 C CA . ASN B 1 305 ? 10.438 9.399 38.424 1.00 16.42 305 ASN B CA 1
ATOM 5388 C C . ASN B 1 305 ? 11.430 8.855 37.395 1.00 17.31 305 ASN B C 1
ATOM 5389 O O . ASN B 1 305 ? 11.190 8.885 36.169 1.00 16.44 305 ASN B O 1
ATOM 5394 N N . GLU B 1 306 ? 12.577 8.410 37.866 1.00 17.92 306 GLU B N 1
ATOM 5395 C CA . GLU B 1 306 ? 13.667 8.059 36.971 1.00 18.50 306 GLU B CA 1
ATOM 5396 C C . GLU B 1 306 ? 13.376 6.799 36.171 1.00 18.56 306 GLU B C 1
ATOM 5397 O O . GLU B 1 306 ? 13.825 6.731 35.034 1.00 18.50 306 GLU B O 1
ATOM 5403 N N . GLU B 1 307 ? 12.669 5.839 36.756 1.00 19.52 307 GLU B N 1
ATOM 5404 C CA . GLU B 1 307 ? 12.272 4.678 35.997 1.00 19.90 307 GLU B CA 1
ATOM 5405 C C . GLU B 1 307 ? 11.417 5.046 34.812 1.00 18.20 307 GLU B C 1
ATOM 5406 O O . GLU B 1 307 ? 11.612 4.526 33.679 1.00 17.40 307 GLU B O 1
ATOM 5412 N N . LEU B 1 308 ? 10.454 5.941 35.005 1.00 17.81 308 LEU B N 1
ATOM 5413 C CA . LEU B 1 308 ? 9.659 6.380 33.878 1.00 17.06 308 LEU B CA 1
ATOM 5414 C C . LEU B 1 308 ? 10.497 7.153 32.878 1.00 15.18 308 LEU B C 1
ATOM 5415 O O . LEU B 1 308 ? 10.296 6.992 31.663 1.00 15.51 308 LEU B O 1
ATOM 5420 N N . ASN B 1 309 ? 11.403 7.988 33.348 1.00 15.54 309 ASN B N 1
ATOM 5421 C CA . ASN B 1 309 ? 12.280 8.678 32.408 1.00 15.53 309 ASN B CA 1
ATOM 5422 C C . ASN B 1 309 ? 13.001 7.695 31.525 1.00 15.46 309 ASN B C 1
AT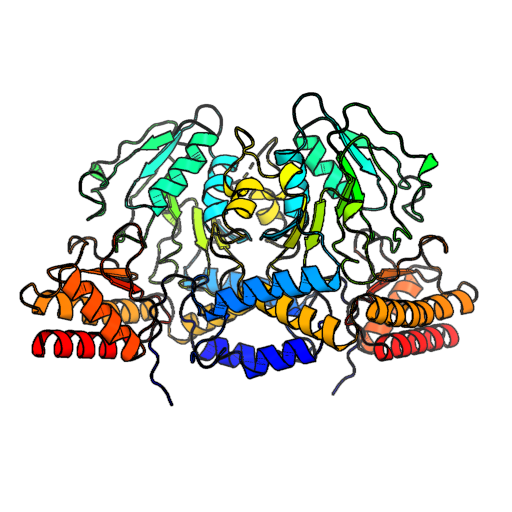OM 5423 O O . ASN B 1 309 ? 13.069 7.852 30.295 1.00 15.02 309 ASN B O 1
ATOM 5428 N N . GLN B 1 310 ? 13.574 6.653 32.126 1.00 15.44 310 GLN B N 1
ATOM 5429 C CA . GLN B 1 310 ? 14.342 5.671 31.366 1.00 16.27 310 GLN B CA 1
ATOM 5430 C C . GLN B 1 310 ? 13.417 4.933 30.400 1.00 15.61 310 GLN B C 1
ATOM 5431 O O . GLN B 1 310 ? 13.804 4.661 29.249 1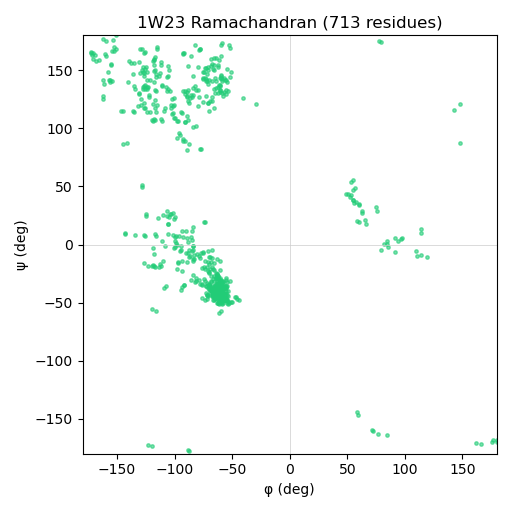.00 15.74 310 GLN B O 1
ATOM 5437 N N . GLN B 1 311 ? 12.206 4.598 30.851 1.00 15.66 311 GLN B N 1
ATOM 5438 C CA . GLN B 1 311 ? 11.268 3.883 29.978 1.00 15.98 311 GLN B CA 1
ATOM 5439 C C . GLN B 1 311 ? 10.902 4.745 28.772 1.00 14.89 311 GLN B C 1
ATOM 5440 O O . GLN B 1 311 ? 10.847 4.232 27.637 1.00 15.01 311 GLN B O 1
ATOM 5446 N N . PHE B 1 312 ? 10.627 6.023 29.014 1.00 13.69 312 PHE B N 1
ATOM 5447 C CA . PHE B 1 312 ? 10.278 6.915 27.916 1.00 12.39 312 PHE B CA 1
ATOM 5448 C C . PHE B 1 312 ? 11.432 7.025 26.913 1.00 11.90 312 PHE B C 1
ATOM 5449 O O . PHE B 1 312 ? 11.224 6.948 25.710 1.00 12.36 312 PHE B O 1
ATOM 5457 N N . LEU B 1 313 ? 12.654 7.220 27.434 1.00 12.63 313 LEU B N 1
ATOM 5458 C CA . LEU B 1 313 ? 13.792 7.428 26.558 1.00 12.90 313 LEU B CA 1
ATOM 5459 C C . LEU B 1 313 ? 14.072 6.167 25.768 1.00 13.35 313 LEU B C 1
ATOM 5460 O O . LEU B 1 313 ? 14.457 6.226 24.605 1.00 13.71 313 LEU B O 1
ATOM 5465 N N . ALA B 1 314 ? 13.882 4.974 26.364 1.00 14.57 314 ALA B N 1
ATOM 5466 C CA . ALA B 1 314 ? 14.038 3.714 25.644 1.00 14.21 314 ALA B CA 1
ATOM 5467 C C . ALA B 1 314 ? 13.019 3.552 24.534 1.00 14.37 314 ALA B C 1
ATOM 5468 O O . ALA B 1 314 ? 13.336 3.104 23.418 1.00 15.25 314 ALA B O 1
ATOM 5470 N N . LYS B 1 315 ? 11.792 3.911 24.846 1.00 14.58 315 LYS B N 1
ATOM 5471 C CA . LYS B 1 315 ? 10.730 3.839 23.839 1.00 13.51 315 LYS B CA 1
ATOM 5472 C C . LYS B 1 315 ? 11.018 4.797 22.670 1.00 12.77 315 LYS B C 1
ATOM 5473 O O . LYS B 1 315 ? 10.876 4.468 21.504 1.00 13.50 315 LYS B O 1
ATOM 5483 N N . ALA B 1 316 ? 11.429 6.010 23.008 1.00 12.32 316 ALA B N 1
ATOM 5484 C CA . ALA B 1 316 ? 11.802 6.978 21.967 1.00 11.56 316 ALA B CA 1
ATOM 5485 C C . ALA B 1 316 ? 12.904 6.414 21.096 1.00 11.27 316 ALA B C 1
ATOM 5486 O O . ALA B 1 316 ? 12.853 6.523 19.863 1.00 11.78 316 ALA B O 1
ATOM 5488 N N . LYS B 1 317 ? 13.947 5.850 21.695 1.00 12.08 317 LYS B N 1
ATOM 5489 C CA . LYS B 1 317 ? 15.052 5.320 20.885 1.00 13.05 317 LYS B CA 1
ATOM 5490 C C . LYS B 1 317 ? 14.553 4.227 19.989 1.00 13.14 317 LYS B C 1
ATOM 5491 O O . LYS B 1 317 ? 14.940 4.149 18.813 1.00 14.36 317 LYS B O 1
ATOM 5500 N N . GLU B 1 318 ? 13.711 3.319 20.503 1.00 14.03 318 GLU B N 1
ATOM 5501 C CA . GLU B 1 318 ? 13.150 2.250 19.732 1.00 15.55 318 GLU B CA 1
ATOM 5502 C C . GLU B 1 318 ? 12.369 2.747 18.520 1.00 14.67 318 GLU B C 1
ATOM 5503 O O . GLU B 1 318 ? 12.430 2.142 17.453 1.00 16.36 318 GLU B O 1
ATOM 5509 N N . GLN B 1 319 ? 11.682 3.872 18.675 1.00 13.28 319 GLN B N 1
ATOM 5510 C CA . GLN B 1 319 ? 10.853 4.461 17.623 1.00 12.92 319 GLN B CA 1
ATOM 5511 C C . GLN B 1 319 ? 11.613 5.461 16.719 1.00 12.35 319 GLN B C 1
ATOM 5512 O O . GLN B 1 319 ? 10.972 6.118 15.904 1.00 14.54 319 GLN B O 1
ATOM 5518 N N . GLY B 1 320 ? 12.926 5.512 16.818 1.00 11.88 320 GLY B N 1
ATOM 5519 C CA . GLY B 1 320 ? 13.760 6.240 15.870 1.00 12.60 320 GLY B CA 1
ATOM 5520 C C . GLY B 1 320 ? 14.163 7.630 16.277 1.00 11.19 320 GLY B C 1
ATOM 5521 O O . GLY B 1 320 ? 14.791 8.344 15.494 1.00 11.89 320 GLY B O 1
ATOM 5522 N N . PHE B 1 321 ? 13.822 8.059 17.503 1.00 10.72 321 PHE B N 1
ATOM 5523 C CA . PHE B 1 321 ? 14.272 9.348 17.985 1.00 10.43 321 PHE B CA 1
ATOM 5524 C C . PHE B 1 321 ? 15.718 9.276 18.475 1.00 9.96 321 PHE B C 1
ATOM 5525 O O . PHE B 1 321 ? 16.073 8.350 19.212 1.00 12.15 321 PHE B O 1
ATOM 5533 N N . VAL B 1 322 ? 16.515 10.236 18.050 1.00 10.24 322 VAL B N 1
ATOM 5534 C CA . VAL B 1 322 ? 17.947 10.304 18.383 1.00 10.51 322 VAL B CA 1
ATOM 5535 C C . VAL B 1 322 ? 18.237 11.559 19.191 1.00 9.46 322 VAL B C 1
ATOM 5536 O O . VAL B 1 322 ? 17.837 12.647 18.831 1.00 10.73 322 VAL B O 1
ATOM 5540 N N . GLY B 1 323 ? 18.982 11.386 20.276 1.00 10.45 323 GLY B N 1
ATOM 5541 C CA . GLY B 1 323 ? 19.536 12.487 21.016 1.00 10.47 323 GLY B CA 1
ATOM 5542 C C . GLY B 1 323 ? 18.746 13.004 22.199 1.00 10.16 323 GLY B C 1
ATOM 5543 O O . GLY B 1 323 ? 19.153 14.004 22.783 1.00 11.31 323 GLY B O 1
ATOM 5544 N N . LEU B 1 324 ? 17.618 12.388 22.537 1.00 10.36 324 LEU B N 1
ATOM 5545 C CA . LEU B 1 324 ? 16.736 12.937 23.578 1.00 10.12 324 LEU B CA 1
ATOM 5546 C C . LEU B 1 324 ? 17.260 12.789 25.020 1.00 10.54 324 LEU B C 1
ATOM 5547 O O . LEU B 1 324 ? 16.675 13.402 25.940 1.00 10.95 324 LEU B O 1
ATOM 5552 N N . ASN B 1 325 ? 18.259 11.974 25.299 1.00 11.13 325 ASN B N 1
ATOM 5553 C CA . ASN B 1 325 ? 18.740 11.833 26.657 1.00 11.55 325 ASN B CA 1
ATOM 5554 C C . ASN B 1 325 ? 19.244 13.186 27.170 1.00 11.49 325 ASN B C 1
ATOM 5555 O O . ASN B 1 325 ? 20.049 13.816 26.462 1.00 14.03 325 ASN B O 1
ATOM 5560 N N . GLY B 1 326 ? 18.873 13.621 28.360 1.00 12.39 326 GLY B N 1
ATOM 5561 C CA . GLY B 1 326 ? 19.346 14.867 28.893 1.00 13.56 326 GLY B CA 1
ATOM 5562 C C . GLY B 1 326 ? 20.856 14.810 29.098 1.00 14.90 326 GLY B C 1
ATOM 5563 O O . GLY B 1 326 ? 21.507 13.742 29.145 1.00 16.78 326 GLY B O 1
ATOM 5564 N N . HIS B 1 327 ? 21.463 16.019 29.202 1.00 14.73 327 HIS B N 1
ATOM 5565 C CA . HIS B 1 327 ? 22.903 16.059 29.495 1.00 16.05 327 HIS B CA 1
ATOM 5566 C C . HIS B 1 327 ? 23.166 15.284 30.785 1.00 17.71 327 HIS B C 1
ATOM 5567 O O . HIS B 1 327 ? 22.374 15.373 31.751 1.00 18.13 327 HIS B O 1
ATOM 5574 N N . ARG B 1 328 ? 24.272 14.559 30.832 1.00 21.08 328 ARG B N 1
ATOM 5575 C CA . ARG B 1 328 ? 24.636 13.731 31.954 1.00 24.27 328 ARG B CA 1
ATOM 5576 C C . ARG B 1 328 ? 24.606 14.454 33.306 1.00 23.04 328 ARG B C 1
ATOM 5577 O O . ARG B 1 328 ? 24.348 13.805 34.355 1.00 25.97 328 ARG B O 1
ATOM 5585 N N . SER B 1 329 ? 24.898 15.774 33.284 1.00 21.73 329 SER B N 1
ATOM 5586 C CA . SER B 1 329 ? 25.003 16.495 34.525 1.00 23.23 329 SER B CA 1
ATOM 5587 C C . SER B 1 329 ? 23.632 16.763 35.169 1.00 23.60 329 SER B C 1
ATOM 5588 O O . SER B 1 329 ? 23.561 17.045 36.385 1.00 25.16 329 SER B O 1
ATOM 5591 N N . VAL B 1 330 ? 22.563 16.695 34.403 1.00 19.73 330 VAL B N 1
ATOM 5592 C CA . VAL B 1 330 ? 21.195 16.941 34.896 1.00 19.76 330 VAL B CA 1
ATOM 5593 C C . VAL B 1 330 ? 20.231 15.795 34.678 1.00 17.59 330 VAL B C 1
ATOM 5594 O O . VAL B 1 330 ? 19.148 15.768 35.299 1.00 20.51 330 VAL B O 1
ATOM 5598 N N . GLY B 1 331 ? 20.482 14.840 33.800 1.00 18.41 331 GLY B N 1
ATOM 5599 C CA . GLY B 1 331 ? 19.462 13.796 33.614 1.00 20.33 331 GLY B CA 1
ATOM 5600 C C . GLY B 1 331 ? 18.241 14.291 32.899 1.00 16.51 331 GLY B C 1
ATOM 5601 O O . GLY B 1 331 ? 18.274 15.327 32.169 1.00 16.42 331 GLY B O 1
ATOM 5602 N N . GLY B 1 332 ? 17.123 13.584 33.040 1.00 15.62 332 GLY B N 1
ATOM 5603 C CA . GLY B 1 332 ? 15.887 13.815 32.309 1.00 14.37 332 GLY B CA 1
ATOM 5604 C C . GLY B 1 332 ? 16.069 13.718 30.771 1.00 12.21 332 GLY B C 1
ATOM 5605 O O . GLY B 1 332 ? 16.844 12.907 30.281 1.00 12.67 332 GLY B O 1
ATOM 5606 N N . CYS B 1 333 ? 15.326 14.569 30.072 1.00 12.38 333 CYS B N 1
ATOM 5607 C CA . CYS B 1 333 ? 15.193 14.552 28.640 1.00 10.93 333 CYS B CA 1
ATOM 5608 C C . CYS B 1 333 ? 15.513 15.940 28.108 1.00 10.32 333 CYS B C 1
ATOM 5609 O O . CYS B 1 333 ? 15.269 16.954 28.772 1.00 11.16 333 CYS B O 1
ATOM 5612 N N . ARG B 1 334 ? 15.995 15.988 26.858 1.00 9.96 334 ARG B N 1
ATOM 5613 C CA . ARG B 1 334 ? 16.292 17.250 26.199 1.00 9.57 334 ARG B CA 1
ATOM 5614 C C . ARG B 1 334 ? 15.957 17.092 24.736 1.00 9.54 334 ARG B C 1
ATOM 5615 O O . ARG B 1 334 ? 16.626 16.300 24.044 1.00 10.39 334 ARG B O 1
ATOM 5623 N N . ALA B 1 335 ? 14.970 17.835 24.243 1.00 9.32 335 ALA B N 1
ATOM 5624 C CA . ALA B 1 335 ? 14.642 17.877 22.824 1.00 9.60 335 ALA B CA 1
ATOM 5625 C C . ALA B 1 335 ? 15.317 19.117 22.238 1.00 9.14 335 ALA B C 1
ATOM 5626 O O . ALA B 1 335 ? 14.874 20.253 22.475 1.00 9.61 335 ALA B O 1
ATOM 5628 N N . SER B 1 336 ? 16.389 18.923 21.465 1.00 9.08 336 SER B N 1
ATOM 5629 C CA . SER B 1 336 ? 17.078 20.010 20.775 1.00 8.97 336 SER B CA 1
ATOM 5630 C C . SER B 1 336 ? 16.425 20.241 19.431 1.00 9.09 336 SER B C 1
ATOM 5631 O O . SER B 1 336 ? 16.284 19.296 18.645 1.00 9.64 336 SER B O 1
ATOM 5634 N N . ILE B 1 337 ? 15.956 21.466 19.242 1.00 9.05 337 ILE B N 1
ATOM 5635 C CA . ILE B 1 337 ? 15.091 21.846 18.143 1.00 9.04 337 ILE B CA 1
ATOM 5636 C C . ILE B 1 337 ? 15.648 23.072 17.419 1.00 8.83 337 ILE B C 1
ATOM 5637 O O . ILE B 1 337 ? 14.960 24.039 17.077 1.00 11.01 337 ILE B O 1
ATOM 5642 N N . TYR B 1 338 ? 16.941 22.981 17.082 1.00 9.21 338 TYR B N 1
ATOM 5643 C CA . TYR B 1 338 ? 17.658 23.994 16.320 1.00 9.17 338 TYR B CA 1
ATOM 5644 C C . TYR B 1 338 ? 17.014 24.195 14.967 1.00 8.95 338 TYR B C 1
ATOM 5645 O O . TYR B 1 338 ? 16.102 23.447 14.561 1.00 9.88 338 TYR B O 1
ATOM 5654 N N . ASN B 1 339 ? 17.471 25.213 14.250 1.00 9.40 339 ASN B N 1
ATOM 5655 C CA . ASN B 1 339 ? 16.813 25.657 13.026 1.00 10.17 339 ASN B CA 1
ATOM 5656 C C . ASN B 1 339 ? 16.383 24.507 12.073 1.00 9.94 339 ASN B C 1
ATOM 5657 O O . ASN B 1 339 ? 15.252 24.526 11.552 1.00 10.63 339 ASN B O 1
ATOM 5662 N N . ALA B 1 340 ? 17.305 23.591 11.826 1.00 9.66 340 ALA B N 1
ATOM 5663 C CA . ALA B 1 340 ? 17.044 22.576 10.783 1.00 9.21 340 ALA B CA 1
ATOM 5664 C C . ALA B 1 340 ? 16.249 21.401 11.269 1.00 9.02 340 ALA B C 1
ATOM 5665 O O . ALA B 1 340 ? 15.875 20.530 10.447 1.00 10.41 340 ALA B O 1
ATOM 5667 N N . VAL B 1 341 ? 15.941 21.306 12.559 1.00 8.95 341 VAL B N 1
ATOM 5668 C CA . VAL B 1 341 ? 15.082 20.196 13.036 1.00 9.77 341 VAL B CA 1
ATOM 5669 C C . VAL B 1 341 ? 13.677 20.483 12.470 1.00 10.44 341 VAL B C 1
ATOM 5670 O O . VAL B 1 341 ? 13.144 21.574 12.681 1.00 12.01 341 VAL B O 1
ATOM 5674 N N . PRO B 1 342 ? 13.076 19.584 11.731 1.00 12.16 342 PRO B N 1
ATOM 5675 C CA . PRO B 1 342 ? 11.796 19.910 11.048 1.00 14.13 342 PRO B CA 1
ATOM 5676 C C . PRO B 1 342 ? 10.618 19.837 11.979 1.00 12.45 342 PRO B C 1
ATOM 5677 O O . PRO B 1 342 ? 10.572 19.085 12.966 1.00 11.48 342 PRO B O 1
ATOM 5681 N N . ILE B 1 343 ? 9.596 20.638 11.633 1.00 12.80 343 ILE B N 1
ATOM 5682 C CA . ILE B 1 343 ? 8.358 20.578 12.433 1.00 12.18 343 ILE B CA 1
ATOM 5683 C C . ILE B 1 343 ? 7.791 19.186 12.490 1.00 10.94 343 ILE B C 1
ATOM 5684 O O . ILE B 1 343 ? 7.222 18.801 13.513 1.00 10.93 343 ILE B O 1
ATOM 5689 N N . ASP B 1 344 ? 7.854 18.386 11.408 1.00 11.85 344 ASP B N 1
ATOM 5690 C CA . ASP B 1 344 ? 7.286 17.066 11.479 1.00 12.03 344 ASP B CA 1
ATOM 5691 C C . ASP B 1 344 ? 7.961 16.207 12.518 1.00 11.31 344 ASP B C 1
ATOM 5692 O O . ASP B 1 344 ? 7.320 15.276 13.058 1.00 12.07 344 ASP B O 1
ATOM 5697 N N . ALA B 1 345 ? 9.226 16.433 12.844 1.00 11.14 345 ALA B N 1
ATOM 5698 C CA . ALA B 1 345 ? 9.874 15.663 13.913 1.00 11.03 345 ALA B CA 1
ATOM 5699 C C . ALA B 1 345 ? 9.286 16.063 15.271 1.00 10.04 345 ALA B C 1
ATOM 5700 O O . ALA B 1 345 ? 9.121 15.216 16.164 1.00 10.62 345 ALA B O 1
ATOM 5702 N N . CYS B 1 346 ? 9.007 17.347 15.434 1.00 10.04 346 CYS B N 1
ATOM 5703 C CA . CYS B 1 346 ? 8.393 17.824 16.700 1.00 9.75 346 CYS B CA 1
ATOM 5704 C C . CYS B 1 346 ? 6.978 17.276 16.844 1.00 9.38 346 CYS B C 1
ATOM 5705 O O . CYS B 1 346 ? 6.572 16.894 17.954 1.00 10.23 346 CYS B O 1
ATOM 5708 N N . ILE B 1 347 ? 6.212 17.247 15.751 1.00 9.81 347 ILE B N 1
ATOM 5709 C CA . ILE B 1 347 ? 4.889 16.573 15.777 1.00 10.11 347 ILE B CA 1
ATOM 5710 C C . ILE B 1 347 ? 5.039 15.126 16.174 1.00 9.91 347 ILE B C 1
ATOM 5711 O O . ILE B 1 347 ? 4.279 14.624 17.047 1.00 10.74 347 ILE B O 1
ATOM 5716 N N . ALA B 1 348 ? 5.985 14.392 15.592 1.00 10.18 348 ALA B N 1
ATOM 5717 C CA . ALA B 1 348 ? 6.173 12.994 15.913 1.00 10.51 348 ALA B CA 1
ATOM 5718 C C . ALA B 1 348 ? 6.511 12.837 17.391 1.00 10.04 348 ALA B C 1
ATOM 5719 O O . ALA B 1 348 ? 6.009 11.922 18.068 1.00 10.48 348 ALA B O 1
ATOM 5721 N N . LEU B 1 349 ? 7.347 13.698 17.947 1.00 9.90 349 LEU B N 1
ATOM 5722 C CA . LEU B 1 349 ? 7.694 13.635 19.385 1.00 10.03 349 LEU B CA 1
ATOM 5723 C C . LEU B 1 349 ? 6.447 13.861 20.223 1.00 9.71 349 LEU B C 1
ATOM 5724 O O . LEU B 1 349 ? 6.229 13.146 21.208 1.00 10.11 349 LEU B O 1
ATOM 5729 N N . ARG B 1 350 ? 5.630 14.861 19.896 1.00 9.48 350 ARG B N 1
ATOM 5730 C CA . ARG B 1 350 ? 4.367 15.046 20.598 1.00 9.24 350 ARG B CA 1
ATOM 5731 C C . ARG B 1 350 ? 3.556 13.768 20.605 1.00 9.72 350 ARG B C 1
ATOM 5732 O O . ARG B 1 350 ? 3.015 13.350 21.651 1.00 10.05 350 ARG B O 1
ATOM 5740 N N . GLU B 1 351 ? 3.390 13.180 19.428 1.00 9.97 351 GLU B N 1
ATOM 5741 C CA . GLU B 1 351 ? 2.487 12.027 19.313 1.00 10.40 351 GLU B CA 1
ATOM 5742 C C . GLU B 1 351 ? 3.024 10.882 20.153 1.00 10.76 351 GLU B C 1
ATOM 5743 O O . GLU B 1 351 ? 2.251 10.158 20.806 1.00 11.94 351 GLU B O 1
ATOM 5749 N N . LEU B 1 352 ? 4.326 10.680 20.181 1.00 10.73 352 LEU B N 1
ATOM 5750 C CA . LEU B 1 352 ? 4.964 9.684 21.013 1.00 10.91 352 LEU B CA 1
ATOM 5751 C C . LEU B 1 352 ? 4.735 10.016 22.491 1.00 10.90 352 LEU B C 1
ATOM 5752 O O . LEU B 1 352 ? 4.386 9.123 23.280 1.00 12.30 352 LEU B O 1
ATOM 5757 N N . MET B 1 353 ? 4.894 11.233 22.900 1.00 10.21 353 MET B N 1
ATOM 5758 C CA . MET B 1 353 ? 4.676 11.659 24.293 1.00 10.33 353 MET B CA 1
ATOM 5759 C C . MET B 1 353 ? 3.234 11.419 24.706 1.00 11.28 353 MET B C 1
ATOM 5760 O O . MET B 1 353 ? 2.968 10.972 25.851 1.00 12.09 353 MET B O 1
ATOM 5765 N N . ILE B 1 354 ? 2.262 11.725 23.832 1.00 11.41 354 ILE B N 1
ATOM 5766 C CA . ILE B 1 354 ? 0.876 11.525 24.180 1.00 13.07 354 ILE B CA 1
ATOM 5767 C C . ILE B 1 354 ? 0.562 10.038 24.308 1.00 12.36 354 ILE B C 1
ATOM 5768 O O . ILE B 1 354 ? -0.101 9.604 25.264 1.00 13.21 354 ILE B O 1
ATOM 5773 N N . GLN B 1 355 ? 1.047 9.223 23.353 1.00 12.00 355 GLN B N 1
ATOM 5774 C CA . GLN B 1 355 ? 0.823 7.781 23.417 1.00 13.61 355 GLN B CA 1
ATOM 5775 C C . GLN B 1 355 ? 1.462 7.160 24.655 1.00 13.71 355 GLN B C 1
ATOM 5776 O O . GLN B 1 355 ? 0.904 6.270 25.340 1.00 14.50 355 GLN B O 1
ATOM 5782 N N . PHE B 1 356 ? 2.683 7.600 24.997 1.00 12.89 356 PHE B N 1
ATOM 5783 C CA . PHE B 1 356 ? 3.380 7.033 26.167 1.00 13.00 356 PHE B CA 1
ATOM 5784 C C . PHE B 1 356 ? 2.631 7.308 27.428 1.00 13.78 356 PHE B C 1
ATOM 5785 O O . PHE B 1 356 ? 2.462 6.437 28.308 1.00 15.40 356 PHE B O 1
ATOM 5793 N N . LYS B 1 357 ? 2.112 8.522 27.574 1.00 13.36 357 LYS B N 1
ATOM 5794 C CA . LYS B 1 357 ? 1.303 8.830 28.725 1.00 14.87 357 LYS B CA 1
ATOM 5795 C C . LYS B 1 357 ? 0.030 7.986 28.742 1.00 14.91 357 LYS B C 1
ATOM 5796 O O . LYS B 1 357 ? -0.338 7.457 29.807 1.00 19.71 357 LYS B O 1
ATOM 5802 N N . GLU B 1 358 ? -0.630 7.853 27.601 1.00 15.74 358 GLU B N 1
ATOM 5803 C CA . GLU B 1 358 ? -1.865 7.077 27.542 1.00 17.67 358 GLU B CA 1
ATOM 5804 C C . GLU B 1 358 ? -1.613 5.636 27.951 1.00 17.92 358 GLU B C 1
ATOM 5805 O O . GLU B 1 358 ? -2.501 4.974 28.503 1.00 23.72 358 GLU B O 1
ATOM 5811 N N . ASN B 1 359 ? -0.453 5.087 27.684 1.00 19.01 359 ASN B N 1
ATOM 5812 C CA . ASN B 1 359 ? -0.164 3.663 27.894 1.00 21.00 359 ASN B CA 1
ATOM 5813 C C . ASN B 1 359 ? 0.482 3.447 29.247 1.00 21.91 359 ASN B C 1
ATOM 5814 O O . ASN B 1 359 ? 0.769 2.287 29.601 1.00 25.84 359 ASN B O 1
ATOM 5819 N N . ALA B 1 360 ? 0.723 4.521 30.034 1.00 23.10 360 ALA B N 1
ATOM 5820 C CA . ALA B 1 360 ? 1.429 4.389 31.301 1.00 27.15 360 ALA B CA 1
ATOM 5821 C C . ALA B 1 360 ? 0.533 3.766 32.368 1.00 31.07 360 ALA B C 1
ATOM 5822 O O . ALA B 1 360 ? 1.130 3.210 33.330 1.00 36.41 360 ALA B O 1
#

B-factor: mean 17.65, std 11.81, range [7.83, 98.61]

Foldseek 3Di:
DADAFWLALWLTDFAVVLVVVCVVCQQAQPNPSHGLVPDDCPDPRLVVLLVLLQVLLCVQQVFDPLKAKAKAFDFVLLVLQLVCLQQVDPPAEAEEAEQEDVSVSSQVNNVVPHHYYYQYYPVVVPRQEGDDPVSGDDDLRHSEYEYEQAHSQQQFGDPADDQDDRHFYEYADAQCPFLAHDPPVSGQKYKYQCSHAFFHGGIMMMMHSCVSFLDDDPPDDLSSGPNNCVVVVNVNDGGPSVRSSSSSSRSVVCVVCPHRHSSNVVLVVLLCLQVVLQVVLVQQKAWSHDPVGGHSFKTFIAGPDVVLQVVLVVVCVVSNYPHQFRDPVPTGGIRGDHSNRDSVSSVVVSVSSVVSSVVD/DADAFWQALFLTDFAPVLVVVCVVCQQPPPNPRHGLVVDDCVDPSLVVLLVLLQVLLCVQQVFDPLKAKAKAFDFVLLVLQLVCQWQVDPPAEAEEAEQEDVSVSSQVNNVVPHHYYYQYYPVVVPNQARDDPVSGDDDLRHSEYEYEQAHSQQQFGDPADDQDDSHFYEYADAQCPLLAHDDPVSGQKYKYQCSHAQFHGGIMIMIHRPVSFHPPDDLSSGPVNCRVVVNVNDGGPRVRSSSSSSRSVVCVVCPHRHSSNVQLVLLQCLVVVLQVPLPQQKDWSHDPVGGHSFKTFIAGPDQVLQVVLVVVCVVSNYPHQFRDPVPTGGIRGDYSNRHSVSSVVVSVSSVVSSVVD

Sequence (717 aa):
VKQVFNFNAGPSALPKPALERAQKELLNFNDTQMSVMELSHRSQSYEEVHEQAQNLLRELLQIPNDYQILFLQGGASLQFTMLPMNLLTKGTIGNYVLTGSWSEKALKEAKLLGETHIAASTKANSYQSIPDFSEFQLNENDAYLHITSNNTIYGTQYQNFPEINHAPLIADMSSDILSRPLKVNQFGMIYAGAQKNLGPSGVTVVIVKKDLLNTKVEQVPTMLQYATHIKSDSLYNTPPTFSIYMLRNVLDWIKDLGGAEAIAKQNEEKAKIIYDTIDESNGFYVGHAEKGSRSLMNVTFNLRNEELNQQFLAKAKEQGFVGLNGHRSVGGCRASIYNAVPIDACIALRELMIQFKENAVKQVFNFNAGPSALPKPALERAQKELLNFNDTQMSVMELSHRSQSYEEVHEQAQNLLRELLQIPNDYQILFLQGGASLQFTMLPMNLLTKGTIGNYVLTGSWSEKALKEAKLLGETHIAASTKANSYQSIPDFSEFQLNENDAYLHITSNNTIYGTQYQNFPEINHAPLIADMSSDILSRPLKVNQFGMIYAGAQKNLGPSGVTVVIVKKDLLVEQVPTMLQYATHIKSDSLYNTPPTFSIYMLRNVLDWIKDLGGAEAIAKQNEEKAKIIYDTIDESNGFYVGHAEKGSRSLMNVTFNLRNEELNQQFLAKAKEQGFVGLNGHRSVGGCRASIYNAVPIDACIALRELMIQFKENA

Secondary structure (DSSP, 8-state):
----EE--SSS----HHHHHHHHHTSSSSTTSSS-GGGS-TTSHHHHHHHHHHHHHHHHHHT--TTEEEEEESSHHHHHHHHHHHHH--TT-EEEEEE-SHHHHHHHHHHHTTSEEEEEEE-GGGTS-SPPPGGG----TTEEEEEEESEETTTTEE-SS-----SS-EEEE-TTTTTSS---GGG-SEEEEETTTTTS-TT-EEEEEEHHHH-S--TT--GGG-HHHHHHTTT-SS---HHHHHHHHHHHHHHHHTTHHHHHHHHHHHHHHHHHHHHHTTTTSSEESS-GGGB-SSEEEEE-SSHHHHHHHHHHHHHTTEES-BPPTTT-SEEEE--TTS-HHHHHHHHHHHHHHHHH-/----EE--SSS----HHHHHHHHHTSSSSTTSSS-GGGS-TTSHHHHHHHHHHHHHHHHHHT--TTEEEEEESSHHHHHHHHHHHHH--TT-EEEEEE-SHHHHHHHHHHHHHSEEEEEEE-GGGTT-SPPPGGG----TTEEEEEEESEETTTTEE-SS-----SS-EEEE-TTTTTSS---GGG-SEEEEESTTTTSSTT-EEEEEEGGG--TT--GGG-HHHHHHTTT-SS---HHHHHHHHHHHHHHHHHTHHHHHHHHHHHHHHHHHHHHHTSTTSSEESS-GGGB-SSEEEEE-SSHHHHHHHHHHHHHTTEES-BPPTTT-SEEEE--TTS-HHHHHHHHHHHHHHHHH-

Organism: Alkalihalobacillus alcalophilus (NCBI:txid1445)